Protein AF-A0ABD6CJ53-F1 (afdb_monomer_lite)

Structure (mmCIF, N/CA/C/O backbone):
data_AF-A0ABD6CJ53-F1
#
_entry.id   AF-A0ABD6CJ53-F1
#
loop_
_atom_site.group_PDB
_atom_site.id
_atom_site.type_symbol
_atom_site.label_atom_id
_atom_site.label_alt_id
_atom_site.label_comp_id
_atom_site.label_asym_id
_atom_site.label_entity_id
_atom_site.label_seq_id
_atom_site.pdbx_PDB_ins_code
_atom_site.Cartn_x
_atom_site.Cartn_y
_atom_site.Cartn_z
_atom_site.occupancy
_atom_site.B_iso_or_equiv
_atom_site.auth_seq_id
_atom_site.auth_comp_id
_atom_site.auth_asym_id
_atom_site.auth_atom_id
_atom_site.pdbx_PDB_model_num
ATOM 1 N N . MET A 1 1 ? -41.395 10.848 -5.533 1.00 38.06 1 MET A N 1
ATOM 2 C CA . MET A 1 1 ? -41.349 9.386 -5.346 1.00 38.06 1 MET A CA 1
ATOM 3 C C . MET A 1 1 ? -40.957 8.782 -6.672 1.00 38.06 1 MET A C 1
ATOM 5 O O . MET A 1 1 ? -41.772 8.783 -7.579 1.00 38.06 1 MET A O 1
ATOM 9 N N . ASN A 1 2 ? -39.683 8.438 -6.776 1.00 28.17 2 ASN A N 1
ATOM 10 C CA . ASN A 1 2 ? -39.091 7.388 -7.598 1.00 28.17 2 ASN A CA 1
ATOM 11 C C . ASN A 1 2 ? -37.659 7.357 -7.068 1.00 28.17 2 ASN A C 1
ATOM 13 O O . ASN A 1 2 ? -36.826 8.153 -7.492 1.00 28.17 2 ASN A O 1
ATOM 17 N N . GLY A 1 3 ? -37.474 6.598 -5.984 1.00 30.38 3 GLY A N 1
ATOM 18 C CA . GLY A 1 3 ? -36.143 6.252 -5.512 1.00 30.38 3 GLY A CA 1
ATOM 19 C C . GLY A 1 3 ? -35.502 5.442 -6.623 1.00 30.38 3 GLY A C 1
ATOM 20 O O . GLY A 1 3 ? -36.110 4.494 -7.117 1.00 30.38 3 GLY A O 1
ATOM 21 N N . LEU A 1 4 ? -34.351 5.903 -7.090 1.00 33.62 4 LEU A N 1
ATOM 22 C CA . LEU A 1 4 ? -33.431 5.039 -7.799 1.00 33.62 4 LEU A CA 1
ATOM 23 C C . LEU A 1 4 ? -32.972 4.036 -6.743 1.00 33.62 4 LEU A C 1
ATOM 25 O O . LEU A 1 4 ? -32.194 4.397 -5.864 1.00 33.62 4 LEU A O 1
ATOM 29 N N . ASP A 1 5 ? -33.552 2.838 -6.767 1.00 32.75 5 ASP A N 1
ATOM 30 C CA . ASP A 1 5 ? -32.945 1.675 -6.132 1.00 32.75 5 ASP A CA 1
ATOM 31 C C . ASP A 1 5 ? -31.623 1.468 -6.878 1.00 32.75 5 ASP A C 1
ATOM 33 O O . ASP A 1 5 ? -31.589 0.919 -7.978 1.00 32.75 5 ASP A O 1
ATOM 37 N N . VAL A 1 6 ? -30.552 2.053 -6.343 1.00 35.72 6 VAL A N 1
ATOM 38 C CA . VAL A 1 6 ? -29.192 1.691 -6.723 1.00 35.72 6 VAL A CA 1
ATOM 39 C C . VAL A 1 6 ? -29.031 0.277 -6.185 1.00 35.72 6 VAL A C 1
ATOM 41 O O . VAL A 1 6 ? -28.955 0.087 -4.972 1.00 35.72 6 VAL A O 1
ATOM 44 N N . GLU A 1 7 ? -29.100 -0.722 -7.065 1.00 40.75 7 GLU A N 1
ATOM 45 C CA . GLU A 1 7 ? -28.625 -2.063 -6.738 1.00 40.75 7 GLU A CA 1
ATOM 46 C C . GLU A 1 7 ? -27.151 -1.903 -6.357 1.00 40.75 7 GLU A C 1
ATOM 48 O O . GLU A 1 7 ? -26.308 -1.653 -7.213 1.00 40.75 7 GLU A O 1
ATOM 53 N N . ILE A 1 8 ? -26.861 -1.925 -5.055 1.00 49.34 8 ILE A N 1
ATOM 54 C CA . ILE A 1 8 ? -25.489 -2.009 -4.564 1.00 49.34 8 ILE A CA 1
ATOM 55 C C . ILE A 1 8 ? -25.005 -3.385 -5.017 1.00 49.34 8 ILE A C 1
ATOM 57 O O . ILE A 1 8 ? -25.541 -4.399 -4.562 1.00 49.34 8 ILE A O 1
ATOM 61 N N . GLU A 1 9 ? -24.081 -3.412 -5.977 1.00 59.59 9 GLU A N 1
ATOM 62 C CA . GLU A 1 9 ? -23.469 -4.654 -6.442 1.00 59.59 9 GLU A CA 1
ATOM 63 C C . GLU A 1 9 ? -22.888 -5.405 -5.243 1.00 59.59 9 GLU A C 1
ATOM 65 O O . GLU A 1 9 ? -22.199 -4.831 -4.398 1.00 59.59 9 GLU A O 1
ATOM 70 N N . THR A 1 10 ? -23.220 -6.692 -5.141 1.00 69.00 10 THR A N 1
ATOM 71 C CA . THR A 1 10 ? -22.644 -7.570 -4.125 1.00 69.00 10 THR A CA 1
ATOM 72 C C . THR A 1 10 ? -21.140 -7.673 -4.377 1.00 69.00 10 THR A C 1
ATOM 74 O O . THR A 1 10 ? -20.770 -8.099 -5.471 1.00 69.00 10 THR A O 1
ATOM 77 N N . PRO A 1 11 ? -20.281 -7.315 -3.405 1.00 79.50 11 PRO A N 1
ATOM 78 C CA . PRO A 1 11 ? -18.839 -7.398 -3.593 1.00 79.50 11 PRO A CA 1
ATOM 79 C C . PRO A 1 11 ? -18.400 -8.844 -3.847 1.00 79.50 11 PRO A C 1
ATOM 81 O O . PRO A 1 11 ? -18.914 -9.776 -3.218 1.00 79.50 11 PRO A O 1
ATOM 84 N N . ASP A 1 12 ? -17.435 -9.036 -4.745 1.00 81.06 12 ASP A N 1
ATOM 85 C CA . ASP A 1 12 ? -16.860 -10.353 -5.007 1.00 81.06 12 ASP A CA 1
ATOM 86 C C . ASP A 1 12 ? -16.040 -10.839 -3.809 1.00 81.06 12 ASP A C 1
ATOM 88 O O . ASP A 1 12 ? -15.366 -10.073 -3.123 1.00 81.06 12 ASP A O 1
ATOM 92 N N . LYS A 1 13 ? -16.073 -12.151 -3.551 1.00 85.88 13 LYS A N 1
ATOM 93 C CA . LYS A 1 13 ? -15.302 -12.752 -2.458 1.00 85.88 13 LYS A CA 1
ATOM 94 C C . LYS A 1 13 ? -13.803 -12.734 -2.791 1.00 85.88 13 LYS A C 1
ATOM 96 O O . LYS A 1 13 ? -13.402 -13.443 -3.719 1.00 85.88 13 LYS A O 1
ATOM 101 N N . PRO A 1 14 ? -12.944 -12.074 -1.990 1.00 84.00 14 PRO A N 1
ATOM 102 C CA . PRO A 1 14 ? -11.501 -12.119 -2.220 1.00 84.00 14 PRO A CA 1
ATOM 103 C C . PRO A 1 14 ? -10.929 -13.531 -2.040 1.00 84.00 14 PRO A C 1
ATOM 105 O O . PRO A 1 14 ? -11.329 -14.264 -1.132 1.00 84.00 14 PRO A O 1
ATOM 108 N N . THR A 1 15 ? -9.908 -13.896 -2.818 1.00 81.19 15 THR A N 1
ATOM 109 C CA . THR A 1 15 ? -9.263 -15.227 -2.767 1.00 81.19 15 THR A CA 1
ATOM 110 C C . THR A 1 15 ? -8.770 -15.608 -1.365 1.00 81.19 15 THR A C 1
ATOM 112 O O . THR A 1 15 ? -8.813 -16.771 -0.968 1.00 81.19 15 THR A O 1
ATOM 115 N N . GLN A 1 16 ? -8.330 -14.624 -0.579 1.00 84.94 16 GLN A N 1
ATOM 116 C CA . GLN A 1 16 ? -7.789 -14.818 0.771 1.00 84.94 16 GLN A CA 1
ATOM 117 C C . GLN A 1 16 ? -8.851 -14.716 1.884 1.00 84.94 16 GLN A C 1
ATOM 119 O O . GLN A 1 16 ? -8.513 -14.824 3.067 1.00 84.94 16 GLN A O 1
ATOM 124 N N . ALA A 1 17 ? -10.128 -14.528 1.532 1.00 90.75 17 ALA A N 1
ATOM 125 C CA . ALA A 1 17 ? -11.200 -14.233 2.480 1.00 90.75 17 ALA A CA 1
ATOM 126 C C . ALA A 1 17 ? -11.357 -15.290 3.581 1.00 90.75 17 ALA A C 1
ATOM 128 O O . ALA A 1 17 ? -11.456 -14.927 4.748 1.00 90.75 17 ALA A O 1
ATOM 129 N N . ASP A 1 18 ? -11.282 -16.583 3.246 1.00 93.06 18 ASP A N 1
ATOM 130 C CA . ASP A 1 18 ? -11.433 -17.670 4.229 1.00 93.06 18 ASP A CA 1
ATOM 131 C C . ASP A 1 18 ? -10.350 -17.634 5.322 1.00 93.06 18 ASP A C 1
ATOM 133 O O . ASP A 1 18 ? -10.594 -17.962 6.489 1.00 93.06 18 ASP A O 1
ATOM 137 N N . GLU A 1 19 ? -9.122 -17.251 4.956 1.00 94.56 19 GLU A N 1
ATOM 138 C CA . GLU A 1 19 ? -8.035 -17.106 5.920 1.00 94.56 19 GLU A CA 1
ATOM 139 C C . GLU A 1 19 ? -8.253 -15.870 6.788 1.00 94.56 19 GLU A C 1
ATOM 141 O O . GLU A 1 19 ? -8.146 -15.960 8.011 1.00 94.56 19 GLU A O 1
ATOM 146 N N . ILE A 1 20 ? -8.578 -14.732 6.172 1.00 96.19 20 ILE A N 1
ATOM 147 C CA . ILE A 1 20 ? -8.790 -13.465 6.876 1.00 96.19 20 ILE A CA 1
ATOM 148 C C . ILE A 1 20 ? -9.951 -13.603 7.870 1.00 96.19 20 ILE A C 1
ATOM 150 O O . ILE A 1 20 ? -9.770 -13.287 9.049 1.00 96.19 20 ILE A O 1
ATOM 154 N N . GLU A 1 21 ? -11.086 -14.156 7.436 1.00 95.62 21 GLU A N 1
ATOM 155 C CA . GLU A 1 21 ? -12.273 -14.421 8.255 1.00 95.62 21 GLU A CA 1
ATOM 156 C C . GLU A 1 21 ? -11.912 -15.264 9.478 1.00 95.62 21 GLU A C 1
ATOM 158 O O . GLU A 1 21 ? -12.128 -14.841 10.614 1.00 95.62 21 GLU A O 1
ATOM 163 N N . ARG A 1 22 ? -11.249 -16.413 9.284 1.00 95.50 22 ARG A N 1
ATOM 164 C CA . ARG A 1 22 ? -10.867 -17.300 10.394 1.00 95.50 22 ARG A CA 1
ATOM 165 C C . ARG A 1 22 ? -10.000 -16.592 11.438 1.00 95.50 22 ARG A C 1
ATOM 167 O O . ARG A 1 22 ? -10.102 -16.872 12.637 1.00 95.50 22 ARG A O 1
ATOM 174 N N . GLN A 1 23 ? -9.103 -15.709 11.002 1.00 96.44 23 GLN A N 1
ATOM 175 C CA . GLN A 1 23 ? -8.190 -14.990 11.893 1.00 96.44 23 GLN A CA 1
ATOM 176 C C . GLN A 1 23 ? -8.878 -13.808 12.584 1.00 96.44 23 GLN A C 1
ATOM 178 O O . GLN A 1 23 ? -8.634 -13.579 13.776 1.00 96.44 23 GLN A O 1
ATOM 183 N N . LEU A 1 24 ? -9.765 -13.104 11.877 1.00 94.25 24 LEU A N 1
ATOM 184 C CA . LEU A 1 24 ? -10.621 -12.064 12.437 1.00 94.25 24 LEU A CA 1
ATOM 185 C C . LEU A 1 24 ? -11.612 -12.633 13.442 1.00 94.25 24 LEU A C 1
ATOM 187 O O . LEU A 1 24 ? -11.748 -12.074 14.522 1.00 94.25 24 LEU A O 1
ATOM 191 N N . ASP A 1 25 ? -12.220 -13.783 13.193 1.00 91.88 25 ASP A N 1
ATOM 192 C CA . ASP A 1 25 ? -13.109 -14.409 14.167 1.00 91.88 25 ASP A CA 1
ATOM 193 C C . ASP A 1 25 ? -12.380 -14.810 15.444 1.00 91.88 25 ASP A C 1
ATOM 195 O O . ASP A 1 25 ? -12.875 -14.592 16.555 1.00 91.88 25 ASP A O 1
ATOM 199 N N . ALA A 1 26 ? -11.163 -15.337 15.299 1.00 91.38 26 ALA A N 1
ATOM 200 C CA . ALA A 1 26 ? -10.359 -15.785 16.425 1.00 91.38 26 ALA A CA 1
ATOM 201 C C . ALA A 1 26 ? -9.811 -14.638 17.289 1.00 91.38 26 ALA A C 1
ATOM 203 O O . ALA A 1 26 ? -9.550 -14.848 18.478 1.00 91.38 26 ALA A O 1
ATOM 204 N N . LYS A 1 27 ? -9.544 -13.460 16.709 1.00 94.38 27 LYS A N 1
ATOM 205 C CA . LYS A 1 27 ? -8.856 -12.366 17.418 1.00 94.38 27 LYS A CA 1
ATOM 206 C C . LYS A 1 27 ? -9.546 -11.020 17.400 1.00 94.38 27 LYS A C 1
ATOM 208 O O . LYS A 1 27 ? -9.172 -10.199 18.224 1.00 94.38 27 LYS A O 1
ATOM 213 N N . LYS A 1 28 ? -10.525 -10.816 16.530 1.00 96.38 28 LYS A N 1
ATOM 214 C CA . LYS A 1 28 ? -11.251 -9.565 16.271 1.00 96.38 28 LYS A CA 1
ATOM 215 C C . LYS A 1 28 ? -10.395 -8.431 15.697 1.00 96.38 28 LYS A C 1
ATOM 217 O O . LYS A 1 28 ? -10.902 -7.345 15.433 1.00 96.38 28 LYS A O 1
ATOM 222 N N . GLN A 1 29 ? -9.108 -8.691 15.467 1.00 96.06 29 GLN A N 1
ATOM 223 C CA . GLN A 1 29 ? -8.213 -7.761 14.804 1.00 96.06 29 GLN A CA 1
ATOM 224 C C . GLN A 1 29 ? -7.037 -8.454 14.110 1.00 96.06 29 GLN A C 1
ATOM 226 O O . GLN A 1 29 ? -6.409 -9.375 14.655 1.00 96.06 29 GLN A O 1
ATOM 231 N N . VAL A 1 30 ? -6.709 -7.959 12.923 1.00 97.06 30 VAL A N 1
ATOM 232 C CA . VAL A 1 30 ? -5.609 -8.437 12.080 1.00 97.06 30 VAL A CA 1
ATOM 233 C C . VAL A 1 30 ? -4.796 -7.254 11.555 1.00 97.06 30 VAL A C 1
ATOM 235 O O . VAL A 1 30 ? -5.283 -6.131 11.514 1.00 97.06 30 VAL A O 1
ATOM 238 N N . VAL A 1 31 ? -3.543 -7.500 11.188 1.00 95.88 31 VAL A N 1
ATOM 239 C CA . VAL A 1 31 ? -2.672 -6.565 10.474 1.00 95.88 31 VAL A CA 1
ATOM 240 C C . VAL A 1 31 ? -2.150 -7.270 9.234 1.00 95.88 31 VAL A C 1
ATOM 242 O O . VAL A 1 31 ? -1.485 -8.304 9.347 1.00 95.88 31 VAL A O 1
ATOM 245 N N . PHE A 1 32 ? -2.436 -6.706 8.071 1.00 95.62 32 PHE A N 1
ATOM 246 C CA . PHE A 1 32 ? -1.863 -7.096 6.793 1.00 95.62 32 PHE A CA 1
ATOM 247 C C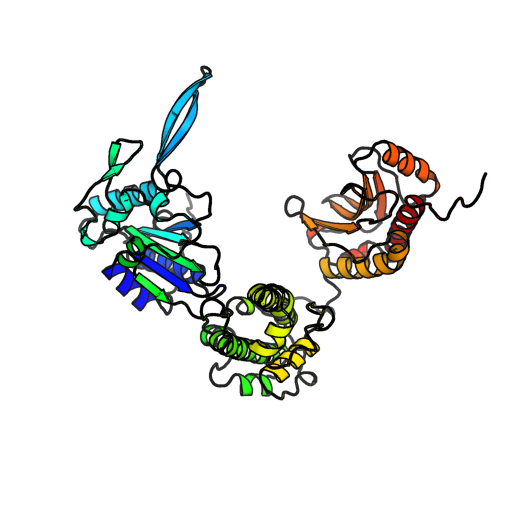 . PHE A 1 32 ? -0.512 -6.413 6.675 1.00 95.62 32 PHE A C 1
ATOM 249 O O . PHE A 1 32 ? -0.431 -5.187 6.706 1.00 95.62 32 PHE A O 1
ATOM 256 N N . TYR A 1 33 ? 0.563 -7.189 6.593 1.00 92.62 33 TYR A N 1
ATOM 257 C CA . TYR A 1 33 ? 1.910 -6.632 6.550 1.00 92.62 33 TYR A CA 1
ATOM 258 C C . TYR A 1 33 ? 2.701 -7.188 5.375 1.00 92.62 33 TYR A C 1
ATOM 260 O O . TYR A 1 33 ? 2.628 -8.376 5.062 1.00 92.62 33 TYR A O 1
ATOM 268 N N . GLY A 1 34 ? 3.496 -6.332 4.752 1.00 91.38 34 GLY A N 1
ATOM 269 C CA . GLY A 1 34 ? 4.320 -6.715 3.618 1.00 91.38 34 GLY A CA 1
ATOM 270 C C . GLY A 1 34 ? 4.947 -5.508 2.935 1.00 91.38 34 GLY A C 1
ATOM 271 O O . GLY A 1 34 ? 4.766 -4.376 3.400 1.00 91.38 34 GLY A O 1
ATOM 272 N N . PRO A 1 35 ? 5.688 -5.744 1.848 1.00 91.94 35 PRO A N 1
ATOM 273 C CA . PRO A 1 35 ? 6.275 -4.675 1.055 1.00 91.94 35 PRO A CA 1
ATOM 274 C C . PRO A 1 35 ? 5.223 -3.729 0.458 1.00 91.94 35 PRO A C 1
ATOM 276 O O . PRO A 1 35 ? 4.035 -4.078 0.427 1.00 91.94 35 PRO A O 1
ATOM 279 N N . PRO A 1 36 ? 5.617 -2.525 0.012 1.00 89.50 36 PRO A N 1
ATOM 280 C CA . PRO A 1 36 ? 4.728 -1.657 -0.753 1.00 89.50 36 PRO A CA 1
ATOM 281 C C . PRO A 1 36 ? 4.272 -2.346 -2.051 1.00 89.50 36 PRO A C 1
ATOM 283 O O . PRO A 1 36 ? 4.936 -3.242 -2.567 1.00 89.50 36 PRO A O 1
ATOM 286 N N . GLY A 1 37 ? 3.096 -1.962 -2.545 1.00 89.94 37 GLY A N 1
ATOM 287 C CA . GLY A 1 37 ? 2.567 -2.464 -3.817 1.00 89.94 37 GLY A CA 1
ATOM 288 C C . GLY A 1 37 ? 2.048 -3.911 -3.825 1.00 89.94 37 GLY A C 1
ATOM 289 O O . GLY A 1 37 ? 1.892 -4.506 -4.885 1.00 89.94 37 GLY A O 1
ATOM 290 N N . THR A 1 38 ? 1.779 -4.518 -2.664 1.00 90.81 38 THR A N 1
ATOM 291 C CA . THR A 1 38 ? 1.221 -5.889 -2.566 1.00 90.81 38 THR A CA 1
ATOM 292 C C . THR A 1 38 ? -0.300 -5.940 -2.370 1.00 90.81 38 THR A C 1
ATOM 294 O O . THR A 1 38 ? -0.832 -6.924 -1.864 1.00 90.81 38 THR A O 1
ATOM 297 N N . GLY A 1 39 ? -1.015 -4.851 -2.677 1.00 89.44 39 GLY A N 1
ATOM 298 C CA . GLY A 1 39 ? -2.485 -4.822 -2.637 1.00 89.44 39 GLY A CA 1
ATOM 299 C C . GLY A 1 39 ? -3.127 -4.854 -1.241 1.00 89.44 39 GLY A C 1
ATOM 300 O O . GLY A 1 39 ? -4.334 -5.028 -1.136 1.00 89.44 39 GLY A O 1
ATOM 301 N N . LYS A 1 40 ? -2.366 -4.664 -0.152 1.00 93.50 40 LYS A N 1
ATOM 302 C CA . LYS A 1 40 ? -2.864 -4.770 1.243 1.00 93.50 40 LYS A CA 1
ATOM 303 C C . LYS A 1 40 ? -4.110 -3.923 1.521 1.00 93.50 40 LYS A C 1
ATOM 305 O O . LYS A 1 40 ? -5.085 -4.439 2.054 1.00 93.50 40 LYS A O 1
ATOM 310 N N . THR A 1 41 ? -4.068 -2.635 1.181 1.00 91.25 41 THR A N 1
ATOM 311 C CA . THR A 1 41 ? -5.167 -1.687 1.435 1.00 91.25 41 THR A CA 1
ATOM 312 C C . THR A 1 41 ? -6.378 -1.991 0.560 1.00 91.25 41 THR A C 1
ATOM 314 O O . THR A 1 41 ? -7.504 -1.961 1.050 1.00 91.25 41 THR A O 1
ATOM 317 N N . TYR A 1 42 ? -6.141 -2.386 -0.693 1.00 90.50 42 TYR A N 1
ATOM 318 C CA . TYR A 1 42 ? -7.183 -2.857 -1.603 1.00 90.50 42 TYR A CA 1
ATOM 319 C C . TYR A 1 42 ? -7.890 -4.099 -1.041 1.00 90.50 42 TYR A C 1
ATOM 321 O O . TYR A 1 42 ? -9.090 -4.066 -0.797 1.00 90.50 42 TYR A O 1
ATOM 329 N N . ILE A 1 43 ? -7.138 -5.152 -0.701 1.00 92.31 43 ILE A N 1
ATOM 330 C CA . ILE A 1 43 ? -7.695 -6.401 -0.161 1.00 92.31 43 ILE A CA 1
ATOM 331 C C . ILE A 1 43 ? -8.379 -6.175 1.194 1.00 92.31 43 ILE A C 1
ATOM 333 O O . ILE A 1 43 ? -9.387 -6.815 1.475 1.00 92.31 43 ILE A O 1
ATOM 337 N N . ALA A 1 44 ? -7.873 -5.270 2.040 1.00 95.62 44 ALA A N 1
ATOM 338 C CA . ALA A 1 44 ? -8.526 -4.910 3.301 1.00 95.62 44 ALA A CA 1
ATOM 339 C C . ALA A 1 44 ? -9.923 -4.326 3.082 1.00 95.62 44 ALA A C 1
ATOM 341 O O . ALA A 1 44 ? -10.846 -4.700 3.806 1.00 95.62 44 ALA A O 1
ATOM 342 N N . LYS A 1 45 ? -10.066 -3.441 2.090 1.00 94.19 45 LYS A N 1
ATOM 343 C CA . LYS A 1 45 ? -11.341 -2.825 1.733 1.00 94.19 45 LYS A CA 1
ATOM 344 C C . LYS A 1 45 ? -12.289 -3.833 1.088 1.00 94.19 45 LYS A C 1
ATOM 346 O O . LYS A 1 45 ? -13.367 -4.047 1.627 1.00 94.19 45 LYS A O 1
ATOM 351 N N . GLU A 1 46 ? -11.842 -4.525 0.041 1.00 93.19 46 GLU A N 1
ATOM 352 C CA . GLU A 1 46 ? -12.628 -5.559 -0.650 1.00 93.19 46 GLU A CA 1
ATOM 353 C C . GLU A 1 46 ? -13.130 -6.631 0.324 1.00 93.19 46 GLU A C 1
ATOM 355 O O . GLU A 1 46 ? -14.304 -6.995 0.328 1.00 93.19 46 GLU A O 1
ATOM 360 N N . PHE A 1 47 ? -12.255 -7.104 1.219 1.00 95.56 47 PHE A N 1
ATOM 361 C CA . PHE A 1 47 ? -12.646 -8.054 2.252 1.00 95.56 47 PHE A CA 1
ATOM 362 C C . PHE A 1 47 ? -13.670 -7.460 3.220 1.00 95.56 47 PHE A C 1
ATOM 364 O O . PHE A 1 47 ? -14.623 -8.151 3.564 1.00 95.56 47 PHE A O 1
ATOM 371 N N . ALA A 1 48 ? -13.473 -6.230 3.702 1.00 95.88 48 ALA A N 1
ATOM 372 C CA . ALA A 1 48 ? -14.389 -5.612 4.658 1.00 95.88 48 ALA A CA 1
ATOM 373 C C . ALA A 1 48 ? -15.783 -5.417 4.051 1.00 95.88 48 ALA A C 1
ATOM 375 O O . ALA A 1 48 ? -16.769 -5.785 4.690 1.00 95.88 48 ALA A O 1
ATOM 376 N N . ASP A 1 49 ? -15.847 -4.911 2.820 1.00 93.69 49 ASP A N 1
ATOM 377 C CA . ASP A 1 49 ? -17.091 -4.669 2.092 1.00 93.69 49 ASP A CA 1
ATOM 378 C C . ASP A 1 49 ? -17.826 -5.995 1.827 1.00 93.69 49 ASP A C 1
ATOM 380 O O . ASP A 1 49 ? -18.992 -6.142 2.207 1.00 93.69 49 ASP A O 1
ATOM 384 N N . TRP A 1 50 ? -17.127 -7.006 1.290 1.00 94.50 50 TRP A N 1
ATOM 385 C CA . TRP A 1 50 ? -17.667 -8.359 1.109 1.00 94.50 50 TRP A CA 1
ATOM 386 C C . TRP A 1 50 ? -18.158 -8.964 2.428 1.00 94.50 50 TRP A C 1
ATOM 388 O O . TRP A 1 50 ? -19.274 -9.474 2.526 1.00 94.50 50 TRP A O 1
ATOM 398 N N . TRP A 1 51 ? -17.338 -8.904 3.474 1.00 94.81 51 TRP A N 1
ATOM 399 C CA . TRP A 1 51 ? -17.621 -9.593 4.724 1.00 94.81 51 TRP A CA 1
ATOM 400 C C . TRP A 1 51 ? -18.778 -8.957 5.493 1.00 94.81 51 TRP A C 1
ATOM 402 O O . TRP A 1 51 ? -19.606 -9.677 6.058 1.00 94.81 51 TRP A O 1
ATOM 412 N N . VAL A 1 52 ? -18.873 -7.624 5.487 1.00 94.50 52 VAL A N 1
ATOM 413 C CA . VAL A 1 52 ? -20.021 -6.904 6.046 1.00 94.50 52 VAL A CA 1
ATOM 414 C C . VAL A 1 52 ? -21.286 -7.222 5.259 1.00 94.50 52 VAL A C 1
ATOM 416 O O . VAL A 1 52 ? -22.317 -7.469 5.887 1.00 94.50 52 VAL A O 1
ATOM 419 N N . HIS A 1 53 ? -21.211 -7.271 3.926 1.00 92.88 53 HIS A N 1
ATOM 420 C CA . HIS A 1 53 ? -22.337 -7.655 3.078 1.00 92.88 53 HIS A CA 1
ATOM 421 C C . HIS A 1 53 ? -22.850 -9.064 3.403 1.00 92.88 53 HIS A C 1
ATOM 423 O O . HIS A 1 53 ? -24.040 -9.243 3.647 1.00 92.88 53 HIS A O 1
ATOM 429 N N . GLU A 1 54 ? -21.961 -10.053 3.500 1.00 92.12 54 GLU A N 1
ATOM 430 C CA . GLU A 1 54 ? -22.337 -11.445 3.787 1.00 92.12 54 GLU A CA 1
ATOM 431 C C . GLU A 1 54 ? -22.901 -11.661 5.202 1.00 92.12 54 GLU A C 1
ATOM 433 O O . GLU A 1 54 ? -23.660 -12.604 5.432 1.00 92.12 54 GLU A O 1
ATOM 438 N N . ASN A 1 55 ? -22.532 -10.810 6.164 1.00 91.88 55 ASN A N 1
ATOM 439 C CA . ASN A 1 55 ? -22.866 -10.991 7.583 1.00 91.88 55 ASN A CA 1
ATOM 440 C C . ASN A 1 55 ? -23.850 -9.943 8.127 1.00 91.88 55 ASN A C 1
ATOM 442 O O . ASN A 1 55 ? -24.096 -9.898 9.335 1.00 91.88 55 ASN A O 1
ATOM 446 N N . THR A 1 56 ? -24.430 -9.110 7.262 1.00 90.56 56 THR A N 1
ATOM 447 C CA . THR A 1 56 ? -25.481 -8.155 7.629 1.00 90.56 56 THR A CA 1
ATOM 448 C C . THR A 1 56 ? -26.809 -8.602 7.037 1.00 90.56 56 THR A C 1
ATOM 450 O O . THR A 1 56 ? -26.925 -8.858 5.843 1.00 90.56 56 THR A O 1
ATOM 453 N N . GLU A 1 57 ? -27.850 -8.692 7.867 1.00 85.62 57 GLU A N 1
ATOM 454 C CA . GLU A 1 57 ? -29.194 -8.955 7.358 1.00 85.62 57 GLU A CA 1
ATOM 455 C C . GLU A 1 57 ? -29.733 -7.723 6.615 1.00 85.62 57 GLU A C 1
ATOM 457 O O . GLU A 1 57 ? -30.001 -6.682 7.217 1.00 85.62 57 GLU A O 1
ATOM 462 N N . GLY A 1 58 ? -29.941 -7.859 5.305 1.00 85.25 58 GLY A N 1
ATOM 463 C CA . GLY A 1 58 ? -30.426 -6.776 4.450 1.00 85.25 58 GLY A CA 1
ATOM 464 C C . GLY A 1 58 ? -29.282 -5.967 3.847 1.00 85.25 58 GLY A C 1
ATOM 465 O O . GLY A 1 58 ? -28.194 -6.484 3.632 1.00 85.25 58 GLY A O 1
ATOM 466 N N . THR A 1 59 ? -29.547 -4.706 3.517 1.00 85.06 59 THR A N 1
ATOM 467 C CA . THR A 1 59 ? -28.543 -3.829 2.906 1.00 85.06 59 THR A CA 1
ATOM 468 C C . THR A 1 59 ? -27.579 -3.316 3.978 1.00 85.06 59 THR A C 1
ATOM 470 O O . THR A 1 59 ? -28.053 -2.713 4.949 1.00 85.06 59 THR A O 1
ATOM 473 N N . PRO A 1 60 ? -26.257 -3.514 3.818 1.00 87.69 60 PRO A N 1
ATOM 474 C CA . PRO A 1 60 ? -25.256 -2.887 4.670 1.00 87.69 60 PRO A CA 1
ATOM 475 C C . PRO A 1 60 ? -25.436 -1.376 4.752 1.00 87.69 60 PRO A C 1
ATOM 477 O O . PRO A 1 60 ? -25.833 -0.726 3.786 1.00 87.69 60 PRO A O 1
ATOM 480 N N . ARG A 1 61 ? -25.129 -0.812 5.914 1.00 87.25 61 ARG A N 1
ATOM 481 C CA . ARG A 1 61 ? -25.052 0.634 6.095 1.00 87.25 61 ARG A CA 1
ATOM 482 C C . ARG A 1 61 ? -23.649 1.121 5.754 1.00 87.25 61 ARG A C 1
ATOM 484 O O . ARG A 1 61 ? -22.669 0.492 6.145 1.00 87.25 61 ARG A O 1
ATOM 491 N N . ASP A 1 62 ? -23.571 2.304 5.153 1.00 82.81 62 ASP A N 1
ATOM 492 C CA . ASP A 1 62 ? -22.307 2.954 4.775 1.00 82.81 62 ASP A CA 1
ATOM 493 C C . ASP A 1 62 ? -21.350 3.177 5.960 1.00 82.81 62 ASP A C 1
ATOM 495 O O . ASP A 1 62 ? -20.147 3.316 5.776 1.00 82.81 62 ASP A O 1
ATOM 499 N N . ASP A 1 63 ? -21.861 3.210 7.193 1.00 88.88 63 ASP A N 1
ATOM 500 C CA . ASP A 1 63 ? -21.066 3.430 8.402 1.00 88.88 63 ASP A CA 1
ATOM 501 C C . ASP A 1 63 ? -20.530 2.146 9.054 1.00 88.88 63 ASP A C 1
ATOM 503 O O . ASP A 1 63 ? -19.839 2.228 10.077 1.00 88.88 63 ASP A O 1
ATOM 507 N N . GLN A 1 64 ? -20.825 0.973 8.478 1.00 94.19 64 GLN A N 1
ATOM 508 C CA . GLN A 1 64 ? -20.308 -0.315 8.948 1.00 94.19 64 GLN A CA 1
ATOM 509 C C . GLN A 1 64 ? -18.853 -0.557 8.563 1.00 94.19 64 GLN A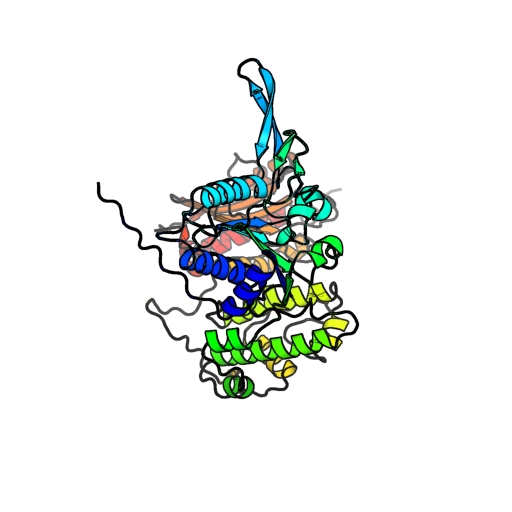 C 1
ATOM 511 O O . GLN A 1 64 ? -18.167 -1.276 9.286 1.00 94.19 64 GLN A O 1
ATOM 516 N N . VAL A 1 65 ? -18.367 0.045 7.478 1.00 95.69 65 VAL A N 1
ATOM 517 C CA . VAL A 1 65 ? -16.954 0.010 7.092 1.00 95.69 65 VAL A CA 1
ATOM 518 C C . VAL A 1 65 ? -16.424 1.434 7.127 1.00 95.69 65 VAL A C 1
ATOM 520 O O . VAL A 1 65 ? -16.876 2.297 6.384 1.00 95.69 65 VAL A O 1
ATOM 523 N N . GLN A 1 66 ? -15.462 1.697 8.006 1.00 95.56 66 GLN A N 1
ATOM 524 C CA . GLN A 1 66 ? -14.770 2.985 8.058 1.00 95.56 66 GLN A CA 1
ATOM 525 C C . GLN A 1 66 ? -13.277 2.771 7.872 1.00 95.56 66 GLN A C 1
ATOM 527 O O . GLN A 1 66 ? -12.733 1.746 8.277 1.00 95.56 66 GLN A O 1
ATOM 532 N N . ALA A 1 67 ? -12.608 3.755 7.283 1.00 95.50 67 ALA A N 1
ATOM 533 C CA . ALA A 1 67 ? -11.170 3.738 7.082 1.00 95.50 67 ALA A CA 1
ATOM 534 C C . ALA A 1 67 ? -10.539 5.009 7.650 1.00 95.50 67 ALA A C 1
ATOM 536 O O . ALA A 1 67 ? -11.096 6.101 7.541 1.00 95.50 67 ALA A O 1
ATOM 537 N N . VAL A 1 68 ? -9.364 4.857 8.249 1.00 95.19 68 VAL A N 1
ATOM 538 C CA . VAL A 1 68 ? -8.506 5.956 8.692 1.00 95.19 68 VAL A CA 1
ATOM 539 C C . VAL A 1 68 ? -7.060 5.617 8.358 1.00 95.19 68 VAL A C 1
ATOM 541 O O . VAL A 1 68 ? -6.679 4.449 8.405 1.00 95.19 68 VAL A O 1
ATOM 544 N N . THR A 1 69 ? -6.246 6.622 8.054 1.00 94.19 69 THR A N 1
ATOM 545 C CA . THR A 1 69 ? -4.810 6.450 7.805 1.00 94.19 69 THR A CA 1
ATOM 546 C C . THR A 1 69 ? -4.025 7.070 8.948 1.00 94.19 69 THR A C 1
ATOM 548 O O . THR A 1 69 ? -4.211 8.244 9.271 1.00 94.19 69 THR A O 1
ATOM 551 N N . PHE A 1 70 ? -3.135 6.301 9.570 1.00 91.00 70 PHE A N 1
ATOM 552 C CA . PHE A 1 70 ? -2.263 6.836 10.609 1.00 91.00 70 PHE A CA 1
ATOM 553 C C . PHE A 1 70 ? -1.103 7.616 9.991 1.00 91.00 70 PHE A C 1
ATOM 555 O O . PHE A 1 70 ? -0.483 7.218 9.008 1.00 91.00 70 PHE A O 1
ATOM 562 N N . HIS A 1 71 ? -0.787 8.745 10.614 1.00 89.25 71 HIS A N 1
ATOM 563 C CA . HIS A 1 71 ? 0.342 9.598 10.269 1.00 89.25 71 HIS A CA 1
ATOM 564 C C . HIS A 1 71 ? 1.055 10.049 11.553 1.00 89.25 71 HIS A C 1
ATOM 566 O O . HIS A 1 71 ? 0.484 9.927 12.638 1.00 89.25 71 HIS A O 1
ATOM 572 N N . PRO A 1 72 ? 2.283 10.599 11.478 1.00 88.00 72 PRO A N 1
ATOM 573 C CA . PRO A 1 72 ? 3.064 10.941 12.672 1.00 88.00 72 PRO A CA 1
ATOM 574 C C . PRO A 1 72 ? 2.367 11.893 13.656 1.00 88.00 72 PRO A C 1
ATOM 576 O O . PRO A 1 72 ? 2.646 11.847 14.851 1.00 88.00 72 PRO A O 1
ATOM 579 N N . SER A 1 73 ? 1.467 12.742 13.154 1.00 89.31 73 SER A N 1
ATOM 580 C CA . SER A 1 73 ? 0.668 13.672 13.967 1.00 89.31 73 SER A CA 1
ATOM 581 C C . SER A 1 73 ? -0.681 13.117 14.441 1.00 89.31 73 SER A C 1
ATOM 583 O O . SER A 1 73 ? -1.374 13.833 15.149 1.00 89.31 73 SER A O 1
ATOM 585 N N . PHE A 1 74 ? -1.070 11.902 14.040 1.00 92.12 74 PHE A N 1
ATOM 586 C CA . PHE A 1 74 ? -2.352 11.304 14.422 1.00 92.12 74 PHE A CA 1
ATOM 587 C C . PHE A 1 74 ? -2.304 10.911 15.900 1.00 92.12 74 PHE A C 1
ATOM 589 O O . PHE A 1 74 ? -1.371 10.215 16.323 1.00 92.12 74 PHE A O 1
ATOM 596 N N . SER A 1 75 ? -3.275 11.364 16.689 1.00 94.56 75 SER A N 1
ATOM 597 C CA . SER A 1 75 ? -3.195 11.296 18.149 1.00 94.56 75 SER A CA 1
ATOM 598 C C . SER A 1 75 ? -4.349 10.525 18.799 1.00 94.56 75 SER A C 1
ATOM 600 O O . SER A 1 75 ? -5.197 9.929 18.135 1.00 94.56 75 SER A O 1
ATOM 602 N N . TYR A 1 76 ? -4.336 10.471 20.135 1.00 95.50 76 TYR A N 1
ATOM 603 C CA . TYR A 1 76 ? -5.430 9.897 20.925 1.00 95.50 76 TYR A CA 1
ATOM 604 C C . TYR A 1 76 ? -6.735 10.662 20.679 1.00 95.50 76 TYR A C 1
ATOM 606 O O . TYR A 1 76 ? -7.797 10.056 20.563 1.00 95.50 76 TYR A O 1
ATOM 614 N N . GLU A 1 77 ? -6.633 11.983 20.554 1.00 95.12 77 GLU A N 1
ATOM 615 C CA . GLU A 1 77 ? -7.747 12.907 20.385 1.00 95.12 77 GLU A CA 1
ATOM 616 C C . GLU A 1 77 ? -8.508 12.670 19.073 1.00 95.12 77 GLU A C 1
ATOM 618 O O . GLU A 1 77 ? -9.736 12.691 19.065 1.00 95.12 77 GLU A O 1
ATOM 623 N N . ASP A 1 78 ? -7.800 12.335 17.990 1.00 94.88 78 ASP A N 1
ATOM 624 C CA . ASP A 1 78 ? -8.414 11.983 16.701 1.00 94.88 78 ASP A CA 1
ATOM 625 C C . ASP A 1 78 ? -9.103 10.604 16.736 1.00 94.88 78 ASP A C 1
ATOM 627 O O . ASP A 1 78 ? -10.039 10.312 15.977 1.00 94.88 78 ASP A O 1
ATOM 631 N N . PHE A 1 79 ? -8.615 9.712 17.603 1.00 96.38 79 PHE A N 1
ATOM 632 C CA . PHE A 1 79 ? -8.983 8.301 17.602 1.00 96.38 79 PHE A CA 1
ATOM 633 C C . PHE A 1 79 ? -10.078 7.952 18.603 1.00 96.38 79 PHE A C 1
ATOM 635 O O . PHE A 1 79 ? -10.973 7.178 18.269 1.00 96.38 79 PHE A O 1
ATOM 642 N N . LEU A 1 80 ? -10.025 8.509 19.811 1.00 96.19 80 LEU A N 1
ATOM 643 C CA . LEU A 1 80 ? -10.928 8.186 20.912 1.00 96.19 80 LEU A CA 1
ATOM 644 C C . LEU A 1 80 ? -11.789 9.369 21.316 1.00 96.19 80 LEU A C 1
ATOM 646 O O . LEU A 1 80 ? -12.997 9.313 21.116 1.00 96.19 80 LEU A O 1
ATOM 650 N N . GLU A 1 81 ? -11.196 10.417 21.870 1.00 95.75 81 GLU A N 1
ATOM 651 C CA . GLU A 1 81 ? -11.910 11.652 22.184 1.00 95.75 81 GLU A CA 1
ATOM 652 C C . GLU A 1 81 ? -10.938 12.813 22.370 1.00 95.75 81 GLU A C 1
ATOM 654 O O . GLU A 1 81 ? -9.874 12.648 22.967 1.00 95.75 81 GLU A O 1
ATOM 659 N N . GLY A 1 82 ? -11.314 13.985 21.870 1.00 93.62 82 GLY A N 1
ATOM 660 C CA . GLY A 1 82 ? -10.534 15.215 21.941 1.00 93.62 82 GLY A CA 1
ATOM 661 C C . GLY A 1 82 ? -11.347 16.371 22.506 1.00 93.62 82 GLY A C 1
ATOM 662 O O . GLY A 1 82 ? -12.571 16.321 22.563 1.00 93.62 82 GLY A O 1
ATOM 663 N N . LEU A 1 83 ? -10.661 17.430 22.934 1.00 89.81 83 LEU A N 1
ATOM 664 C CA . LEU A 1 83 ? -11.308 18.682 23.322 1.00 89.81 83 LEU A CA 1
ATOM 665 C C . LEU A 1 83 ? -11.302 19.648 22.138 1.00 89.81 83 LEU A C 1
ATOM 667 O O . LEU A 1 83 ? -10.227 20.047 21.684 1.00 89.81 83 LEU A O 1
ATOM 671 N N . SER A 1 84 ? -12.481 20.079 21.705 1.00 86.88 84 SER A N 1
ATOM 672 C CA . SER A 1 84 ? -12.645 21.221 20.807 1.00 86.88 84 SER A CA 1
ATOM 673 C C . SER A 1 84 ? -13.059 22.460 21.592 1.00 86.88 84 SER A C 1
ATOM 675 O O . SER A 1 84 ? -13.514 22.380 22.734 1.00 86.88 84 SER A O 1
ATOM 677 N N . ALA A 1 85 ? -12.809 23.628 21.011 1.00 86.38 85 ALA A N 1
ATOM 678 C CA . ALA A 1 85 ? -13.067 24.916 21.625 1.00 86.38 85 ALA A CA 1
ATOM 679 C C . ALA A 1 85 ? -13.812 25.813 20.640 1.00 86.38 85 ALA A C 1
ATOM 681 O O . ALA A 1 85 ? -13.215 26.330 19.694 1.00 86.38 85 ALA A O 1
ATOM 682 N N . ASP A 1 86 ? -15.089 26.056 20.912 1.00 82.19 86 ASP A N 1
ATOM 683 C CA . ASP A 1 86 ? -15.931 26.912 20.091 1.00 82.19 86 ASP A CA 1
ATOM 684 C C . ASP A 1 86 ? -16.147 28.278 20.738 1.00 82.19 86 ASP A C 1
ATOM 686 O O . ASP A 1 86 ? -16.330 28.438 21.951 1.00 82.19 86 ASP A O 1
ATOM 690 N N . ALA A 1 87 ? -16.114 29.312 19.899 1.00 82.06 87 ALA A N 1
ATOM 691 C CA . ALA A 1 87 ? -16.466 30.655 20.319 1.00 82.06 87 ALA A CA 1
ATOM 692 C C . ALA A 1 87 ? -17.991 30.792 20.312 1.00 82.06 87 ALA A C 1
ATOM 694 O O . ALA A 1 87 ? -18.623 30.856 19.259 1.00 82.06 87 ALA A O 1
ATOM 695 N N . THR A 1 88 ? -18.585 30.903 21.497 1.00 80.69 88 THR A N 1
ATOM 696 C CA . THR A 1 88 ? -20.005 31.246 21.633 1.00 80.69 88 THR A CA 1
ATOM 697 C C . THR A 1 88 ? -20.300 32.593 20.960 1.00 80.69 88 THR A C 1
ATOM 699 O O . THR A 1 88 ? -19.429 33.463 20.873 1.00 80.69 88 THR A O 1
ATOM 702 N N . GLU A 1 89 ? -21.560 32.849 20.590 1.00 78.50 89 GLU A N 1
ATOM 703 C CA . GLU A 1 89 ? -22.002 34.149 20.038 1.00 78.50 89 GLU A CA 1
ATOM 704 C C . GLU A 1 89 ? -21.654 35.353 20.944 1.00 78.50 89 GLU A C 1
ATOM 706 O O . GLU A 1 89 ? -21.605 36.500 20.500 1.00 78.50 89 GLU A O 1
ATOM 711 N N . SER A 1 90 ? -21.394 35.094 22.231 1.00 79.81 90 SER A N 1
ATOM 712 C CA . SER A 1 90 ? -20.993 36.083 23.235 1.00 79.81 90 SER A CA 1
ATOM 713 C C . SER A 1 90 ? -19.480 36.352 23.312 1.00 79.81 90 SER A C 1
ATOM 715 O O . SER A 1 90 ? -19.056 37.229 24.067 1.00 79.81 90 SER A O 1
ATOM 717 N N . GLY A 1 91 ? -18.662 35.615 22.552 1.00 80.25 91 GLY A N 1
ATOM 718 C CA . GLY A 1 91 ? -17.198 35.672 22.581 1.00 80.25 91 GLY A CA 1
ATOM 719 C C . GLY A 1 91 ? -16.544 34.883 23.724 1.00 80.25 91 GLY A C 1
ATOM 720 O O . GLY A 1 91 ? -15.334 34.992 23.913 1.00 80.25 91 GLY A O 1
ATOM 721 N N . ALA A 1 92 ? -17.313 34.111 24.502 1.00 82.94 92 ALA A N 1
ATOM 722 C CA . ALA A 1 92 ? -16.768 33.150 25.463 1.00 82.94 92 ALA A CA 1
ATOM 723 C C . ALA A 1 92 ? -16.359 31.851 24.753 1.00 82.94 92 ALA A C 1
ATOM 725 O O . ALA A 1 92 ? -17.031 31.450 23.805 1.00 82.94 92 ALA A O 1
ATOM 726 N N . VAL A 1 93 ? -15.287 31.212 25.228 1.00 84.88 93 VAL A N 1
ATOM 727 C CA . VAL A 1 93 ? -14.818 29.907 24.739 1.00 84.88 93 VAL A CA 1
ATOM 728 C C . VAL A 1 93 ? -15.536 28.805 25.513 1.00 84.88 93 VAL A C 1
ATOM 730 O O . VAL A 1 93 ? -15.438 28.767 26.744 1.00 84.88 93 VAL A O 1
ATOM 733 N N . GLU A 1 94 ? -16.252 27.943 24.802 1.00 88.06 94 GLU A N 1
ATOM 734 C CA . GLU A 1 94 ? -16.866 26.722 25.321 1.00 88.06 94 GLU A CA 1
ATOM 735 C C . GLU A 1 94 ? -16.041 25.526 24.850 1.00 88.06 94 GLU A C 1
ATOM 737 O O . GLU A 1 94 ? -15.600 25.499 23.705 1.00 88.06 94 GLU A O 1
ATOM 742 N N . TYR A 1 95 ? -15.762 24.592 25.760 1.00 87.06 95 TYR A N 1
ATOM 743 C CA . TYR A 1 95 ? -15.025 23.378 25.431 1.00 87.06 95 TYR A CA 1
ATOM 744 C C . TYR A 1 95 ? -16.011 22.227 25.306 1.00 87.06 95 TYR A C 1
ATOM 746 O O . TYR A 1 95 ? -16.752 21.959 26.255 1.00 87.06 95 TYR A O 1
ATOM 754 N N . GLU A 1 96 ? -15.978 21.547 24.170 1.00 89.50 96 GLU A N 1
ATOM 755 C CA . GLU A 1 96 ? -16.775 20.356 23.896 1.00 89.50 96 GLU A CA 1
ATOM 756 C C . GLU A 1 96 ? -15.851 19.151 23.720 1.00 89.50 96 GLU A C 1
ATOM 758 O O . GLU A 1 96 ? -14.669 19.292 23.397 1.00 89.50 96 GLU A O 1
ATOM 763 N N . ILE A 1 97 ? -16.377 17.966 24.020 1.00 93.06 97 ILE A N 1
ATOM 764 C CA . ILE A 1 97 ? -15.661 16.712 23.804 1.00 93.06 97 ILE A CA 1
ATOM 765 C C . ILE A 1 97 ? -16.147 16.151 22.479 1.00 93.06 97 ILE A C 1
ATOM 767 O O . ILE A 1 97 ? -17.333 15.851 22.343 1.00 93.06 97 ILE A O 1
ATOM 771 N N . ASP A 1 98 ? -15.221 15.990 21.546 1.00 94.19 98 ASP A N 1
ATOM 772 C CA . ASP A 1 98 ? -15.476 15.378 20.254 1.00 94.19 98 ASP A CA 1
ATOM 773 C C . ASP A 1 98 ? -15.047 13.919 20.278 1.00 94.19 98 ASP A C 1
ATOM 775 O O . ASP A 1 98 ? -13.906 13.596 20.615 1.00 94.19 98 ASP A O 1
ATOM 779 N N . ASP A 1 99 ? -15.952 13.031 19.881 1.00 96.00 99 ASP A N 1
ATOM 780 C CA . ASP A 1 99 ? -15.657 11.608 19.769 1.00 96.00 99 ASP A CA 1
ATOM 781 C C . ASP A 1 99 ? -14.772 11.347 18.550 1.00 96.00 99 ASP A C 1
ATOM 783 O O . ASP A 1 99 ? -15.113 11.722 17.426 1.00 96.00 99 ASP A O 1
ATOM 787 N N . GLY A 1 100 ? -13.663 10.646 18.757 1.00 96.44 100 GLY A N 1
ATOM 788 C CA . GLY A 1 100 ? -12.752 10.199 17.710 1.00 96.44 100 GLY A CA 1
ATOM 789 C C . GLY A 1 100 ? -13.281 8.996 16.924 1.00 96.44 100 GLY A C 1
ATOM 790 O O . GLY A 1 100 ? -14.314 8.400 17.244 1.00 96.44 100 GLY A O 1
ATOM 791 N N . VAL A 1 101 ? -12.570 8.618 15.858 1.00 96.94 101 VAL A N 1
ATOM 792 C CA . VAL A 1 101 ? -13.066 7.619 14.888 1.00 96.94 101 VAL A CA 1
ATOM 793 C C . VAL A 1 101 ? -13.362 6.245 15.503 1.00 96.94 101 VAL A C 1
ATOM 795 O O . VAL A 1 101 ? -14.397 5.658 15.187 1.00 96.94 101 VAL A O 1
ATOM 798 N N . LEU A 1 102 ? -12.517 5.742 16.414 1.00 97.81 102 LEU A N 1
ATOM 799 C CA . LEU A 1 102 ? -12.740 4.457 17.081 1.00 97.81 102 LEU A CA 1
ATOM 800 C C . LEU A 1 102 ? -13.945 4.518 18.019 1.00 97.81 102 LEU A C 1
ATOM 802 O O . LEU A 1 102 ? -14.718 3.563 18.055 1.00 97.81 102 LEU A O 1
ATOM 806 N N . LYS A 1 103 ? -14.110 5.613 18.771 1.00 97.19 103 LYS A N 1
ATOM 807 C CA . LYS A 1 103 ? -15.240 5.769 19.695 1.00 97.19 103 LYS A CA 1
ATOM 808 C C . LYS A 1 103 ? -16.563 5.790 18.929 1.00 97.19 103 LYS A C 1
ATOM 810 O O . LYS A 1 103 ? -17.415 4.944 19.182 1.00 97.19 103 LYS A O 1
ATOM 815 N N . ARG A 1 104 ? -16.675 6.626 17.889 1.00 96.94 104 ARG A N 1
ATOM 816 C CA . ARG A 1 104 ? -17.891 6.730 17.056 1.00 96.94 104 ARG A CA 1
ATOM 817 C C . ARG A 1 104 ? -18.327 5.393 16.449 1.00 96.94 104 ARG A C 1
ATOM 819 O O . ARG A 1 104 ? -19.503 5.028 16.532 1.00 96.94 104 ARG A O 1
ATOM 826 N N . ILE A 1 105 ? -17.400 4.647 15.834 1.00 97.88 105 ILE A N 1
ATOM 827 C CA . ILE A 1 105 ? -17.741 3.339 15.248 1.00 97.88 105 ILE A CA 1
ATOM 828 C C . ILE A 1 105 ? -18.039 2.295 16.332 1.00 97.88 105 ILE A C 1
ATOM 830 O O . ILE A 1 105 ? -18.942 1.481 16.152 1.00 97.88 105 ILE A O 1
ATOM 834 N N . ALA A 1 106 ? -17.338 2.324 17.470 1.00 97.81 106 ALA A N 1
ATOM 835 C CA . ALA A 1 106 ? -17.598 1.414 18.582 1.00 97.81 106 ALA A CA 1
ATOM 836 C C . ALA A 1 106 ? -18.982 1.641 19.199 1.00 97.81 106 ALA A C 1
ATOM 838 O O . ALA A 1 106 ? -19.683 0.665 19.454 1.00 97.81 106 ALA A O 1
ATOM 839 N N . ASP A 1 107 ? -19.408 2.890 19.379 1.00 96.94 107 ASP A N 1
ATOM 840 C CA . ASP A 1 107 ? -20.730 3.208 19.922 1.00 96.94 107 ASP A CA 1
ATOM 841 C C . ASP A 1 107 ? -21.839 2.769 18.964 1.00 96.94 107 ASP A C 1
ATOM 843 O O . ASP A 1 107 ? -22.782 2.083 19.368 1.00 96.94 107 ASP A O 1
ATOM 847 N N . THR A 1 108 ? -21.662 3.041 17.668 1.00 96.69 108 THR A N 1
ATOM 848 C CA . THR A 1 108 ? -22.588 2.591 16.618 1.00 96.69 108 THR A CA 1
ATOM 849 C C . THR A 1 108 ? -22.683 1.061 16.571 1.00 96.69 108 THR A C 1
ATOM 851 O O . THR A 1 108 ? -23.781 0.495 16.538 1.00 96.69 108 THR A O 1
ATOM 854 N N . ALA A 1 109 ? -21.541 0.371 16.628 1.00 97.19 109 ALA A N 1
ATOM 855 C CA . ALA A 1 109 ? -21.480 -1.085 16.645 1.00 97.19 109 ALA A CA 1
ATOM 856 C C . ALA A 1 109 ? -22.117 -1.673 17.912 1.00 97.19 109 ALA A C 1
ATOM 858 O O . ALA A 1 109 ? -22.835 -2.672 17.830 1.00 97.19 109 ALA A O 1
ATOM 859 N N . ALA A 1 110 ? -21.906 -1.046 19.071 1.00 96.81 110 ALA A N 1
ATOM 860 C CA . ALA A 1 110 ? -22.477 -1.473 20.342 1.00 96.81 110 ALA A CA 1
ATOM 861 C C . ALA A 1 110 ? -24.001 -1.294 20.373 1.00 96.81 110 ALA A C 1
ATOM 863 O O . ALA A 1 110 ? -24.715 -2.162 20.881 1.00 96.81 110 ALA A O 1
ATOM 864 N N . ASP A 1 111 ? -24.518 -0.205 19.804 1.00 95.81 111 ASP A N 1
ATOM 865 C CA . ASP A 1 111 ? -25.954 0.002 19.626 1.00 95.81 111 ASP A CA 1
ATOM 866 C C . ASP A 1 111 ? -26.562 -1.077 18.727 1.00 95.81 111 ASP A C 1
ATOM 868 O O . ASP A 1 111 ? -27.572 -1.686 19.090 1.00 95.81 111 ASP A O 1
ATOM 872 N N . ALA A 1 112 ? -25.931 -1.375 17.589 1.00 95.00 112 ALA A N 1
ATOM 873 C CA . ALA A 1 112 ? -26.379 -2.443 16.700 1.00 95.00 112 ALA A CA 1
ATOM 874 C C . ALA A 1 112 ? -26.347 -3.819 17.389 1.00 95.00 112 ALA A C 1
ATOM 876 O O . ALA A 1 112 ? -27.300 -4.589 17.280 1.00 95.00 112 ALA A O 1
ATOM 877 N N . TYR A 1 113 ? -25.301 -4.099 18.169 1.00 95.31 113 TYR A N 1
ATOM 878 C CA . TYR A 1 113 ? -25.158 -5.345 18.918 1.00 95.31 113 TYR A CA 1
ATOM 879 C C . TYR A 1 113 ? -26.245 -5.520 19.987 1.00 95.31 113 TYR A C 1
ATOM 881 O O . TYR A 1 113 ? -26.833 -6.593 20.104 1.00 95.31 113 TYR A O 1
ATOM 889 N N . ARG A 1 114 ? -26.568 -4.459 20.742 1.00 94.75 114 ARG A N 1
ATOM 890 C CA . ARG A 1 114 ? -27.621 -4.490 21.774 1.00 94.75 114 ARG A CA 1
ATOM 891 C C . ARG A 1 114 ? -29.030 -4.624 21.195 1.00 94.75 114 ARG A C 1
ATOM 893 O O . ARG A 1 114 ? -29.912 -5.139 21.881 1.00 94.75 114 ARG A O 1
ATOM 900 N N . ASN A 1 115 ? -29.239 -4.147 19.969 1.00 94.06 115 ASN A N 1
ATOM 901 C CA . ASN A 1 115 ? -30.524 -4.208 19.274 1.00 94.06 115 ASN A CA 1
ATOM 902 C C . ASN A 1 115 ? -30.722 -5.496 18.458 1.00 94.06 115 ASN A C 1
ATOM 904 O O . ASN A 1 115 ? -31.830 -5.731 17.977 1.00 94.06 115 ASN A O 1
ATOM 908 N N . ALA A 1 116 ? -29.687 -6.322 18.299 1.00 92.81 116 ALA A N 1
ATOM 909 C CA . ALA A 1 116 ? -29.781 -7.593 17.596 1.00 92.81 116 ALA A CA 1
ATOM 910 C C . ALA A 1 116 ? -30.562 -8.641 18.408 1.00 92.81 116 ALA A C 1
ATOM 912 O O . ALA A 1 116 ? -30.459 -8.710 19.634 1.00 92.81 116 ALA A O 1
ATOM 913 N N . ASP A 1 117 ? -31.296 -9.519 17.717 1.00 91.50 117 ASP A N 1
ATOM 914 C CA . ASP A 1 117 ? -32.058 -10.606 18.352 1.00 91.50 117 ASP A CA 1
ATOM 915 C C . ASP A 1 117 ? -31.160 -11.594 19.120 1.00 91.50 117 ASP A C 1
ATOM 917 O O . ASP A 1 117 ? -31.581 -12.222 20.099 1.00 91.50 117 ASP A O 1
ATOM 921 N N . SER A 1 118 ? -29.910 -11.751 18.681 1.00 91.50 118 SER A N 1
ATOM 922 C CA . SER A 1 118 ? -28.890 -12.561 19.339 1.00 91.50 118 SER A CA 1
ATOM 923 C C . SER A 1 118 ? -27.479 -12.035 19.041 1.00 91.50 118 SER A C 1
ATOM 925 O O . SER A 1 118 ? -27.276 -11.399 18.009 1.00 91.50 118 SER A O 1
ATOM 927 N N . PRO A 1 119 ? -26.461 -12.377 19.857 1.00 87.06 119 PRO A N 1
ATOM 928 C CA . PRO A 1 119 ? -25.064 -12.044 19.555 1.00 87.06 119 PRO A CA 1
ATOM 929 C C . PRO A 1 119 ? -24.575 -12.524 18.183 1.00 87.06 119 PRO A C 1
ATOM 931 O O . PRO A 1 119 ? -23.670 -11.928 17.615 1.00 87.06 119 PRO A O 1
ATOM 934 N N . ALA A 1 120 ? -25.153 -13.613 17.664 1.00 87.00 120 ALA A N 1
ATOM 935 C CA . ALA A 1 120 ? -24.783 -14.188 16.373 1.00 87.00 120 ALA A CA 1
ATOM 936 C C . ALA A 1 120 ? -25.439 -13.477 15.178 1.00 87.00 120 ALA A C 1
ATOM 938 O O . ALA A 1 120 ? -24.994 -13.671 14.057 1.00 87.00 120 ALA A O 1
ATOM 939 N N . SER A 1 121 ? -26.490 -12.686 15.413 1.00 90.62 121 SER A N 1
ATOM 940 C CA . SER A 1 121 ? -27.188 -11.901 14.387 1.00 90.62 121 SER A CA 1
ATOM 941 C C . SER A 1 121 ? -26.835 -10.412 14.464 1.00 90.62 121 SER A C 1
ATOM 943 O O . SER A 1 121 ? -27.501 -9.587 13.845 1.00 90.62 121 SER A O 1
ATOM 945 N N . ALA A 1 122 ? -25.845 -10.045 15.283 1.00 93.88 122 ALA A N 1
ATOM 946 C CA . ALA A 1 122 ? -25.367 -8.676 15.360 1.00 93.88 122 ALA A CA 1
ATOM 947 C C . ALA A 1 122 ? -24.517 -8.359 14.122 1.00 93.88 122 ALA A C 1
ATOM 949 O O . ALA A 1 122 ? -23.552 -9.084 13.864 1.00 93.88 122 ALA A O 1
ATOM 950 N N . PRO A 1 123 ? -24.833 -7.285 13.381 1.00 95.44 123 PRO A N 1
ATOM 951 C CA . PRO A 1 123 ? -24.113 -6.965 12.159 1.00 95.44 123 PRO A CA 1
ATOM 952 C C . PRO A 1 123 ? -22.665 -6.564 12.481 1.00 95.44 123 PRO A C 1
ATOM 954 O O . PRO A 1 123 ? -22.431 -5.883 13.493 1.00 95.44 123 PRO A O 1
ATOM 957 N N . PRO A 1 124 ? -21.681 -6.982 11.668 1.00 96.62 124 PRO A N 1
ATOM 958 C CA . PRO A 1 124 ? -20.290 -6.609 11.871 1.00 96.62 124 PRO A CA 1
ATOM 959 C C . PRO A 1 124 ? -20.043 -5.141 11.515 1.00 96.62 124 PRO A C 1
ATOM 961 O O . PRO A 1 124 ? -20.667 -4.578 10.616 1.00 96.62 124 PRO A O 1
ATOM 964 N N . TYR A 1 125 ? -19.084 -4.549 12.216 1.00 97.94 125 TYR A N 1
ATOM 965 C CA . TYR A 1 125 ? -18.506 -3.242 11.928 1.00 97.94 125 TYR A CA 1
ATOM 966 C C . TYR A 1 125 ? -16.998 -3.407 11.778 1.00 97.94 125 TYR A C 1
ATOM 968 O O . TYR A 1 125 ? -16.369 -4.076 12.597 1.00 97.94 125 TYR A O 1
ATOM 976 N N . VAL A 1 126 ? -16.403 -2.800 10.758 1.00 98.38 126 VAL A N 1
ATOM 977 C CA . VAL A 1 126 ? -14.981 -2.910 10.437 1.00 98.38 126 VAL A CA 1
ATOM 978 C C . VAL A 1 126 ? -14.356 -1.520 10.404 1.00 98.38 126 VAL A C 1
ATOM 980 O O . VAL A 1 126 ? -14.808 -0.640 9.679 1.00 98.38 126 VAL A O 1
ATOM 983 N N . LEU A 1 127 ? -13.287 -1.333 11.176 1.00 98.50 127 LEU A N 1
ATOM 984 C CA . LEU A 1 127 ? -12.412 -0.171 11.075 1.00 98.50 127 LEU A CA 1
ATOM 985 C C . LEU A 1 127 ? -11.092 -0.593 10.424 1.00 98.50 127 LEU A C 1
ATOM 987 O O . LEU A 1 127 ? -10.316 -1.364 11.001 1.00 98.50 127 LEU A O 1
ATOM 991 N N . ILE A 1 128 ? -10.841 -0.068 9.231 1.00 98.25 128 ILE A N 1
ATOM 992 C CA . ILE A 1 128 ? -9.577 -0.203 8.516 1.00 98.25 128 ILE A CA 1
ATOM 993 C C . ILE A 1 128 ? -8.633 0.899 9.005 1.00 98.25 128 ILE A C 1
ATOM 995 O O . ILE A 1 128 ? -8.980 2.078 8.997 1.00 98.25 128 ILE A O 1
ATOM 999 N N . ILE A 1 129 ? -7.444 0.507 9.452 1.00 96.62 129 ILE A N 1
ATOM 1000 C CA . ILE A 1 129 ? -6.387 1.408 9.915 1.00 96.62 129 ILE A CA 1
ATOM 1001 C C . ILE A 1 129 ? -5.210 1.265 8.956 1.00 96.62 129 ILE A C 1
ATOM 1003 O O . ILE A 1 129 ? -4.370 0.372 9.101 1.00 96.62 129 ILE A O 1
ATOM 1007 N N . ASP A 1 130 ? -5.181 2.124 7.951 1.00 94.31 130 ASP A N 1
ATOM 1008 C CA . ASP A 1 130 ? -4.118 2.152 6.962 1.00 94.31 130 ASP A CA 1
ATOM 1009 C C . ASP A 1 130 ? -2.843 2.754 7.568 1.00 94.31 130 ASP A C 1
ATOM 1011 O O . ASP A 1 130 ? -2.906 3.639 8.427 1.00 94.31 130 ASP A O 1
ATOM 1015 N N . GLU A 1 131 ? -1.682 2.244 7.157 1.00 90.38 131 GLU A N 1
ATOM 1016 C CA . GLU A 1 131 ? -0.375 2.678 7.667 1.00 90.38 131 GLU A CA 1
ATOM 1017 C C . GLU A 1 131 ? -0.271 2.641 9.202 1.00 90.38 131 GLU A C 1
ATOM 1019 O O . GLU A 1 131 ? 0.276 3.540 9.845 1.00 90.38 131 GLU A O 1
ATOM 1024 N N . ILE A 1 132 ? -0.786 1.572 9.821 1.00 90.75 132 ILE A N 1
ATOM 1025 C CA . ILE A 1 132 ? -0.924 1.454 11.282 1.00 90.75 132 ILE A CA 1
ATOM 1026 C C . ILE A 1 132 ? 0.400 1.677 12.030 1.00 90.75 132 ILE A C 1
ATOM 1028 O O . ILE A 1 132 ? 0.410 2.093 13.182 1.00 90.75 132 ILE A O 1
ATOM 1032 N N . ASN A 1 133 ? 1.550 1.426 11.407 1.00 85.88 133 ASN A N 1
ATOM 1033 C CA . ASN A 1 133 ? 2.847 1.685 12.020 1.00 85.88 133 ASN A CA 1
ATOM 1034 C C . ASN A 1 133 ? 3.231 3.176 12.054 1.00 85.88 133 ASN A C 1
ATOM 1036 O O . ASN A 1 133 ? 3.995 3.545 12.940 1.00 85.88 133 ASN A O 1
ATOM 1040 N N . ARG A 1 134 ? 2.713 4.046 11.174 1.00 86.25 134 ARG A N 1
ATOM 1041 C CA . ARG A 1 134 ? 3.119 5.467 11.061 1.00 86.25 134 ARG A CA 1
ATOM 1042 C C . ARG A 1 134 ? 2.733 6.347 12.256 1.00 86.25 134 ARG A C 1
ATOM 1044 O O . ARG A 1 134 ? 3.234 7.465 12.365 1.00 86.25 134 ARG A O 1
ATOM 1051 N N . GLY A 1 135 ? 1.886 5.850 13.156 1.00 82.81 135 GLY A N 1
ATOM 1052 C CA . GLY A 1 135 ? 1.501 6.519 14.400 1.00 82.81 135 GLY A CA 1
ATOM 1053 C C . GLY A 1 135 ? 2.113 5.879 15.651 1.00 82.81 135 GLY A C 1
ATOM 1054 O O . GLY A 1 135 ? 2.486 4.703 15.669 1.00 82.81 135 GLY A O 1
ATOM 1055 N N . ASN A 1 136 ? 2.167 6.627 16.760 1.00 87.00 136 ASN A N 1
ATOM 1056 C CA . ASN A 1 136 ? 2.522 6.047 18.057 1.00 87.00 136 ASN A CA 1
ATOM 1057 C C . ASN A 1 136 ? 1.338 5.260 18.624 1.00 87.00 136 ASN A C 1
ATOM 1059 O O . ASN A 1 136 ? 0.539 5.768 19.407 1.00 87.00 136 ASN A O 1
ATOM 1063 N N . LEU A 1 137 ? 1.246 3.992 18.241 1.00 87.94 137 LEU A N 1
ATOM 1064 C CA . LEU A 1 137 ? 0.108 3.142 18.568 1.00 87.94 137 LEU A CA 1
ATOM 1065 C C . LEU A 1 137 ? -0.214 3.054 20.065 1.00 87.94 137 LEU A C 1
ATOM 1067 O O . LEU A 1 137 ? -1.382 3.040 20.441 1.00 87.94 137 LEU A O 1
ATOM 1071 N N . SER A 1 138 ? 0.797 3.005 20.935 1.00 87.12 138 SER A N 1
ATOM 1072 C CA . SER A 1 138 ? 0.567 2.934 22.383 1.00 87.12 138 SER A CA 1
ATOM 1073 C C . SER A 1 138 ? -0.029 4.232 22.941 1.00 87.12 138 SER A C 1
ATOM 1075 O O . SER A 1 138 ? -0.757 4.175 23.927 1.00 87.12 138 SER A O 1
ATOM 1077 N N . GLN A 1 139 ? 0.256 5.380 22.318 1.00 90.25 139 GLN A N 1
ATOM 1078 C CA . GLN A 1 139 ? -0.374 6.659 22.660 1.00 90.25 139 GLN A CA 1
ATOM 1079 C C . GLN A 1 139 ? -1.774 6.768 22.053 1.00 90.25 139 GLN A C 1
ATOM 1081 O O . GLN A 1 139 ? -2.710 7.068 22.782 1.00 90.25 139 GLN A O 1
ATOM 1086 N N . ILE A 1 140 ? -1.926 6.442 20.766 1.00 93.88 140 ILE A N 1
ATOM 1087 C CA . ILE A 1 140 ? -3.199 6.536 20.036 1.00 93.88 140 ILE A CA 1
ATOM 1088 C C . ILE A 1 140 ? -4.284 5.663 20.683 1.00 93.88 140 ILE A C 1
ATOM 1090 O O . ILE A 1 140 ? -5.391 6.126 20.929 1.00 93.88 140 ILE A O 1
ATOM 1094 N N . PHE A 1 141 ? -3.974 4.403 21.015 1.00 92.88 141 PHE A N 1
ATOM 1095 C CA . PHE A 1 141 ? -4.949 3.510 21.655 1.00 92.88 141 PHE A CA 1
ATOM 1096 C C . PHE A 1 141 ? -5.177 3.814 23.145 1.00 92.88 141 PHE A C 1
ATOM 1098 O O . PHE A 1 141 ? -6.161 3.325 23.707 1.00 92.88 141 PHE A O 1
ATOM 1105 N N . GLY A 1 142 ? -4.274 4.549 23.802 1.00 92.62 142 GLY A N 1
ATOM 1106 C CA . GLY A 1 142 ? -4.370 4.900 25.221 1.00 92.62 142 GLY A CA 1
ATOM 1107 C C . GLY A 1 142 ? -4.775 3.724 26.121 1.00 92.62 142 GLY A C 1
ATOM 1108 O O . GLY A 1 142 ? -4.218 2.621 26.064 1.00 92.62 142 GLY A O 1
ATOM 1109 N N . GLU A 1 143 ? -5.789 3.942 26.951 1.00 91.81 143 GLU A N 1
ATOM 1110 C CA . GLU A 1 143 ? -6.374 2.947 27.853 1.00 91.81 143 GLU A CA 1
ATOM 1111 C C . GLU A 1 143 ? -7.127 1.808 27.136 1.00 91.81 143 GLU A C 1
ATOM 1113 O O . GLU A 1 143 ? -7.200 0.679 27.648 1.00 91.81 143 GLU A O 1
ATOM 1118 N N . THR A 1 144 ? -7.619 2.045 25.915 1.00 93.06 144 THR A N 1
ATOM 1119 C CA . THR A 1 144 ? -8.402 1.058 25.147 1.00 93.06 144 THR A CA 1
ATOM 1120 C C . THR A 1 144 ? -7.555 -0.062 24.559 1.00 93.06 144 THR A C 1
ATOM 1122 O O . THR A 1 144 ? -8.082 -1.113 24.191 1.00 93.06 144 THR A O 1
ATOM 1125 N N . ILE A 1 145 ? -6.224 0.069 24.585 1.00 91.25 145 ILE A N 1
ATOM 1126 C CA . ILE A 1 145 ? -5.300 -0.988 24.157 1.00 91.25 145 ILE A CA 1
ATOM 1127 C C . ILE A 1 145 ? -5.583 -2.327 24.857 1.00 91.25 145 ILE A C 1
ATOM 1129 O O . ILE A 1 145 ? -5.335 -3.403 24.311 1.00 91.25 145 ILE A O 1
ATOM 1133 N N . THR A 1 146 ? -6.095 -2.294 26.090 1.00 89.94 146 THR A N 1
ATOM 1134 C CA . THR A 1 146 ? -6.452 -3.503 26.840 1.00 89.94 146 THR A CA 1
ATOM 1135 C C . THR A 1 146 ? -7.754 -4.146 26.366 1.00 89.94 146 THR A C 1
ATOM 1137 O O . THR A 1 146 ? -7.857 -5.369 26.449 1.00 89.94 146 THR A O 1
ATOM 1140 N N . LEU A 1 147 ? -8.686 -3.356 25.825 1.00 93.56 147 LEU A N 1
ATOM 1141 C CA . LEU A 1 147 ? -10.001 -3.777 25.330 1.00 93.56 147 LEU A CA 1
ATOM 1142 C C . LEU A 1 147 ? -9.930 -4.516 23.992 1.00 93.56 147 LEU A C 1
ATOM 1144 O O . LEU A 1 147 ? -10.861 -5.228 23.635 1.00 93.56 147 LEU A O 1
ATOM 1148 N N . LEU A 1 148 ? -8.815 -4.387 23.267 1.00 93.06 148 LEU A N 1
ATOM 1149 C CA . LEU A 1 148 ? -8.589 -5.115 22.018 1.00 93.06 148 LEU A CA 1
ATOM 1150 C C . LEU A 1 148 ? -8.635 -6.637 22.212 1.00 93.06 148 LEU A C 1
ATOM 1152 O O . LEU A 1 148 ? -9.005 -7.368 21.299 1.00 93.06 148 LEU A O 1
ATOM 1156 N N . GLU A 1 149 ? -8.254 -7.153 23.384 1.00 92.25 149 GLU A N 1
ATOM 1157 C CA . GLU A 1 149 ? -8.315 -8.595 23.641 1.00 92.25 149 GLU A CA 1
ATOM 1158 C C . GLU A 1 149 ? -9.770 -9.092 23.552 1.00 92.25 149 GLU A C 1
ATOM 1160 O O . GLU A 1 149 ? -10.658 -8.576 24.225 1.00 92.25 149 GLU A O 1
ATOM 1165 N N . SER A 1 150 ? -10.021 -10.098 22.708 1.00 90.00 150 SER A N 1
ATOM 1166 C CA . SER A 1 150 ? -11.375 -10.551 22.361 1.00 90.00 150 SER A CA 1
ATOM 1167 C C . SER A 1 150 ? -12.213 -10.996 23.565 1.00 90.00 150 SER A C 1
ATOM 1169 O O . SER A 1 150 ? -13.429 -10.873 23.539 1.00 90.00 150 SER A O 1
ATOM 1171 N N . ASP A 1 151 ? -11.578 -11.504 24.623 1.00 89.94 151 ASP A N 1
ATOM 1172 C CA . ASP A 1 151 ? -12.215 -11.913 25.879 1.00 89.94 151 ASP A CA 1
ATOM 1173 C C . ASP A 1 151 ? -12.564 -10.739 26.813 1.00 89.94 151 ASP A C 1
ATOM 1175 O O . ASP A 1 151 ? -13.333 -10.923 27.759 1.00 89.94 151 ASP A O 1
ATOM 1179 N N . LYS A 1 152 ? -12.024 -9.542 26.550 1.00 91.25 152 LYS A N 1
ATOM 1180 C CA . LYS A 1 152 ? -12.249 -8.312 27.331 1.00 91.25 152 LYS A CA 1
ATOM 1181 C C . LYS A 1 152 ? -13.301 -7.380 26.739 1.00 91.25 152 LYS A C 1
ATOM 1183 O O . LYS A 1 152 ? -13.755 -6.472 27.431 1.00 91.25 152 LYS A O 1
ATOM 1188 N N . ARG A 1 153 ? -13.690 -7.606 25.487 1.00 92.12 153 ARG A N 1
ATOM 1189 C CA . ARG A 1 153 ? -14.773 -6.880 24.815 1.00 92.12 153 ARG A CA 1
ATOM 1190 C C . ARG A 1 153 ? -16.087 -7.111 25.564 1.00 92.12 153 ARG A C 1
ATOM 1192 O O . ARG A 1 153 ? -16.389 -8.250 25.916 1.00 92.12 153 ARG A O 1
ATOM 1199 N N . GLU A 1 154 ? -16.798 -6.030 25.884 1.00 87.88 154 GLU A N 1
ATOM 1200 C CA . GLU A 1 154 ? -17.960 -5.932 26.798 1.00 87.88 154 GLU A CA 1
ATOM 1201 C C . GLU A 1 154 ? -17.755 -6.368 28.259 1.00 87.88 154 GLU A C 1
ATOM 1203 O O . GLU A 1 154 ? -18.405 -5.838 29.159 1.00 87.88 154 GLU A O 1
ATOM 1208 N N . SER A 1 155 ? -16.875 -7.333 28.531 1.00 88.62 155 SER A N 1
ATOM 1209 C CA . SER A 1 155 ? -16.653 -7.873 29.877 1.00 88.62 155 SER A CA 1
ATOM 1210 C C . SER A 1 155 ? -15.778 -6.969 30.752 1.00 88.62 155 SER A C 1
ATOM 1212 O O . SER A 1 155 ? -15.806 -7.077 31.982 1.00 88.62 155 SER A O 1
ATOM 1214 N N . PHE A 1 156 ? -15.006 -6.077 30.127 1.00 92.31 156 PHE A N 1
ATOM 1215 C CA . PHE A 1 156 ? -14.154 -5.094 30.777 1.00 92.31 156 PHE A CA 1
ATOM 1216 C C . PHE A 1 156 ? -14.466 -3.697 30.237 1.00 92.31 156 PHE A C 1
ATOM 1218 O O . PHE A 1 156 ? -14.664 -3.513 29.035 1.00 92.31 156 PHE A O 1
ATOM 1225 N N . THR A 1 157 ? -14.488 -2.709 31.126 1.00 94.25 157 THR A N 1
ATOM 1226 C CA . THR A 1 157 ? -14.649 -1.298 30.769 1.00 94.25 157 THR A CA 1
ATOM 1227 C C . THR A 1 157 ? -13.456 -0.493 31.268 1.00 94.25 157 THR A C 1
ATOM 1229 O O . THR A 1 157 ? -12.800 -0.860 32.247 1.00 94.25 157 THR A O 1
ATOM 1232 N N . THR A 1 158 ? -13.174 0.611 30.589 1.00 94.50 158 THR A N 1
ATOM 1233 C CA . THR A 1 158 ? -12.221 1.637 31.024 1.00 94.50 158 THR A CA 1
ATOM 1234 C C . THR A 1 158 ? -12.938 2.973 31.177 1.00 94.50 158 THR A C 1
ATOM 1236 O O . THR A 1 158 ? -14.037 3.134 30.657 1.00 94.50 158 THR A O 1
ATOM 1239 N N . GLN A 1 159 ? -12.338 3.914 31.902 1.00 95.25 159 GLN A N 1
ATOM 1240 C CA . GLN A 1 159 ? -12.782 5.309 31.897 1.00 95.25 159 GLN A CA 1
ATOM 1241 C C . GLN A 1 159 ? -11.957 6.078 30.872 1.00 95.25 159 GLN A C 1
ATOM 1243 O O . GLN A 1 159 ? -10.729 5.948 30.891 1.00 95.25 159 GLN A O 1
ATOM 1248 N N . LEU A 1 160 ? -12.629 6.807 29.982 1.00 95.12 160 LEU A N 1
ATOM 1249 C CA . LEU A 1 160 ? -11.973 7.667 29.000 1.00 95.12 160 LEU A CA 1
ATOM 1250 C C . LEU A 1 160 ? -11.444 8.947 29.655 1.00 95.12 160 LEU A C 1
ATOM 1252 O O . LEU A 1 160 ? -11.970 9.403 30.673 1.00 95.12 160 LEU A O 1
ATOM 1256 N N . ALA A 1 161 ? -10.359 9.490 29.106 1.00 89.94 161 ALA A N 1
ATOM 1257 C CA . ALA A 1 161 ? -9.544 10.496 29.782 1.00 89.94 161 ALA A CA 1
ATOM 1258 C C . ALA A 1 161 ? -10.177 11.897 29.859 1.00 89.94 161 ALA A C 1
ATOM 1260 O O . ALA A 1 161 ? -9.849 12.650 30.780 1.00 89.94 161 ALA A O 1
ATOM 1261 N N . HIS A 1 162 ? -11.038 12.267 28.908 1.00 91.12 162 HIS A N 1
ATOM 1262 C CA . HIS A 1 162 ? -11.633 13.602 28.823 1.00 91.12 162 HIS A CA 1
ATOM 1263 C C . HIS A 1 162 ? -13.088 13.620 29.296 1.00 91.12 162 HIS A C 1
ATOM 1265 O O . HIS A 1 162 ? -13.487 14.559 29.985 1.00 91.12 162 HIS A O 1
ATOM 1271 N N . SER A 1 163 ? -13.867 12.587 28.971 1.00 92.50 163 SER A N 1
ATOM 1272 C CA . SER A 1 163 ? -15.294 12.496 29.304 1.00 92.50 163 SER A CA 1
ATOM 1273 C C . SER A 1 163 ? -15.593 11.824 30.645 1.00 92.50 163 SER A C 1
ATOM 1275 O O . SER A 1 163 ? -16.722 11.926 31.129 1.00 92.50 163 SER A O 1
ATOM 1277 N N . ASP A 1 164 ? -14.618 11.122 31.239 1.00 91.62 164 ASP A N 1
ATOM 1278 C CA . ASP A 1 164 ? -14.811 10.185 32.360 1.00 91.62 164 ASP A CA 1
ATOM 1279 C C . ASP A 1 164 ? -15.861 9.082 32.059 1.00 91.62 164 ASP A C 1
ATOM 1281 O O . ASP A 1 164 ? -16.348 8.388 32.964 1.00 91.62 164 ASP A O 1
ATOM 1285 N N . GLU A 1 165 ? -16.225 8.894 30.785 1.00 94.12 165 GLU A N 1
ATOM 1286 C CA . GLU A 1 165 ? -17.227 7.926 30.354 1.00 94.12 165 GLU A CA 1
ATOM 1287 C C . GLU A 1 165 ? -16.700 6.489 30.465 1.00 94.12 165 GLU A C 1
ATOM 1289 O O . GLU A 1 165 ? -15.532 6.196 30.202 1.00 94.12 165 GLU A O 1
ATOM 1294 N N . SER A 1 166 ? -17.579 5.560 30.856 1.00 94.88 166 SER A N 1
ATOM 1295 C CA . SER A 1 166 ? -17.257 4.133 30.873 1.00 94.88 166 SER A CA 1
ATOM 1296 C C . SER A 1 166 ? -17.359 3.545 29.467 1.00 94.88 166 SER A C 1
ATOM 1298 O O . SER A 1 166 ? -18.461 3.294 28.990 1.00 94.88 166 SER A O 1
ATOM 1300 N N . PHE A 1 167 ? -16.221 3.202 28.872 1.00 96.44 167 PHE A N 1
ATOM 1301 C CA . PHE A 1 167 ? -16.117 2.704 27.503 1.00 96.44 167 PHE A CA 1
ATOM 1302 C C . PHE A 1 167 ? -15.673 1.233 27.429 1.00 96.44 167 PHE A C 1
ATOM 1304 O O . PHE A 1 167 ? -14.873 0.758 28.244 1.00 96.44 167 PHE A O 1
ATOM 1311 N N . SER A 1 168 ? -16.180 0.499 26.434 1.00 96.25 168 SER A N 1
ATOM 1312 C CA . SER A 1 168 ? -15.740 -0.854 26.066 1.00 96.25 168 SER A CA 1
ATOM 1313 C C . SER A 1 168 ? -15.845 -1.042 24.554 1.00 96.25 168 SER A C 1
ATOM 1315 O O . SER A 1 168 ? -16.700 -0.437 23.918 1.00 96.25 168 SER A O 1
ATOM 1317 N N . LEU A 1 169 ? -15.020 -1.920 23.981 1.00 97.25 169 LEU A N 1
ATOM 1318 C CA . LEU A 1 169 ? -15.161 -2.300 22.575 1.00 97.25 169 LEU A CA 1
ATOM 1319 C C . LEU A 1 169 ? -16.221 -3.401 22.438 1.00 97.25 169 LEU A C 1
ATOM 1321 O O . LEU A 1 169 ? -16.145 -4.391 23.178 1.00 97.25 169 LEU A O 1
ATOM 1325 N N . PRO A 1 170 ? -17.169 -3.285 21.492 1.00 96.88 170 PRO A N 1
ATOM 1326 C CA . PRO A 1 170 ? -18.187 -4.305 21.309 1.00 96.88 170 PRO A CA 1
ATOM 1327 C C . PRO A 1 170 ? -17.640 -5.531 20.544 1.00 96.88 170 PRO A C 1
ATOM 1329 O O . PRO A 1 170 ? -16.595 -5.456 19.876 1.00 96.88 170 PRO A O 1
ATOM 1332 N N . PRO A 1 171 ? -18.305 -6.699 20.634 1.00 95.69 171 PRO A N 1
ATOM 1333 C CA . PRO A 1 171 ? -17.789 -7.954 20.085 1.00 95.69 171 PRO A CA 1
ATOM 1334 C C . PRO A 1 171 ? -17.932 -8.057 18.561 1.00 95.69 171 PRO A C 1
ATOM 1336 O O . PRO A 1 171 ? -17.218 -8.847 17.943 1.00 95.69 171 PRO A O 1
ATOM 1339 N N . ASN A 1 172 ? -18.834 -7.264 17.974 1.00 96.69 172 ASN A N 1
ATOM 1340 C CA . ASN A 1 172 ? -19.085 -7.147 16.536 1.00 96.69 172 ASN A CA 1
ATOM 1341 C C . ASN A 1 172 ? -18.251 -6.051 15.848 1.00 96.69 172 ASN A C 1
ATOM 1343 O O . ASN A 1 172 ? -18.427 -5.842 14.654 1.00 96.69 172 ASN A O 1
ATOM 1347 N N . LEU A 1 173 ? -17.355 -5.361 16.562 1.00 97.88 173 LEU A N 1
ATOM 1348 C CA . LEU A 1 173 ? -16.372 -4.466 15.945 1.00 97.88 173 LEU A CA 1
ATOM 1349 C C . LEU A 1 173 ? -15.114 -5.251 15.558 1.00 97.88 173 LEU A C 1
ATOM 1351 O O . LEU A 1 173 ? -14.619 -6.071 16.328 1.00 97.88 173 LEU A O 1
ATOM 1355 N N . TYR A 1 174 ? -14.526 -4.960 14.412 1.00 98.06 174 TYR A N 1
ATOM 1356 C CA . TYR A 1 174 ? -13.335 -5.628 13.908 1.00 98.06 174 TYR A CA 1
ATOM 1357 C C . TYR A 1 174 ? -12.338 -4.601 13.400 1.00 98.06 174 TYR A C 1
ATOM 1359 O O . TYR A 1 174 ? -12.730 -3.589 12.829 1.00 98.06 174 TYR A O 1
ATOM 1367 N N . LEU A 1 175 ? -11.048 -4.843 13.630 1.00 98.25 175 LEU A N 1
ATOM 1368 C CA . LEU A 1 175 ? -9.992 -3.936 13.176 1.00 98.25 175 LEU A CA 1
ATOM 1369 C C . LEU A 1 175 ? -9.105 -4.627 12.139 1.00 98.25 175 LEU A C 1
ATOM 1371 O O . LEU A 1 175 ? -8.583 -5.715 12.400 1.00 98.25 175 LEU A O 1
ATOM 1375 N N . ILE A 1 176 ? -8.884 -3.978 11.001 1.00 98.25 176 ILE A N 1
ATOM 1376 C CA . ILE A 1 176 ? -7.945 -4.437 9.973 1.00 98.25 176 ILE A CA 1
ATOM 1377 C C . ILE A 1 176 ? -6.883 -3.357 9.807 1.00 98.25 176 ILE A C 1
ATOM 1379 O O . ILE A 1 176 ? -7.163 -2.279 9.305 1.00 98.25 176 ILE A O 1
ATOM 1383 N N . GLY A 1 177 ? -5.663 -3.622 10.263 1.00 96.25 177 GLY A N 1
ATOM 1384 C CA . GLY A 1 177 ? -4.529 -2.737 10.015 1.00 96.25 177 GLY A CA 1
ATOM 1385 C C . GLY A 1 177 ? -3.819 -3.091 8.712 1.00 96.25 177 GLY A C 1
ATOM 1386 O O . GLY A 1 177 ? -3.711 -4.273 8.390 1.00 96.25 177 GLY A O 1
ATOM 1387 N N . THR A 1 178 ? -3.248 -2.116 8.016 1.00 94.56 178 THR A N 1
ATOM 1388 C CA . THR A 1 178 ? -2.250 -2.359 6.960 1.00 94.56 178 THR A CA 1
ATOM 1389 C C . THR A 1 178 ? -0.895 -1.815 7.408 1.00 94.56 178 THR A C 1
ATOM 1391 O O . THR A 1 178 ? -0.814 -0.864 8.186 1.00 94.56 178 THR A O 1
ATOM 1394 N N . MET A 1 179 ? 0.189 -2.456 6.978 1.00 90.94 179 MET A N 1
ATOM 1395 C CA . MET A 1 179 ? 1.541 -2.105 7.399 1.00 90.94 179 MET A CA 1
ATOM 1396 C C . MET A 1 179 ? 2.544 -2.303 6.275 1.00 90.94 179 MET A C 1
ATOM 1398 O O . MET A 1 179 ? 2.784 -3.437 5.843 1.00 90.94 179 MET A O 1
ATOM 1402 N N . ASN A 1 180 ? 3.197 -1.219 5.874 1.00 87.88 180 ASN A N 1
ATOM 1403 C CA . ASN A 1 180 ? 4.356 -1.283 5.000 1.00 87.88 180 ASN A CA 1
ATOM 1404 C C . ASN A 1 180 ? 5.608 -1.648 5.806 1.00 87.88 180 ASN A C 1
ATOM 1406 O O . ASN A 1 180 ? 5.942 -1.017 6.809 1.00 87.88 180 ASN A O 1
ATOM 1410 N N . THR A 1 181 ? 6.297 -2.714 5.390 1.00 84.31 181 THR A N 1
ATOM 1411 C CA . THR A 1 181 ? 7.497 -3.213 6.087 1.00 84.31 181 THR A CA 1
ATOM 1412 C C . THR A 1 181 ? 8.815 -2.629 5.587 1.00 84.31 181 THR A C 1
ATOM 1414 O O . THR A 1 181 ? 9.844 -2.881 6.213 1.00 84.31 181 THR A O 1
ATOM 1417 N N . ALA A 1 182 ? 8.801 -1.896 4.471 1.00 77.12 182 ALA A N 1
ATOM 1418 C CA . ALA A 1 182 ? 9.988 -1.240 3.921 1.00 77.12 182 ALA A CA 1
ATOM 1419 C C . ALA A 1 182 ? 10.425 -0.029 4.766 1.00 77.12 182 ALA A C 1
ATOM 1421 O O . ALA A 1 182 ? 11.619 0.259 4.857 1.00 77.12 182 ALA A O 1
ATOM 1422 N N . ASP A 1 183 ? 9.473 0.626 5.439 1.00 70.19 183 ASP A N 1
ATOM 1423 C CA . ASP A 1 183 ? 9.690 1.857 6.198 1.00 70.19 183 ASP A CA 1
ATOM 1424 C C . ASP A 1 183 ? 10.548 1.615 7.454 1.00 70.19 183 ASP A C 1
ATOM 1426 O O . ASP A 1 183 ? 10.065 1.277 8.539 1.00 70.19 183 ASP A O 1
ATOM 1430 N N . ARG A 1 184 ? 11.864 1.822 7.318 1.00 57.53 184 ARG A N 1
ATOM 1431 C CA . ARG A 1 184 ? 12.850 1.694 8.411 1.00 57.53 184 ARG A CA 1
ATOM 1432 C C . ARG A 1 184 ? 12.740 2.796 9.470 1.00 57.53 184 ARG A C 1
ATOM 1434 O O . ARG A 1 184 ? 13.290 2.643 10.560 1.00 57.53 184 ARG A O 1
ATOM 1441 N N . SER A 1 185 ? 12.076 3.908 9.148 1.00 51.28 185 SER A N 1
ATOM 1442 C CA . SER A 1 185 ? 11.926 5.099 10.000 1.00 51.28 185 SER A CA 1
ATOM 1443 C C . SER A 1 185 ? 10.856 4.947 11.085 1.00 51.28 185 SER A C 1
ATOM 1445 O O . SER A 1 185 ? 10.723 5.812 11.952 1.00 51.28 185 SER A O 1
ATOM 1447 N N . ILE A 1 186 ? 10.113 3.842 11.070 1.00 55.00 186 ILE A N 1
ATOM 1448 C CA . ILE A 1 186 ? 8.923 3.662 11.883 1.00 55.00 186 ILE A CA 1
ATOM 1449 C C . ILE A 1 186 ? 9.188 2.668 13.019 1.00 55.00 186 ILE A C 1
ATOM 1451 O O . ILE A 1 186 ? 9.826 1.629 12.840 1.00 55.00 186 ILE A O 1
ATOM 1455 N N . ALA A 1 187 ? 8.708 2.995 14.223 1.00 49.19 187 ALA A N 1
ATOM 1456 C CA . ALA A 1 187 ? 8.862 2.149 15.399 1.00 49.19 187 ALA A CA 1
ATOM 1457 C C . ALA A 1 187 ? 8.343 0.725 15.129 1.00 49.19 187 ALA A C 1
ATOM 1459 O O . ALA A 1 187 ? 7.223 0.531 14.657 1.00 49.19 187 ALA A O 1
ATOM 1460 N N . LEU A 1 188 ? 9.149 -0.285 15.481 1.00 59.84 188 LEU A N 1
ATOM 1461 C CA . LEU A 1 188 ? 8.690 -1.671 15.578 1.00 59.84 188 LEU A CA 1
ATOM 1462 C C . LEU A 1 188 ? 7.382 -1.695 16.375 1.00 59.84 188 LEU A C 1
ATOM 1464 O O . LEU A 1 188 ? 7.342 -1.146 17.478 1.00 59.84 188 LEU A O 1
ATOM 1468 N N . VAL A 1 189 ? 6.342 -2.351 15.846 1.00 66.62 189 VAL A N 1
ATOM 1469 C CA . VAL A 1 189 ? 5.080 -2.530 16.579 1.00 66.62 189 VAL A CA 1
ATOM 1470 C C . VA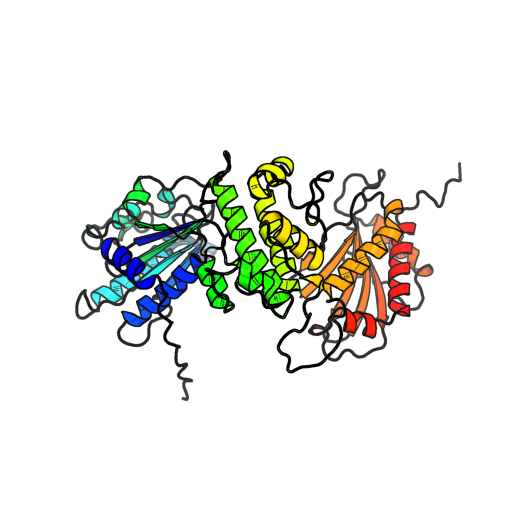L A 1 189 ? 5.390 -3.033 17.979 1.00 66.62 189 VAL A C 1
ATOM 1472 O O . VAL A 1 189 ? 6.025 -4.083 18.133 1.00 66.62 189 VAL A O 1
ATOM 1475 N N . ASP A 1 190 ? 4.938 -2.284 18.987 1.00 71.06 190 ASP A N 1
ATOM 1476 C CA . ASP A 1 190 ? 5.143 -2.620 20.392 1.00 71.06 190 ASP A CA 1
ATOM 1477 C C . ASP A 1 190 ? 4.754 -4.092 20.628 1.00 71.06 190 ASP A C 1
ATOM 1479 O O . ASP A 1 190 ? 3.722 -4.577 20.147 1.00 71.06 190 ASP A O 1
ATOM 1483 N N . ALA A 1 191 ? 5.570 -4.823 21.390 1.00 71.62 191 ALA A N 1
ATOM 1484 C CA . ALA A 1 191 ? 5.298 -6.203 21.783 1.00 71.62 191 ALA A CA 1
ATOM 1485 C C . ALA A 1 191 ? 3.890 -6.364 22.388 1.00 71.62 191 ALA A C 1
ATOM 1487 O O . ALA A 1 191 ? 3.247 -7.408 22.231 1.00 71.62 191 ALA A O 1
ATOM 1488 N N . ALA A 1 192 ? 3.389 -5.314 23.044 1.00 70.25 192 ALA A N 1
ATOM 1489 C CA . ALA A 1 192 ? 2.048 -5.261 23.594 1.00 70.25 192 ALA A CA 1
ATOM 1490 C C . ALA A 1 192 ? 0.961 -5.352 22.502 1.00 70.25 192 ALA A C 1
ATOM 1492 O O . ALA A 1 192 ? -0.024 -6.077 22.673 1.00 70.25 192 ALA A O 1
ATOM 1493 N N . LEU A 1 193 ? 1.127 -4.655 21.378 1.00 77.19 193 LEU A N 1
ATOM 1494 C CA . LEU A 1 193 ? 0.195 -4.681 20.245 1.00 77.19 193 LEU A CA 1
ATOM 1495 C C . LEU A 1 193 ? 0.378 -5.937 19.407 1.00 77.19 193 LEU A C 1
ATOM 1497 O O . LEU A 1 193 ? -0.605 -6.571 19.027 1.00 77.19 193 LEU A O 1
ATOM 1501 N N . ARG A 1 194 ? 1.623 -6.393 19.241 1.00 82.94 194 ARG A N 1
ATOM 1502 C CA . ARG A 1 194 ? 1.918 -7.641 18.533 1.00 82.94 194 ARG A CA 1
ATOM 1503 C C . ARG A 1 194 ? 1.184 -8.854 19.119 1.00 82.94 194 ARG A C 1
ATOM 1505 O O . ARG A 1 194 ? 0.837 -9.781 18.397 1.00 82.94 194 ARG A O 1
ATOM 1512 N N . ARG A 1 195 ? 0.924 -8.857 20.433 1.00 84.56 195 ARG A N 1
ATOM 1513 C CA . ARG A 1 195 ? 0.145 -9.901 21.129 1.00 84.56 195 ARG A CA 1
ATOM 1514 C C . ARG A 1 195 ? -1.366 -9.829 20.860 1.00 84.56 195 ARG A C 1
ATOM 1516 O O . ARG A 1 195 ? -2.064 -10.835 21.029 1.00 84.56 195 ARG A O 1
ATOM 1523 N N . ARG A 1 196 ? -1.874 -8.647 20.512 1.00 90.62 196 ARG A N 1
ATOM 1524 C CA . ARG A 1 196 ? -3.306 -8.355 20.370 1.00 90.62 196 ARG A CA 1
ATOM 1525 C C . ARG A 1 196 ? -3.776 -8.551 18.937 1.00 90.62 196 ARG A C 1
ATOM 1527 O O . ARG A 1 196 ? -4.852 -9.104 18.761 1.00 90.62 196 ARG A O 1
ATOM 1534 N N . PHE A 1 197 ? -2.953 -8.225 17.950 1.00 92.88 197 PHE A N 1
ATOM 1535 C CA . PHE A 1 197 ? -3.255 -8.452 16.537 1.00 92.88 197 PHE A CA 1
ATOM 1536 C C . PHE A 1 197 ? -2.748 -9.816 16.042 1.00 92.88 197 PHE A C 1
ATOM 1538 O O . PHE A 1 197 ? -1.746 -10.343 16.536 1.00 92.88 197 PHE A O 1
ATOM 1545 N N . ARG A 1 198 ? -3.424 -10.403 15.045 1.00 94.44 198 ARG A N 1
ATOM 1546 C CA . ARG A 1 198 ? -2.786 -11.392 14.154 1.00 94.44 198 ARG A CA 1
ATOM 1547 C C . ARG A 1 198 ? -2.096 -10.665 13.017 1.00 94.44 198 ARG A C 1
ATOM 1549 O O . ARG A 1 198 ? -2.633 -9.700 12.509 1.00 94.44 198 ARG A O 1
ATOM 1556 N N . PHE A 1 199 ? -0.929 -11.147 12.622 1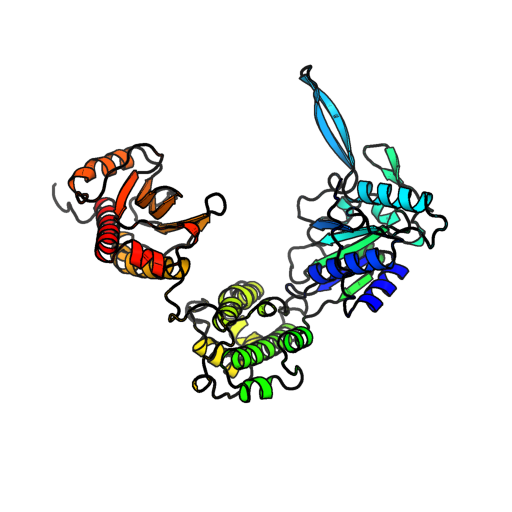.00 93.25 199 PHE A N 1
ATOM 1557 C CA . PHE A 1 199 ? -0.160 -10.570 11.527 1.00 93.25 199 PHE A CA 1
ATOM 1558 C C . PHE A 1 199 ? -0.244 -11.529 10.352 1.00 93.25 199 PHE A C 1
ATOM 1560 O O . PHE A 1 199 ? 0.224 -12.664 10.471 1.00 93.25 199 PHE A O 1
ATOM 1567 N N . LEU A 1 200 ? -0.865 -11.084 9.265 1.00 94.19 200 LEU A N 1
ATOM 1568 C CA . LEU A 1 200 ? -1.023 -11.849 8.036 1.00 94.19 200 LEU A CA 1
ATOM 1569 C C . LEU A 1 200 ? -0.039 -11.301 6.995 1.00 94.19 200 LEU A C 1
ATOM 1571 O O . LEU A 1 200 ? -0.051 -10.093 6.749 1.00 94.19 200 LEU A O 1
ATOM 1575 N N . PRO A 1 201 ? 0.863 -12.139 6.457 1.00 92.81 201 PRO A N 1
ATOM 1576 C CA . PRO A 1 201 ? 1.828 -11.701 5.462 1.00 92.81 201 PRO A CA 1
ATOM 1577 C C . PRO A 1 201 ? 1.154 -11.507 4.101 1.00 92.81 201 PRO A C 1
ATOM 1579 O O . PRO A 1 201 ? 0.412 -12.377 3.659 1.00 92.81 201 PRO A O 1
ATOM 1582 N N . PHE A 1 202 ? 1.485 -10.405 3.435 1.00 93.25 202 PHE A N 1
ATOM 1583 C CA . PHE A 1 202 ? 1.110 -10.090 2.055 1.00 93.25 202 PHE A CA 1
ATOM 1584 C C . PHE A 1 202 ? 2.393 -9.895 1.234 1.00 93.25 202 PHE A C 1
ATOM 1586 O O . PHE A 1 202 ? 2.837 -8.752 1.059 1.00 93.25 202 PHE A O 1
ATOM 1593 N N . PRO A 1 203 ? 3.067 -10.996 0.841 1.00 92.25 203 PRO A N 1
ATOM 1594 C CA . PRO A 1 203 ? 4.234 -10.932 -0.034 1.00 92.25 203 PRO A CA 1
ATOM 1595 C C . PRO A 1 203 ? 3.826 -10.506 -1.455 1.00 92.25 203 PRO A C 1
ATOM 1597 O O . PRO A 1 203 ? 2.637 -10.523 -1.777 1.00 92.25 203 PRO A O 1
ATOM 1600 N N . PRO A 1 204 ? 4.786 -10.128 -2.313 1.00 93.75 204 PRO A N 1
ATOM 1601 C CA . PRO A 1 204 ? 4.522 -10.016 -3.738 1.00 93.75 204 PRO A CA 1
ATOM 1602 C C . PRO A 1 204 ? 4.040 -11.357 -4.289 1.00 93.75 204 PRO A C 1
ATOM 1604 O O . PRO A 1 204 ? 4.626 -12.397 -3.992 1.00 93.75 204 PRO A O 1
ATOM 1607 N N . ASP A 1 205 ? 2.968 -11.302 -5.066 1.00 92.69 205 ASP A N 1
ATOM 1608 C CA . ASP A 1 205 ? 2.358 -12.423 -5.760 1.00 92.69 205 ASP A CA 1
ATOM 1609 C C . ASP A 1 205 ? 2.290 -12.074 -7.253 1.00 92.69 205 ASP A C 1
ATOM 1611 O O . ASP A 1 205 ? 1.429 -11.308 -7.687 1.00 92.69 205 ASP A O 1
ATOM 1615 N N . THR A 1 206 ? 3.288 -12.525 -8.013 1.00 93.56 206 THR A N 1
ATOM 1616 C CA . THR A 1 206 ? 3.364 -12.309 -9.465 1.00 93.56 206 THR A CA 1
ATOM 1617 C C . THR A 1 206 ? 2.405 -13.213 -10.230 1.00 93.56 206 THR A C 1
ATOM 1619 O O . THR A 1 206 ? 2.032 -12.859 -11.346 1.00 93.56 206 THR A O 1
ATOM 1622 N N . ASP A 1 207 ? 1.925 -14.300 -9.618 1.00 93.00 207 ASP A N 1
ATOM 1623 C CA . ASP A 1 207 ? 0.956 -15.209 -10.233 1.00 93.00 207 ASP A CA 1
ATOM 1624 C C . ASP A 1 207 ? -0.381 -14.497 -10.453 1.00 93.00 207 ASP A C 1
ATOM 1626 O O . ASP A 1 207 ? -0.939 -14.547 -11.543 1.00 93.00 207 ASP A O 1
ATOM 1630 N N . VAL A 1 208 ? -0.852 -13.738 -9.455 1.00 89.44 208 VAL A N 1
ATOM 1631 C CA . VAL A 1 208 ? -2.080 -12.928 -9.571 1.00 89.44 208 VAL A CA 1
ATOM 1632 C C . VAL A 1 208 ? -1.973 -11.883 -10.687 1.00 89.44 208 VAL A C 1
ATOM 1634 O O . VAL A 1 208 ? -2.963 -11.578 -11.351 1.00 89.44 208 VAL A O 1
ATOM 1637 N N . LEU A 1 209 ? -0.777 -11.330 -10.900 1.00 90.38 209 LEU A N 1
ATOM 1638 C CA . LEU A 1 209 ? -0.512 -10.377 -11.976 1.00 90.38 209 LEU A CA 1
ATOM 1639 C C . LEU A 1 209 ? -0.500 -11.061 -13.350 1.00 90.38 209 LEU A C 1
ATOM 1641 O O . LEU A 1 209 ? -1.091 -10.534 -14.288 1.00 90.38 209 LEU A O 1
ATOM 1645 N N . ALA A 1 210 ? 0.137 -12.228 -13.466 1.00 91.62 210 ALA A N 1
ATOM 1646 C CA . ALA A 1 210 ? 0.134 -13.021 -14.692 1.00 91.62 210 ALA A CA 1
ATOM 1647 C C . ALA A 1 210 ? -1.293 -13.454 -15.069 1.00 91.62 210 ALA A C 1
ATOM 1649 O O . ALA A 1 210 ? -1.730 -13.202 -16.190 1.00 91.62 210 ALA A O 1
ATOM 1650 N N . ASP A 1 211 ? -2.050 -13.989 -14.105 1.00 89.06 211 ASP A N 1
ATOM 1651 C CA . ASP A 1 211 ? -3.445 -14.402 -14.282 1.00 89.06 211 ASP A CA 1
ATOM 1652 C C . ASP A 1 211 ? -4.338 -13.233 -14.735 1.00 89.06 211 ASP A C 1
ATOM 1654 O O . ASP A 1 211 ? -5.200 -13.414 -15.598 1.00 89.06 211 ASP A O 1
ATOM 1658 N N . HIS A 1 212 ? -4.136 -12.029 -14.179 1.00 88.56 212 HIS A N 1
ATOM 1659 C CA . HIS A 1 212 ? -4.895 -10.829 -14.552 1.00 88.56 212 HIS A CA 1
ATOM 1660 C C . HIS A 1 212 ? -4.742 -10.480 -16.038 1.00 88.56 212 HIS A C 1
ATOM 1662 O O . HIS A 1 212 ? -5.724 -10.129 -16.691 1.00 88.56 212 HIS A O 1
ATOM 1668 N N . HIS A 1 213 ? -3.530 -10.638 -16.572 1.00 88.94 213 HIS A N 1
ATOM 1669 C CA . HIS A 1 213 ? -3.196 -10.369 -17.972 1.00 88.94 213 HIS A CA 1
ATOM 1670 C C . HIS A 1 213 ? -3.322 -11.598 -18.883 1.00 88.94 213 HIS A C 1
ATOM 1672 O O . HIS A 1 213 ? -3.001 -11.527 -20.064 1.00 88.94 213 HIS A O 1
ATOM 1678 N N . GLY A 1 214 ? -3.815 -12.727 -18.362 1.00 91.25 214 GLY A N 1
ATOM 1679 C CA . GLY A 1 214 ? -4.043 -13.947 -19.139 1.00 91.25 214 GLY A CA 1
ATOM 1680 C C . GLY A 1 214 ? -2.783 -14.749 -19.488 1.00 91.25 214 GLY A C 1
ATOM 1681 O O . GLY A 1 214 ? -2.845 -15.567 -20.403 1.00 91.25 214 GLY A O 1
ATOM 1682 N N . LEU A 1 215 ? -1.676 -14.541 -18.769 1.00 92.12 215 LEU A N 1
ATOM 1683 C CA . LEU A 1 215 ? -0.401 -15.248 -18.942 1.00 92.12 215 LEU A CA 1
ATOM 1684 C C . LEU A 1 215 ? -0.310 -16.471 -18.010 1.00 92.12 215 LEU A C 1
ATOM 1686 O O . LEU A 1 215 ? -0.813 -16.422 -16.889 1.00 92.12 215 LEU A O 1
ATOM 1690 N N . ASP A 1 216 ? 0.375 -17.549 -18.415 1.00 92.38 216 ASP A N 1
ATOM 1691 C CA . ASP A 1 216 ? 0.686 -18.673 -17.516 1.00 92.38 216 ASP A CA 1
ATOM 1692 C C . ASP A 1 216 ? 1.866 -18.318 -16.582 1.00 92.38 216 ASP A C 1
ATOM 1694 O O . ASP A 1 216 ? 3.018 -18.241 -17.036 1.00 92.38 216 ASP A O 1
ATOM 1698 N N . PRO A 1 217 ? 1.642 -18.173 -15.259 1.00 90.31 217 PRO A N 1
ATOM 1699 C CA . PRO A 1 217 ? 2.709 -17.825 -14.319 1.00 90.31 217 PRO A CA 1
ATOM 1700 C C . PRO A 1 217 ? 3.834 -18.865 -14.261 1.00 90.31 217 PRO A C 1
ATOM 1702 O O . PRO A 1 217 ? 4.980 -18.548 -13.948 1.00 90.31 217 PRO A O 1
ATOM 1705 N N . THR A 1 218 ? 3.552 -20.125 -14.604 1.00 91.44 218 THR A N 1
ATOM 1706 C CA . THR A 1 218 ? 4.555 -21.198 -14.588 1.00 91.44 218 THR A CA 1
ATOM 1707 C C . THR A 1 218 ? 5.417 -21.245 -15.848 1.00 91.44 218 THR A C 1
ATOM 1709 O O . THR A 1 218 ? 6.425 -21.961 -15.871 1.00 91.44 218 THR A O 1
ATOM 1712 N N . ALA A 1 219 ? 5.048 -20.476 -16.875 1.00 92.81 219 ALA A N 1
ATOM 1713 C CA . ALA A 1 219 ? 5.674 -20.480 -18.188 1.00 92.81 219 ALA A CA 1
ATOM 1714 C C . ALA A 1 219 ? 6.033 -19.071 -18.695 1.00 92.81 219 ALA A C 1
ATOM 1716 O O . ALA A 1 219 ? 6.260 -18.912 -19.889 1.00 92.81 219 ALA A O 1
ATOM 1717 N N . LEU A 1 220 ? 6.189 -18.069 -17.815 1.00 92.69 220 LEU A N 1
ATOM 1718 C CA . LEU A 1 220 ? 6.576 -16.692 -18.187 1.00 92.69 220 LEU A CA 1
ATOM 1719 C C . LEU A 1 220 ? 7.745 -16.593 -19.197 1.00 92.69 220 LEU A C 1
ATOM 1721 O O . LEU A 1 220 ? 7.669 -15.770 -20.108 1.00 92.69 220 LEU A O 1
ATOM 1725 N N . PRO A 1 221 ? 8.823 -17.408 -19.110 1.00 93.19 221 PRO A N 1
ATOM 1726 C CA . PRO A 1 221 ? 9.869 -17.414 -20.135 1.00 93.19 221 PRO A CA 1
ATOM 1727 C C . PRO A 1 221 ? 9.391 -17.830 -21.530 1.00 93.19 221 PRO A C 1
ATOM 1729 O O . PRO A 1 221 ? 9.953 -17.377 -22.526 1.00 93.19 221 PRO A O 1
ATOM 1732 N N . ASP A 1 222 ? 8.433 -18.748 -21.606 1.00 93.06 222 ASP A N 1
ATOM 1733 C CA . ASP A 1 222 ? 7.859 -19.225 -22.860 1.00 93.06 222 ASP A CA 1
ATOM 1734 C C . ASP A 1 222 ? 6.823 -18.217 -23.372 1.00 93.06 222 ASP A C 1
ATOM 1736 O O . ASP A 1 222 ? 6.924 -17.829 -24.531 1.00 93.06 222 ASP A O 1
ATOM 1740 N N . GLU A 1 223 ? 5.966 -17.667 -22.501 1.00 93.12 223 GLU A N 1
ATOM 1741 C CA . GLU A 1 223 ? 5.053 -16.550 -22.819 1.00 93.12 223 GLU A CA 1
ATOM 1742 C C . GLU A 1 223 ? 5.816 -15.368 -23.439 1.00 93.12 223 GLU A C 1
ATOM 1744 O O . GLU A 1 223 ? 5.493 -14.886 -24.523 1.00 93.12 223 GLU A O 1
ATOM 1749 N N . ALA A 1 224 ? 6.931 -14.962 -22.820 1.00 92.62 224 ALA A N 1
ATOM 1750 C CA . ALA A 1 224 ? 7.774 -13.885 -23.330 1.00 92.62 224 ALA A CA 1
ATOM 1751 C C . ALA A 1 224 ? 8.350 -14.174 -24.726 1.00 92.62 224 ALA A C 1
ATOM 1753 O O . ALA A 1 224 ? 8.523 -13.250 -25.522 1.00 92.62 224 ALA A O 1
ATOM 1754 N N . ARG A 1 225 ? 8.678 -15.432 -25.043 1.00 91.25 225 ARG A N 1
ATOM 1755 C CA . ARG A 1 225 ? 9.237 -15.816 -26.349 1.00 91.25 225 ARG A CA 1
ATOM 1756 C C . ARG A 1 225 ? 8.156 -15.963 -27.403 1.00 91.25 225 ARG A C 1
ATOM 1758 O O . ARG A 1 225 ? 8.340 -15.469 -28.509 1.00 91.25 225 ARG A O 1
ATOM 1765 N N . GLU A 1 226 ? 7.055 -16.611 -27.057 1.00 91.25 226 GLU A N 1
ATOM 1766 C CA . GLU A 1 226 ? 5.998 -17.012 -27.981 1.00 91.25 226 GLU A CA 1
ATOM 1767 C C . GLU A 1 226 ? 4.960 -15.911 -28.237 1.00 91.25 226 GLU A C 1
ATOM 1769 O O . GLU A 1 226 ? 4.263 -16.006 -29.242 1.00 91.25 226 GLU A O 1
ATOM 1774 N N . ALA A 1 227 ? 4.907 -14.860 -27.406 1.00 90.38 227 ALA A N 1
ATOM 1775 C CA . ALA A 1 227 ? 4.019 -13.710 -27.597 1.00 90.38 227 ALA A CA 1
ATOM 1776 C C . ALA A 1 227 ? 4.117 -13.107 -29.010 1.00 90.38 227 ALA A C 1
ATOM 1778 O O . ALA A 1 227 ? 5.223 -12.848 -29.504 1.00 90.38 227 ALA A O 1
ATOM 1779 N N . ASP A 1 228 ? 2.958 -12.844 -29.618 1.00 85.31 228 ASP A N 1
ATOM 1780 C CA . ASP A 1 228 ? 2.821 -12.317 -30.983 1.00 85.31 228 ASP A CA 1
ATOM 1781 C C . ASP A 1 228 ? 3.081 -10.794 -31.059 1.00 85.31 228 ASP A C 1
ATOM 1783 O O . ASP A 1 228 ? 3.503 -10.262 -32.101 1.00 85.31 228 ASP A O 1
ATOM 1787 N N . ASP A 1 229 ? 2.855 -10.080 -29.953 1.00 91.31 229 ASP A N 1
ATOM 1788 C CA . ASP A 1 229 ? 3.047 -8.637 -29.837 1.00 91.31 229 ASP A CA 1
ATOM 1789 C C . ASP A 1 229 ? 4.074 -8.242 -28.762 1.00 91.31 229 ASP A C 1
ATOM 1791 O O . ASP A 1 229 ? 4.532 -9.035 -27.929 1.00 91.31 229 ASP A O 1
ATOM 1795 N N . ARG A 1 230 ? 4.504 -6.981 -28.842 1.00 92.19 230 ARG A N 1
ATOM 1796 C CA . ARG A 1 230 ? 5.488 -6.401 -27.927 1.00 92.19 230 ARG A CA 1
ATOM 1797 C C . ARG A 1 230 ? 4.962 -6.216 -26.510 1.00 92.19 230 ARG A C 1
ATOM 1799 O O . ARG A 1 230 ? 5.758 -6.333 -25.585 1.00 92.19 230 ARG A O 1
ATOM 1806 N N . PHE A 1 231 ? 3.678 -5.925 -26.324 1.00 94.94 231 PHE A N 1
ATOM 1807 C CA . PHE A 1 231 ? 3.111 -5.699 -24.998 1.00 94.94 231 PHE A CA 1
ATOM 1808 C C . PHE A 1 231 ? 3.171 -6.976 -24.161 1.00 94.94 231 PHE A C 1
ATOM 1810 O O . PHE A 1 231 ? 3.811 -6.971 -23.111 1.00 94.94 231 PHE A O 1
ATOM 1817 N N . GLU A 1 232 ? 2.610 -8.081 -24.657 1.00 94.44 232 GLU A N 1
ATOM 1818 C CA . GLU A 1 232 ? 2.621 -9.373 -23.957 1.00 94.44 232 GLU A CA 1
ATOM 1819 C C . GLU A 1 232 ? 4.057 -9.842 -23.686 1.00 94.44 232 GLU A C 1
ATOM 1821 O O . GLU A 1 232 ? 4.403 -10.252 -22.575 1.00 94.44 232 GLU A O 1
ATOM 1826 N N . SER A 1 233 ? 4.935 -9.696 -24.685 1.00 95.94 233 SER A N 1
ATOM 1827 C CA . SER A 1 233 ? 6.347 -10.055 -24.561 1.00 95.94 233 SER A CA 1
ATOM 1828 C C . SER A 1 233 ? 7.067 -9.240 -23.482 1.00 95.94 233 SER A C 1
ATOM 1830 O O . SER A 1 233 ? 7.806 -9.810 -22.676 1.00 95.94 233 SER A O 1
ATOM 1832 N N . LEU A 1 234 ? 6.875 -7.917 -23.462 1.00 97.25 234 LEU A N 1
ATOM 1833 C CA . LEU A 1 234 ? 7.520 -7.019 -22.505 1.00 97.25 234 LEU A CA 1
ATOM 1834 C C . LEU A 1 234 ? 6.947 -7.187 -21.098 1.00 97.25 234 LEU A C 1
ATOM 1836 O O . LEU A 1 234 ? 7.693 -7.119 -20.119 1.00 97.25 234 LEU A O 1
ATOM 1840 N N . LEU A 1 235 ? 5.643 -7.437 -20.991 1.00 97.44 235 LEU A N 1
ATOM 1841 C CA . LEU A 1 235 ? 4.965 -7.694 -19.730 1.00 97.44 235 LEU A CA 1
ATOM 1842 C C . LEU A 1 235 ? 5.469 -8.992 -19.099 1.00 97.44 235 LEU A C 1
ATOM 1844 O O . LEU A 1 235 ? 5.902 -8.975 -17.949 1.00 97.44 235 LEU A O 1
ATOM 1848 N N . ALA A 1 236 ? 5.515 -10.093 -19.854 1.00 97.19 236 ALA A N 1
ATOM 1849 C CA . ALA A 1 236 ? 6.038 -11.367 -19.365 1.00 97.19 236 ALA A CA 1
ATOM 1850 C C . ALA A 1 236 ? 7.511 -11.252 -18.919 1.00 97.19 236 ALA A C 1
ATOM 1852 O O . ALA A 1 236 ? 7.876 -11.737 -17.842 1.00 97.19 236 ALA A O 1
ATOM 1853 N N . LEU A 1 237 ? 8.347 -10.536 -19.688 1.00 97.62 237 LEU A N 1
ATOM 1854 C CA . LEU A 1 237 ? 9.723 -10.201 -19.288 1.00 97.62 237 LEU A CA 1
ATOM 1855 C C . LEU A 1 237 ? 9.764 -9.377 -17.993 1.00 97.62 237 LEU A C 1
ATOM 1857 O O . LEU A 1 237 ? 10.594 -9.639 -17.124 1.00 97.62 237 LEU A O 1
ATOM 1861 N N . SER A 1 238 ? 8.868 -8.401 -17.850 1.00 98.00 238 SER A N 1
ATOM 1862 C CA . SER A 1 238 ? 8.788 -7.523 -16.679 1.00 98.00 238 SER A CA 1
ATOM 1863 C C . SER A 1 238 ? 8.394 -8.282 -15.418 1.00 98.00 238 SER A C 1
ATOM 1865 O O . SER A 1 238 ? 9.041 -8.123 -14.384 1.00 98.00 238 SER A O 1
ATOM 1867 N N . ILE A 1 239 ? 7.380 -9.147 -15.503 1.00 97.38 239 ILE A N 1
ATOM 1868 C CA . ILE A 1 239 ? 6.943 -9.993 -14.387 1.00 97.38 239 ILE A CA 1
ATOM 1869 C C . ILE A 1 239 ? 8.103 -10.889 -13.945 1.00 97.38 239 ILE A C 1
ATOM 1871 O O . ILE A 1 239 ? 8.464 -10.904 -12.766 1.00 97.38 239 ILE A O 1
ATOM 1875 N N . ARG A 1 240 ? 8.767 -11.558 -14.898 1.00 97.12 240 ARG A N 1
ATOM 1876 C CA . ARG A 1 240 ? 9.923 -12.412 -14.604 1.00 97.12 240 ARG A CA 1
ATOM 1877 C C . ARG A 1 240 ? 11.095 -11.630 -14.003 1.00 97.12 240 ARG A C 1
ATOM 1879 O O . ARG A 1 240 ? 11.784 -12.132 -13.117 1.00 97.12 240 ARG A O 1
ATOM 1886 N N . ALA A 1 241 ? 11.335 -10.407 -14.463 1.00 97.44 241 ALA A N 1
ATOM 1887 C CA . ALA A 1 241 ? 12.366 -9.540 -13.907 1.00 97.44 241 ALA A CA 1
ATOM 1888 C C . ALA A 1 241 ? 12.052 -9.112 -12.467 1.00 97.44 241 ALA A C 1
ATOM 1890 O O . ALA A 1 241 ? 12.957 -9.121 -11.635 1.00 97.44 241 ALA A O 1
ATOM 1891 N N . ILE A 1 242 ? 10.792 -8.799 -12.142 1.00 97.31 242 ILE A N 1
ATOM 1892 C CA . ILE A 1 242 ? 10.369 -8.505 -10.763 1.00 97.31 242 ILE A CA 1
ATOM 1893 C C . ILE A 1 242 ? 10.636 -9.704 -9.849 1.00 97.31 242 ILE A C 1
ATOM 1895 O O . ILE A 1 242 ? 11.154 -9.513 -8.750 1.00 97.31 242 ILE A O 1
ATOM 1899 N N . GLU A 1 243 ? 10.347 -10.933 -10.288 1.00 95.81 243 GLU A N 1
ATOM 1900 C CA . GLU A 1 243 ? 10.679 -12.148 -9.527 1.00 95.81 243 GLU A CA 1
ATOM 1901 C C . GLU A 1 243 ? 12.183 -12.259 -9.268 1.00 95.81 243 GLU A C 1
ATOM 1903 O O . GLU A 1 243 ? 12.601 -12.411 -8.121 1.00 95.81 243 GLU A O 1
ATOM 1908 N N . THR A 1 244 ? 13.000 -12.105 -10.314 1.00 96.88 244 THR A N 1
ATOM 1909 C CA . THR A 1 244 ? 14.464 -12.150 -10.205 1.00 96.88 244 THR A CA 1
ATOM 1910 C C . THR A 1 244 ? 14.997 -11.076 -9.254 1.00 96.88 244 THR A C 1
ATOM 1912 O O . THR A 1 244 ? 15.825 -11.364 -8.389 1.00 96.88 244 THR A O 1
ATOM 1915 N N . ILE A 1 245 ? 14.506 -9.836 -9.353 1.00 97.06 245 ILE A N 1
ATOM 1916 C CA . ILE A 1 245 ? 14.911 -8.753 -8.447 1.00 97.06 245 ILE A CA 1
ATOM 1917 C C . ILE A 1 245 ? 14.458 -9.055 -7.017 1.00 97.06 245 ILE A C 1
ATOM 1919 O O . ILE A 1 245 ? 15.207 -8.812 -6.074 1.00 97.06 245 ILE A O 1
ATOM 1923 N N . ASN A 1 246 ? 13.264 -9.614 -6.830 1.00 96.12 246 ASN A N 1
ATOM 1924 C CA . ASN A 1 246 ? 12.752 -9.988 -5.516 1.00 96.12 246 ASN A CA 1
ATOM 1925 C C . ASN A 1 246 ? 13.568 -11.094 -4.851 1.00 96.12 246 ASN A C 1
ATOM 1927 O O . ASN A 1 246 ? 13.812 -11.003 -3.644 1.00 96.12 246 ASN A O 1
ATOM 1931 N N . ASP A 1 247 ? 14.021 -12.087 -5.613 1.00 94.75 247 ASP A N 1
ATOM 1932 C CA . ASP A 1 247 ? 14.959 -13.105 -5.139 1.00 94.75 247 ASP A CA 1
ATOM 1933 C C . ASP A 1 247 ? 16.282 -12.443 -4.720 1.00 94.75 247 ASP A C 1
ATOM 1935 O O . ASP A 1 247 ? 16.730 -12.593 -3.576 1.00 94.75 247 ASP A O 1
ATOM 1939 N N . ASN A 1 248 ? 16.830 -11.580 -5.578 1.00 95.06 248 ASN A N 1
ATOM 1940 C CA . ASN A 1 248 ? 18.056 -10.826 -5.312 1.00 95.06 248 ASN A CA 1
ATOM 1941 C C . ASN A 1 248 ? 17.955 -9.932 -4.059 1.00 95.06 248 ASN A C 1
ATOM 1943 O O . ASN A 1 248 ? 18.890 -9.864 -3.258 1.00 95.06 248 ASN A O 1
ATOM 1947 N N . ILE A 1 249 ? 16.807 -9.288 -3.825 1.00 93.94 249 ILE A N 1
ATOM 1948 C CA . ILE A 1 249 ? 16.529 -8.494 -2.616 1.00 93.94 249 ILE A CA 1
ATOM 1949 C C . ILE A 1 249 ? 16.580 -9.366 -1.360 1.00 93.94 249 ILE A C 1
ATOM 1951 O O . ILE A 1 249 ? 17.070 -8.918 -0.320 1.00 93.94 249 ILE A O 1
ATOM 1955 N N . THR A 1 250 ? 16.073 -10.600 -1.424 1.00 91.56 250 THR A N 1
ATOM 1956 C CA . THR A 1 250 ? 16.086 -11.505 -0.266 1.00 91.56 250 THR A CA 1
ATOM 1957 C C . THR A 1 250 ? 17.471 -12.055 0.060 1.00 91.56 250 THR A C 1
ATOM 1959 O O . THR A 1 250 ? 17.749 -12.304 1.237 1.00 91.56 250 THR A O 1
ATOM 1962 N N . ASP A 1 251 ? 18.340 -12.176 -0.943 1.00 90.25 251 ASP A N 1
ATOM 1963 C CA . ASP A 1 251 ? 19.723 -12.636 -0.791 1.00 90.25 251 ASP A CA 1
ATOM 1964 C C . ASP A 1 251 ? 20.714 -11.500 -0.474 1.00 90.25 251 ASP A C 1
ATOM 1966 O O . ASP A 1 251 ? 21.822 -11.742 0.025 1.00 90.25 251 ASP A O 1
ATOM 1970 N N . ALA A 1 252 ? 20.331 -10.244 -0.721 1.00 89.50 252 ALA A N 1
ATOM 1971 C CA . ALA A 1 252 ? 21.174 -9.084 -0.474 1.00 89.50 252 ALA A CA 1
ATOM 1972 C C . ALA A 1 252 ? 21.437 -8.851 1.035 1.00 89.50 252 ALA A C 1
ATOM 1974 O O . ALA A 1 252 ? 20.520 -8.876 1.855 1.00 89.50 252 ALA A O 1
ATOM 1975 N N . PRO A 1 253 ? 22.685 -8.534 1.437 1.00 79.31 253 PRO A N 1
ATOM 1976 C CA . PRO A 1 253 ? 23.085 -8.494 2.850 1.00 79.31 253 PRO A CA 1
ATOM 1977 C C . PRO A 1 253 ? 22.463 -7.346 3.657 1.00 79.31 253 PRO A C 1
ATOM 1979 O O . PRO A 1 253 ? 22.299 -7.466 4.870 1.00 79.31 253 PRO A O 1
ATOM 1982 N N . ASP A 1 254 ? 22.149 -6.233 2.991 1.00 84.06 254 ASP A N 1
ATOM 1983 C CA . ASP A 1 254 ? 21.661 -5.001 3.619 1.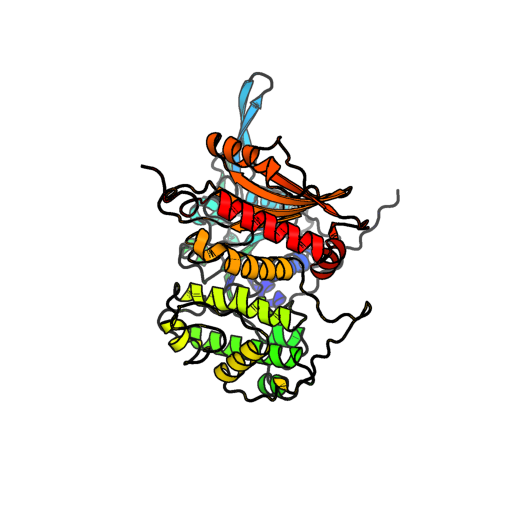00 84.06 254 ASP A CA 1
ATOM 1984 C C . ASP A 1 254 ? 20.175 -4.744 3.342 1.00 84.06 254 ASP A C 1
ATOM 1986 O O . ASP A 1 254 ? 19.658 -3.695 3.737 1.00 84.06 254 ASP A O 1
ATOM 1990 N N . LEU A 1 255 ? 19.489 -5.674 2.674 1.00 87.31 255 LEU A N 1
ATOM 1991 C CA . LEU A 1 255 ? 18.060 -5.607 2.388 1.00 87.31 255 LEU A CA 1
ATOM 1992 C C . LEU A 1 255 ? 17.308 -6.706 3.145 1.00 87.31 255 LEU A C 1
ATOM 1994 O O . LEU A 1 255 ? 17.883 -7.547 3.835 1.00 87.31 255 LEU A O 1
ATOM 1998 N N . SER A 1 256 ? 15.985 -6.650 3.090 1.00 85.19 256 SER A N 1
ATOM 1999 C CA . SER A 1 256 ? 15.119 -7.646 3.703 1.00 85.19 256 SER A CA 1
ATOM 2000 C C . SER A 1 256 ? 13.917 -7.913 2.816 1.00 85.19 256 SER A C 1
ATOM 2002 O O . SER A 1 256 ? 13.538 -7.070 2.008 1.00 85.19 256 SER A O 1
ATOM 2004 N N . LYS A 1 257 ? 13.227 -9.030 3.068 1.00 85.44 257 LYS A N 1
ATOM 2005 C CA . LYS A 1 257 ? 11.946 -9.359 2.424 1.00 85.44 257 LYS A CA 1
ATOM 2006 C C . LYS A 1 257 ? 10.900 -8.239 2.463 1.00 85.44 257 LYS A C 1
ATOM 2008 O O . LYS A 1 257 ? 9.958 -8.266 1.693 1.00 85.44 257 LYS A O 1
ATOM 2013 N N . GLY A 1 258 ? 11.019 -7.283 3.389 1.00 86.50 258 GLY A N 1
ATOM 2014 C CA . GLY A 1 258 ? 10.101 -6.150 3.474 1.00 86.50 258 GLY A CA 1
ATOM 2015 C C . GLY A 1 258 ? 10.295 -5.100 2.381 1.00 86.50 258 GLY A C 1
ATOM 2016 O O . GLY A 1 258 ? 9.454 -4.217 2.278 1.00 86.50 258 GLY A O 1
ATOM 2017 N N . GLN A 1 259 ? 11.378 -5.205 1.609 1.00 91.81 259 GLN A N 1
ATOM 2018 C CA . GLN A 1 259 ? 11.762 -4.321 0.509 1.00 91.81 259 GLN A CA 1
ATOM 2019 C C . GLN A 1 259 ? 11.593 -5.015 -0.846 1.00 91.81 259 GLN A C 1
ATOM 2021 O O . GLN A 1 259 ? 12.162 -4.561 -1.816 1.00 91.81 259 GLN A O 1
ATOM 2026 N N . GLN A 1 260 ? 10.889 -6.146 -0.926 1.00 94.50 260 GLN A N 1
ATOM 2027 C CA . GLN A 1 260 ? 10.559 -6.728 -2.228 1.00 94.50 260 GLN A CA 1
ATOM 2028 C C . GLN A 1 260 ? 9.588 -5.803 -2.987 1.00 94.50 260 GLN A C 1
ATOM 2030 O O . GLN A 1 260 ? 8.794 -5.090 -2.382 1.00 94.50 260 GLN A O 1
ATOM 2035 N N . ILE A 1 261 ? 9.638 -5.821 -4.308 1.00 95.19 261 ILE A N 1
ATOM 2036 C CA . ILE A 1 261 ? 8.777 -5.050 -5.199 1.00 95.19 261 ILE A CA 1
ATOM 2037 C C . ILE A 1 261 ? 7.430 -5.767 -5.304 1.00 95.19 261 ILE A C 1
ATOM 2039 O O . ILE A 1 261 ? 7.370 -6.953 -5.638 1.00 95.19 261 ILE A O 1
ATOM 2043 N N . GLY A 1 262 ? 6.351 -5.058 -4.978 1.00 94.00 262 GLY A N 1
ATOM 2044 C CA . GLY A 1 262 ? 4.987 -5.555 -5.130 1.00 94.00 262 GLY A CA 1
ATOM 2045 C C . GLY A 1 262 ? 4.520 -5.603 -6.589 1.00 94.00 262 GLY A C 1
ATOM 2046 O O . GLY A 1 262 ? 5.087 -4.960 -7.461 1.00 94.00 262 GLY A O 1
ATOM 2047 N N . HIS A 1 263 ? 3.460 -6.361 -6.857 1.00 92.31 263 HIS A N 1
ATOM 2048 C CA . HIS A 1 263 ? 2.917 -6.573 -8.205 1.00 92.31 263 HIS A CA 1
ATOM 2049 C C . HIS A 1 263 ? 1.990 -5.447 -8.691 1.00 92.31 263 HIS A C 1
ATOM 2051 O O . HIS A 1 263 ? 1.649 -5.410 -9.869 1.00 92.31 263 HIS A O 1
ATOM 2057 N N . SER A 1 264 ? 1.575 -4.516 -7.822 1.00 91.50 264 SER A N 1
ATOM 2058 C CA . SER A 1 264 ? 0.597 -3.483 -8.191 1.00 91.50 264 SER A CA 1
ATOM 2059 C C . SER A 1 264 ? 1.083 -2.524 -9.278 1.00 91.50 264 SER A C 1
ATOM 2061 O O . SER A 1 264 ? 0.251 -1.976 -9.991 1.00 91.50 264 SER A O 1
ATOM 2063 N N . TYR A 1 265 ? 2.401 -2.322 -9.407 1.00 92.62 265 TYR A N 1
ATOM 2064 C CA . TYR A 1 265 ? 2.991 -1.399 -10.387 1.00 92.62 265 TYR A CA 1
ATOM 2065 C C . TYR A 1 265 ? 2.656 -1.769 -11.837 1.00 92.62 265 TYR A C 1
ATOM 2067 O O . TYR A 1 265 ? 2.536 -0.891 -12.677 1.00 92.62 265 TYR A O 1
ATOM 2075 N N . LEU A 1 266 ? 2.468 -3.061 -12.122 1.00 94.19 266 LEU A N 1
ATOM 2076 C CA . LEU A 1 266 ? 2.132 -3.562 -13.458 1.00 94.19 266 LEU A CA 1
ATOM 2077 C C . LEU A 1 266 ? 0.679 -4.046 -13.560 1.00 94.19 266 LEU A C 1
ATOM 2079 O O . LEU A 1 266 ? 0.284 -4.613 -14.572 1.00 94.19 266 LEU A O 1
ATOM 2083 N N . PHE A 1 267 ? -0.132 -3.870 -12.515 1.00 88.31 267 PHE A N 1
ATOM 2084 C CA . PHE A 1 267 ? -1.473 -4.455 -12.489 1.00 88.31 267 PHE A CA 1
ATOM 2085 C C . PHE A 1 267 ? -2.420 -3.773 -13.484 1.00 88.31 267 PHE A C 1
ATOM 2087 O O . PHE A 1 267 ? -3.155 -4.459 -14.174 1.00 88.31 267 PHE A O 1
ATOM 2094 N N . GLY A 1 268 ? -2.368 -2.441 -13.597 1.00 86.44 268 GLY A N 1
ATOM 2095 C CA . GLY A 1 268 ? -3.247 -1.655 -14.475 1.00 86.44 268 GLY A CA 1
ATOM 2096 C C . GLY A 1 268 ? -2.613 -1.184 -15.786 1.00 86.44 268 GLY A C 1
ATOM 2097 O O . GLY A 1 268 ? -3.109 -0.226 -16.370 1.00 86.44 268 GLY A O 1
ATOM 2098 N N . VAL A 1 269 ? -1.488 -1.769 -16.214 1.00 88.44 269 VAL A N 1
ATOM 2099 C CA . VAL A 1 269 ? -0.831 -1.369 -17.470 1.00 88.44 269 VAL A CA 1
ATOM 2100 C C . VAL A 1 269 ? -1.515 -2.046 -18.655 1.00 88.44 269 VAL A C 1
ATOM 2102 O O . VAL A 1 269 ? -1.689 -3.258 -18.658 1.00 88.44 269 VAL A O 1
ATOM 2105 N N . GLU A 1 270 ? -1.885 -1.267 -19.667 1.00 88.06 270 GLU A N 1
ATOM 2106 C CA . GLU A 1 270 ? -2.589 -1.762 -20.865 1.00 88.06 270 GLU A CA 1
ATOM 2107 C C . GLU A 1 270 ? -1.797 -1.508 -22.159 1.00 88.06 270 GLU A C 1
ATOM 2109 O O . GLU A 1 270 ? -2.213 -1.900 -23.248 1.00 88.06 270 GLU A O 1
ATOM 2114 N N . THR A 1 271 ? -0.654 -0.822 -22.059 1.00 90.81 271 THR A N 1
ATOM 2115 C CA . THR A 1 271 ? 0.172 -0.421 -23.202 1.00 90.81 271 THR A CA 1
ATOM 2116 C C . THR A 1 271 ? 1.653 -0.660 -22.931 1.00 90.81 271 THR A C 1
ATOM 2118 O O . THR A 1 271 ? 2.092 -0.756 -21.783 1.00 90.81 271 THR A O 1
ATOM 2121 N N . VAL A 1 272 ? 2.442 -0.745 -24.009 1.00 91.50 272 VAL A N 1
ATOM 2122 C CA . VAL A 1 272 ? 3.909 -0.846 -23.934 1.00 91.50 272 VAL A CA 1
ATOM 2123 C C . VAL A 1 272 ? 4.491 0.346 -23.175 1.00 91.50 272 VAL A C 1
ATOM 2125 O O . VAL A 1 272 ? 5.313 0.151 -22.283 1.00 91.50 272 VAL A O 1
ATOM 2128 N N . ASP A 1 273 ? 4.021 1.558 -23.475 1.00 88.44 273 ASP A N 1
ATOM 2129 C CA . ASP A 1 273 ? 4.464 2.773 -22.787 1.00 88.44 273 ASP A CA 1
ATOM 2130 C C . ASP A 1 273 ? 4.084 2.746 -21.304 1.00 88.44 273 ASP A C 1
ATOM 2132 O O . ASP A 1 273 ? 4.906 3.089 -20.466 1.00 88.44 273 ASP A O 1
ATOM 2136 N N . GLY A 1 274 ? 2.912 2.206 -20.950 1.00 92.81 274 GLY A N 1
ATOM 2137 C CA . GLY A 1 274 ? 2.529 2.000 -19.552 1.00 92.81 274 GLY A CA 1
ATOM 2138 C C . GLY A 1 274 ? 3.491 1.078 -18.793 1.00 92.81 274 GLY A C 1
ATOM 2139 O O . GLY A 1 274 ? 3.791 1.325 -17.627 1.00 92.81 274 GLY A O 1
ATOM 2140 N N . ILE A 1 275 ? 4.035 0.045 -19.449 1.00 96.06 275 ILE A N 1
ATOM 2141 C CA . ILE A 1 275 ? 5.083 -0.804 -18.860 1.00 96.06 275 ILE A CA 1
ATOM 2142 C C . ILE A 1 275 ? 6.396 -0.022 -18.722 1.00 96.06 275 ILE A C 1
ATOM 2144 O O . ILE A 1 275 ? 7.057 -0.109 -17.685 1.00 96.06 275 ILE A O 1
ATOM 2148 N N . VAL A 1 276 ? 6.786 0.737 -19.750 1.00 94.19 276 VAL A N 1
ATOM 2149 C CA . VAL A 1 276 ? 8.001 1.568 -19.722 1.00 94.19 276 VAL A CA 1
ATOM 2150 C C . VAL A 1 276 ? 7.934 2.594 -18.594 1.00 94.19 276 VAL A C 1
ATOM 2152 O O . VAL A 1 276 ? 8.893 2.708 -17.829 1.00 94.19 276 VAL A O 1
ATOM 2155 N N . ASP A 1 277 ? 6.802 3.273 -18.444 1.00 93.31 277 ASP A N 1
ATOM 2156 C CA . ASP A 1 277 ? 6.561 4.276 -17.413 1.00 93.31 277 ASP A CA 1
ATOM 2157 C C . ASP A 1 277 ? 6.588 3.661 -16.016 1.00 93.31 277 ASP A C 1
ATOM 2159 O O . ASP A 1 277 ? 7.299 4.168 -15.147 1.00 93.31 277 ASP A O 1
ATOM 2163 N N . ALA A 1 278 ? 5.925 2.516 -15.815 1.00 95.00 278 ALA A N 1
ATOM 2164 C CA . ALA A 1 278 ? 5.979 1.794 -14.546 1.00 95.00 278 ALA A CA 1
ATOM 2165 C C . ALA A 1 278 ? 7.426 1.440 -14.157 1.00 95.00 278 ALA A C 1
ATOM 2167 O O . ALA A 1 278 ? 7.830 1.584 -13.001 1.00 95.00 278 ALA A O 1
ATOM 2168 N N . TRP A 1 279 ? 8.261 1.023 -15.114 1.00 97.62 279 TRP A N 1
ATOM 2169 C CA . TRP A 1 279 ? 9.676 0.774 -14.836 1.00 97.62 279 TRP A CA 1
ATOM 2170 C C . TRP A 1 279 ? 10.464 2.051 -14.559 1.00 97.62 279 TRP A C 1
ATOM 2172 O O . TRP A 1 279 ? 11.243 2.098 -13.604 1.00 97.62 279 TRP A O 1
ATOM 2182 N N . ARG A 1 280 ? 10.292 3.077 -15.391 1.00 95.62 280 ARG A N 1
ATOM 2183 C CA . ARG A 1 280 ? 11.097 4.299 -15.362 1.00 95.62 280 ARG A CA 1
ATOM 2184 C C . ARG A 1 280 ? 10.777 5.191 -14.168 1.00 95.62 280 ARG A C 1
ATOM 2186 O O . ARG A 1 280 ? 11.704 5.758 -13.592 1.00 95.62 280 ARG A O 1
ATOM 2193 N N . PHE A 1 281 ? 9.502 5.324 -13.819 1.00 92.38 281 PHE A N 1
ATOM 2194 C CA . PHE A 1 281 ? 9.022 6.307 -12.850 1.00 92.38 281 PHE A CA 1
ATOM 2195 C C . PHE A 1 281 ? 8.617 5.701 -11.505 1.00 92.38 281 PHE A C 1
ATOM 2197 O O . PHE A 1 281 ? 8.664 6.417 -10.50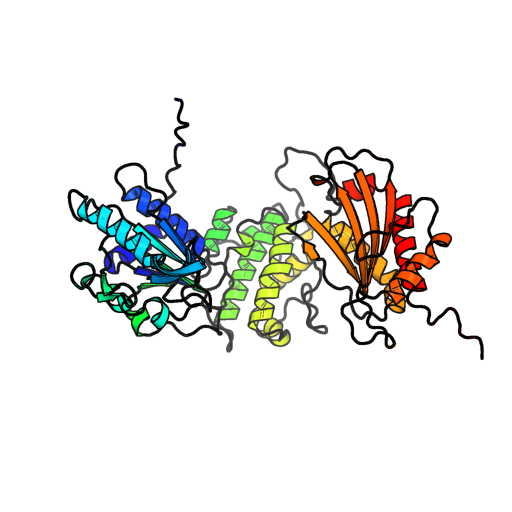8 1.00 92.38 281 PHE A O 1
ATOM 2204 N N . ASP A 1 282 ? 8.328 4.396 -11.442 1.00 93.12 282 ASP A N 1
ATOM 2205 C CA . ASP A 1 282 ? 7.955 3.742 -10.182 1.00 93.12 282 ASP A CA 1
ATOM 2206 C C . ASP A 1 282 ? 8.994 2.716 -9.706 1.00 93.12 282 ASP A C 1
ATOM 2208 O O . ASP A 1 282 ? 9.541 2.838 -8.607 1.00 93.12 282 ASP A O 1
ATOM 2212 N N . ILE A 1 283 ? 9.305 1.701 -10.520 1.00 96.31 283 ILE A N 1
ATOM 2213 C CA . ILE A 1 283 ? 10.110 0.548 -10.082 1.00 96.31 283 ILE A CA 1
ATOM 2214 C C . ILE A 1 283 ? 11.591 0.916 -9.911 1.00 96.31 283 ILE A C 1
ATOM 2216 O O . ILE A 1 283 ? 12.178 0.618 -8.868 1.00 96.31 283 ILE A O 1
ATOM 2220 N N . LEU A 1 284 ? 12.225 1.547 -10.906 1.00 96.19 284 LEU A N 1
ATOM 2221 C CA . LEU A 1 284 ? 13.643 1.916 -10.811 1.00 96.19 284 LEU A CA 1
ATOM 2222 C C . LEU A 1 284 ? 13.905 2.968 -9.715 1.00 96.19 284 LEU A C 1
ATOM 2224 O O . LEU A 1 284 ? 14.842 2.753 -8.941 1.00 96.19 284 LEU A O 1
ATOM 2228 N N . PRO A 1 285 ? 13.090 4.033 -9.557 1.00 93.88 285 PRO A N 1
ATOM 2229 C CA . PRO A 1 285 ? 13.248 4.972 -8.444 1.00 93.88 285 PRO A CA 1
ATOM 2230 C C . PRO A 1 285 ? 13.063 4.321 -7.064 1.00 93.88 285 PRO A C 1
ATOM 2232 O O . PRO A 1 285 ? 13.819 4.610 -6.136 1.00 93.88 285 PRO A O 1
ATOM 2235 N N . LEU A 1 286 ? 12.128 3.372 -6.921 1.00 93.25 286 LEU A N 1
ATOM 2236 C CA . LEU A 1 286 ? 11.975 2.596 -5.682 1.00 93.25 286 LEU A CA 1
ATOM 2237 C C . LEU A 1 286 ? 13.250 1.800 -5.348 1.00 93.25 286 LEU A C 1
ATOM 2239 O O . LEU A 1 286 ? 13.698 1.761 -4.199 1.00 93.25 286 LEU A O 1
ATOM 2243 N N . ILE A 1 287 ? 13.853 1.166 -6.356 1.00 93.19 287 ILE A N 1
ATOM 2244 C CA . ILE A 1 287 ? 15.112 0.425 -6.205 1.00 93.19 287 ILE A CA 1
ATOM 2245 C C . ILE A 1 287 ? 16.267 1.366 -5.828 1.00 93.19 287 ILE A C 1
ATOM 2247 O O . ILE A 1 287 ? 17.105 1.008 -4.991 1.00 93.19 287 ILE A O 1
ATOM 2251 N N . GLU A 1 288 ? 16.308 2.565 -6.411 1.00 91.94 288 GLU A N 1
ATOM 2252 C CA . GLU A 1 288 ? 17.273 3.611 -6.065 1.00 91.94 288 GLU A CA 1
ATOM 2253 C C . GLU A 1 288 ? 17.184 3.993 -4.579 1.00 91.94 288 GLU A C 1
ATOM 2255 O O . GLU A 1 288 ? 18.208 4.056 -3.883 1.00 91.94 288 GLU A O 1
ATOM 2260 N N . GLU A 1 289 ? 15.964 4.151 -4.059 1.00 88.94 289 GLU A N 1
ATOM 2261 C CA . GLU A 1 289 ? 15.715 4.471 -2.653 1.00 88.94 289 GLU A CA 1
ATOM 2262 C C . GLU A 1 289 ? 16.237 3.375 -1.708 1.00 88.94 289 GLU A C 1
ATOM 2264 O O . GLU A 1 289 ? 16.849 3.677 -0.678 1.00 88.94 289 GLU A O 1
ATOM 2269 N N . TYR A 1 290 ? 16.085 2.093 -2.061 1.00 87.56 290 TYR A N 1
ATOM 2270 C CA . TYR A 1 290 ? 16.525 0.974 -1.211 1.00 87.56 290 TYR A CA 1
ATOM 2271 C C . TYR A 1 290 ? 18.015 0.997 -0.877 1.00 87.56 290 TYR A C 1
ATOM 2273 O O . TYR A 1 290 ? 18.417 0.533 0.199 1.00 87.56 290 TYR A O 1
ATOM 2281 N N . TYR A 1 291 ? 18.825 1.548 -1.777 1.00 84.31 291 TYR A N 1
ATOM 2282 C CA . TYR A 1 291 ? 20.258 1.727 -1.584 1.00 84.31 291 TYR A CA 1
ATOM 2283 C C . TYR A 1 291 ? 20.671 3.183 -1.353 1.00 84.31 291 TYR A C 1
ATOM 2285 O O . TYR A 1 291 ? 21.872 3.453 -1.297 1.00 84.31 291 TYR A O 1
ATOM 2293 N N . PHE A 1 292 ? 19.718 4.098 -1.142 1.00 83.38 292 PHE A N 1
ATOM 2294 C CA . PHE A 1 292 ? 19.957 5.531 -0.943 1.00 83.38 292 PHE A CA 1
ATOM 2295 C C . PHE A 1 292 ? 20.881 6.117 -2.024 1.00 83.38 292 PHE A C 1
ATOM 2297 O O . PHE A 1 292 ? 21.881 6.762 -1.701 1.00 83.38 292 PHE A O 1
ATOM 2304 N N . GLY A 1 293 ? 20.601 5.796 -3.292 1.00 79.19 293 GLY A N 1
ATOM 2305 C CA . GLY A 1 293 ? 21.392 6.251 -4.438 1.00 79.19 293 GLY A CA 1
ATOM 2306 C C . GLY A 1 293 ? 22.749 5.556 -4.611 1.00 79.19 293 GLY A C 1
ATOM 2307 O O . GLY A 1 293 ? 23.574 6.013 -5.387 1.00 79.19 293 GLY A O 1
ATOM 2308 N N . GLN A 1 294 ? 23.043 4.451 -3.910 1.00 86.50 294 GLN A N 1
ATOM 2309 C CA . GLN A 1 294 ? 24.292 3.701 -4.130 1.00 86.50 294 GLN A CA 1
ATOM 2310 C C . GLN A 1 294 ? 24.176 2.770 -5.349 1.00 86.50 294 GLN A C 1
ATOM 2312 O O . GLN A 1 294 ? 24.028 1.551 -5.202 1.00 86.50 294 GLN A O 1
ATOM 2317 N N . PHE A 1 295 ? 24.284 3.335 -6.553 1.00 91.44 295 PHE A N 1
ATOM 2318 C CA . PHE A 1 295 ? 24.113 2.638 -7.836 1.00 91.44 295 PHE A CA 1
ATOM 2319 C C . PHE A 1 295 ? 25.042 1.430 -8.026 1.00 91.44 295 PHE A C 1
ATOM 2321 O O . PHE A 1 295 ? 24.611 0.387 -8.519 1.00 91.44 295 PHE A O 1
ATOM 2328 N N . ASP A 1 296 ? 26.278 1.493 -7.525 1.00 89.50 296 ASP A N 1
ATOM 2329 C CA . ASP A 1 296 ? 27.209 0.353 -7.499 1.00 89.50 296 ASP A CA 1
ATOM 2330 C C . ASP A 1 296 ? 26.638 -0.895 -6.803 1.00 89.50 296 ASP A C 1
ATOM 2332 O O . ASP A 1 296 ? 26.995 -2.035 -7.123 1.00 89.50 296 ASP A O 1
ATOM 2336 N N . ARG A 1 297 ? 25.799 -0.694 -5.780 1.00 91.38 297 ARG A N 1
ATOM 2337 C CA . ARG A 1 297 ? 25.160 -1.788 -5.043 1.00 91.38 297 ARG A CA 1
ATOM 2338 C C . ARG A 1 297 ? 23.959 -2.326 -5.795 1.00 91.38 297 ARG A C 1
ATOM 2340 O O . ARG A 1 297 ? 23.823 -3.542 -5.845 1.00 91.38 297 ARG A O 1
ATOM 2347 N N . ILE A 1 298 ? 23.159 -1.451 -6.402 1.00 93.94 298 ILE A N 1
ATOM 2348 C CA . ILE A 1 298 ? 22.042 -1.839 -7.274 1.00 93.94 298 ILE A CA 1
ATOM 2349 C C . ILE A 1 298 ? 22.570 -2.738 -8.391 1.00 93.94 298 ILE A C 1
ATOM 2351 O O . ILE A 1 298 ? 22.152 -3.891 -8.502 1.00 93.94 298 ILE A O 1
ATOM 2355 N N . ARG A 1 299 ? 23.588 -2.264 -9.121 1.00 94.69 299 ARG A N 1
ATOM 2356 C CA . ARG A 1 299 ? 24.213 -3.011 -10.214 1.00 94.69 299 ARG A CA 1
ATOM 2357 C C . ARG A 1 299 ? 24.684 -4.393 -9.773 1.00 94.69 299 ARG A C 1
ATOM 2359 O O . ARG A 1 299 ? 24.426 -5.377 -10.449 1.00 94.69 299 ARG A O 1
ATOM 2366 N N . ARG A 1 300 ? 25.389 -4.478 -8.641 1.00 92.56 300 ARG A N 1
ATOM 2367 C CA . ARG A 1 300 ? 26.018 -5.727 -8.183 1.00 92.56 300 ARG A CA 1
ATOM 2368 C C . ARG A 1 300 ? 25.048 -6.704 -7.528 1.00 92.56 300 ARG A C 1
ATOM 2370 O O . ARG A 1 300 ? 25.246 -7.904 -7.646 1.00 92.56 300 ARG A O 1
ATOM 2377 N N . HIS A 1 301 ? 24.102 -6.204 -6.740 1.00 92.81 301 HIS A N 1
ATOM 2378 C CA . HIS A 1 301 ? 23.277 -7.044 -5.875 1.00 92.81 301 HIS A CA 1
ATOM 2379 C C . HIS A 1 301 ? 21.895 -7.306 -6.442 1.00 92.81 301 HIS A C 1
ATOM 2381 O O . HIS A 1 301 ? 21.353 -8.358 -6.142 1.00 92.81 301 HIS A O 1
ATOM 2387 N N . LEU A 1 302 ? 21.332 -6.376 -7.216 1.00 94.19 302 LEU A N 1
ATOM 2388 C CA . LEU A 1 302 ? 19.972 -6.500 -7.735 1.00 94.19 302 LEU A CA 1
ATOM 2389 C C . LEU A 1 302 ? 19.940 -6.814 -9.221 1.00 94.19 302 LEU A C 1
ATOM 2391 O O . LEU A 1 302 ? 19.064 -7.564 -9.639 1.00 94.19 302 LEU A O 1
ATOM 2395 N N . PHE A 1 303 ? 20.874 -6.260 -9.999 1.00 96.00 303 PHE A N 1
ATOM 2396 C CA . PHE A 1 303 ? 20.889 -6.430 -11.457 1.00 96.00 303 PHE A CA 1
ATOM 2397 C C . PHE A 1 303 ? 21.952 -7.414 -11.965 1.00 96.00 303 PHE A C 1
ATOM 2399 O O . PHE A 1 303 ? 22.051 -7.624 -13.165 1.00 96.00 303 PHE A O 1
ATOM 2406 N N . ASP A 1 304 ? 22.771 -7.992 -11.080 1.00 91.38 304 ASP A N 1
ATOM 2407 C CA . ASP A 1 304 ? 23.890 -8.894 -11.418 1.00 91.38 304 ASP A CA 1
ATOM 2408 C C . ASP A 1 304 ? 24.796 -8.394 -12.569 1.00 91.38 304 ASP A C 1
ATOM 2410 O O . ASP A 1 304 ? 25.285 -9.138 -13.414 1.00 91.38 304 ASP A O 1
ATOM 2414 N N . GLY A 1 305 ? 25.037 -7.082 -12.608 1.00 90.75 305 GLY A N 1
ATOM 2415 C CA . GLY A 1 305 ? 25.852 -6.423 -13.628 1.00 90.75 305 GLY A CA 1
ATOM 2416 C C . GLY A 1 305 ? 25.072 -5.810 -14.792 1.00 90.75 305 GLY A C 1
ATOM 2417 O O . GLY A 1 305 ? 25.639 -4.913 -15.428 1.00 90.75 305 GLY A O 1
ATOM 2418 N N . ALA A 1 306 ? 23.818 -6.226 -15.003 1.00 93.62 306 ALA A N 1
ATOM 2419 C CA . ALA A 1 306 ? 22.922 -5.735 -16.048 1.00 93.62 306 ALA A CA 1
ATOM 2420 C C . ALA A 1 306 ? 22.483 -4.281 -15.822 1.00 93.62 306 ALA A C 1
ATOM 2422 O O . ALA A 1 306 ? 22.707 -3.698 -14.757 1.00 93.62 306 ALA A O 1
ATOM 2423 N N . GLY A 1 307 ? 21.808 -3.711 -16.824 1.00 92.75 307 GLY A N 1
ATOM 2424 C CA . GLY A 1 307 ? 21.117 -2.419 -16.713 1.00 92.75 307 GLY A CA 1
ATOM 2425 C C . GLY A 1 307 ? 21.845 -1.229 -17.329 1.00 92.75 307 GLY A C 1
ATOM 2426 O O . GLY A 1 307 ? 21.404 -0.098 -17.150 1.00 92.75 307 GLY A O 1
ATOM 2427 N N . ASP A 1 308 ? 22.897 -1.464 -18.120 1.00 93.88 308 ASP A N 1
ATOM 2428 C CA . ASP A 1 308 ? 23.582 -0.411 -18.892 1.00 93.88 308 ASP A CA 1
ATOM 2429 C C . ASP A 1 308 ? 22.614 0.371 -19.813 1.00 93.88 308 ASP A C 1
ATOM 2431 O O . ASP A 1 308 ? 22.834 1.555 -20.083 1.00 93.88 308 ASP A O 1
ATOM 2435 N N . ALA A 1 309 ? 21.529 -0.274 -20.268 1.00 91.94 309 ALA A N 1
ATOM 2436 C CA . ALA A 1 309 ? 20.502 0.314 -21.131 1.00 91.94 309 ALA A CA 1
ATOM 2437 C C . ALA A 1 309 ? 19.525 1.257 -20.402 1.00 91.94 309 ALA A C 1
ATOM 2439 O O . ALA A 1 309 ? 18.983 2.167 -21.027 1.00 91.94 309 ALA A O 1
ATOM 2440 N N . VAL A 1 310 ? 19.317 1.068 -19.096 1.00 94.69 310 VAL A N 1
ATOM 2441 C CA . VAL A 1 310 ? 18.310 1.802 -18.302 1.00 94.69 310 VAL A CA 1
ATOM 2442 C C . VAL A 1 310 ? 18.929 2.696 -17.229 1.00 94.69 310 VAL A C 1
ATOM 2444 O O . VAL A 1 310 ? 18.278 3.613 -16.738 1.00 94.69 310 VAL A O 1
ATOM 2447 N N . VAL A 1 311 ? 20.205 2.492 -16.896 1.00 91.75 311 VAL A N 1
ATOM 2448 C CA . VAL A 1 311 ? 20.948 3.285 -15.915 1.00 91.75 311 VAL A CA 1
ATOM 2449 C C . VAL A 1 311 ? 22.278 3.748 -16.502 1.00 91.75 311 VAL A C 1
ATOM 2451 O O . VAL A 1 311 ? 22.992 3.017 -17.193 1.00 91.75 311 VAL A O 1
ATOM 2454 N N . ASN A 1 312 ? 22.622 5.002 -16.230 1.00 90.75 312 ASN A N 1
ATOM 2455 C CA . ASN A 1 312 ? 23.956 5.529 -16.430 1.00 90.75 312 ASN A CA 1
ATOM 2456 C C . ASN A 1 312 ? 24.735 5.390 -15.119 1.00 90.75 312 ASN A C 1
ATOM 2458 O O . ASN A 1 312 ? 24.551 6.173 -14.192 1.00 90.75 312 ASN A O 1
ATOM 2462 N N . TRP A 1 313 ? 25.577 4.359 -15.042 1.00 90.94 313 TRP A N 1
ATOM 2463 C CA . TRP A 1 313 ? 26.344 4.044 -13.835 1.00 90.94 313 TRP A CA 1
ATOM 2464 C C . TRP A 1 313 ? 27.426 5.072 -13.510 1.00 90.94 313 TRP A C 1
ATOM 2466 O O . TRP A 1 313 ? 27.769 5.212 -12.342 1.00 90.94 313 TRP A O 1
ATOM 2476 N N . ASP A 1 314 ? 27.962 5.761 -14.522 1.00 86.44 314 ASP A N 1
ATOM 2477 C CA . ASP A 1 314 ? 29.001 6.778 -14.326 1.00 86.44 314 ASP A CA 1
ATOM 2478 C C . ASP A 1 314 ? 28.401 8.067 -13.746 1.00 86.44 314 ASP A C 1
ATOM 2480 O O . ASP A 1 314 ? 28.999 8.682 -12.865 1.00 86.44 314 ASP A O 1
ATOM 2484 N N . ASP A 1 315 ? 27.203 8.437 -14.212 1.00 86.62 315 ASP A N 1
ATOM 2485 C CA . ASP A 1 315 ? 26.481 9.633 -13.758 1.00 86.62 315 ASP A CA 1
ATOM 2486 C C . ASP A 1 315 ? 25.516 9.361 -12.592 1.00 86.62 315 ASP A C 1
ATOM 2488 O O . ASP A 1 315 ? 24.854 10.288 -12.132 1.00 86.62 315 ASP A O 1
ATOM 2492 N N . GLU A 1 316 ? 25.421 8.109 -12.126 1.00 86.25 316 GLU A N 1
ATOM 2493 C CA . GLU A 1 316 ? 24.525 7.675 -11.043 1.00 86.25 316 GLU A CA 1
ATOM 2494 C C . GLU A 1 316 ? 23.070 8.131 -11.263 1.00 86.25 316 GLU A C 1
ATOM 2496 O O . GLU A 1 316 ? 22.443 8.738 -10.397 1.00 86.25 316 GLU A O 1
ATOM 2501 N N . ARG A 1 317 ? 22.538 7.886 -12.470 1.00 88.12 317 ARG A N 1
ATOM 2502 C CA . ARG A 1 317 ? 21.191 8.326 -12.871 1.00 88.12 317 ARG A CA 1
ATOM 2503 C C . ARG A 1 317 ? 20.459 7.288 -13.709 1.00 88.12 317 ARG A C 1
ATOM 2505 O O . ARG A 1 317 ? 21.049 6.638 -14.574 1.00 88.12 317 ARG A O 1
ATOM 2512 N N . ILE A 1 318 ? 19.147 7.192 -13.510 1.00 88.88 318 ILE A N 1
ATOM 2513 C CA . ILE A 1 318 ? 18.245 6.461 -14.408 1.00 88.88 318 ILE A CA 1
ATOM 2514 C C . ILE A 1 318 ? 18.221 7.187 -15.764 1.00 88.88 318 ILE A C 1
ATOM 2516 O O . ILE A 1 318 ? 18.124 8.413 -15.828 1.00 88.88 318 ILE A O 1
ATOM 2520 N N . ARG A 1 319 ? 18.365 6.440 -16.862 1.00 86.88 319 ARG A N 1
ATOM 2521 C CA . ARG A 1 319 ? 18.332 6.987 -18.225 1.00 86.88 319 ARG A CA 1
ATOM 2522 C C . ARG A 1 319 ? 16.897 7.304 -18.633 1.00 86.88 319 ARG A C 1
ATOM 2524 O O . ARG A 1 319 ? 15.947 6.706 -18.137 1.00 86.88 319 ARG A O 1
ATOM 2531 N N . GLN A 1 320 ? 16.747 8.170 -19.628 1.00 81.88 320 GLN A N 1
ATOM 2532 C CA . GLN A 1 320 ? 15.553 8.104 -20.461 1.00 81.88 320 GLN A CA 1
ATOM 2533 C C . GLN A 1 320 ? 15.676 6.880 -21.374 1.00 81.88 320 GLN A C 1
ATOM 2535 O O . GLN A 1 320 ? 16.710 6.698 -22.022 1.00 81.88 320 GLN A O 1
ATOM 2540 N N . PHE A 1 321 ? 14.658 6.027 -21.402 1.00 86.81 321 PHE A N 1
ATOM 2541 C CA . PHE A 1 321 ? 14.650 4.822 -22.224 1.00 86.81 321 PHE A CA 1
ATOM 2542 C C . PHE A 1 321 ? 13.238 4.523 -22.727 1.00 86.81 321 PHE A C 1
ATOM 2544 O O . PHE A 1 321 ? 12.259 4.870 -22.072 1.00 86.81 321 PHE A O 1
ATOM 2551 N N . GLY A 1 322 ? 13.162 3.890 -23.898 1.00 87.12 322 GLY A N 1
ATOM 2552 C CA . GLY A 1 322 ? 11.930 3.338 -24.456 1.00 87.12 322 GLY A CA 1
ATOM 2553 C C . GLY A 1 322 ? 11.869 1.818 -24.312 1.00 87.12 322 GLY A C 1
ATOM 2554 O O . GLY A 1 322 ? 12.737 1.189 -23.695 1.00 87.12 322 GLY A O 1
ATOM 2555 N N . ASP A 1 323 ? 10.873 1.225 -24.954 1.00 93.81 323 ASP A N 1
ATOM 2556 C CA . ASP A 1 323 ? 10.545 -0.199 -24.886 1.00 93.81 323 ASP A CA 1
ATOM 2557 C C . ASP A 1 323 ? 11.710 -1.128 -25.265 1.00 93.81 323 ASP A C 1
ATOM 2559 O O . ASP A 1 323 ? 11.995 -2.079 -24.546 1.00 93.81 323 ASP A O 1
ATOM 2563 N N . ALA A 1 324 ? 12.449 -0.836 -26.339 1.00 92.81 324 ALA A N 1
ATOM 2564 C CA . ALA A 1 324 ? 13.564 -1.674 -26.790 1.00 92.81 324 ALA A CA 1
ATOM 2565 C C . ALA A 1 324 ? 14.728 -1.716 -25.781 1.00 92.81 324 ALA A C 1
ATOM 2567 O O . ALA A 1 324 ? 15.329 -2.766 -25.547 1.00 92.81 324 ALA A O 1
ATOM 2568 N N . ALA A 1 325 ? 15.037 -0.577 -25.157 1.00 94.31 325 ALA A N 1
ATOM 2569 C CA . ALA A 1 325 ? 16.078 -0.488 -24.135 1.00 94.31 325 ALA A CA 1
ATOM 2570 C C . ALA A 1 325 ? 15.646 -1.188 -22.839 1.00 94.31 325 ALA A C 1
ATOM 2572 O O . ALA A 1 325 ? 16.452 -1.901 -22.236 1.00 94.31 325 ALA A O 1
ATOM 2573 N N . LEU A 1 326 ? 14.370 -1.052 -22.461 1.00 97.69 326 LEU A N 1
ATOM 2574 C CA . LEU A 1 326 ? 13.792 -1.807 -21.356 1.00 97.69 326 LEU A CA 1
ATOM 2575 C C . LEU A 1 326 ? 13.839 -3.314 -21.640 1.00 97.69 326 LEU A C 1
ATOM 2577 O O . LEU A 1 326 ? 14.399 -4.057 -20.843 1.00 97.69 326 LEU A O 1
ATOM 2581 N N . ALA A 1 327 ? 13.355 -3.770 -22.797 1.00 97.25 327 ALA A N 1
ATOM 2582 C CA . ALA A 1 327 ? 13.392 -5.176 -23.193 1.00 97.25 327 ALA A CA 1
ATOM 2583 C C . ALA A 1 327 ? 14.816 -5.745 -23.142 1.00 97.25 327 ALA A C 1
ATOM 2585 O O . ALA A 1 327 ? 15.024 -6.827 -22.596 1.00 97.25 327 ALA A O 1
ATOM 2586 N N . SER A 1 328 ? 15.810 -5.002 -23.648 1.00 96.75 328 SER A N 1
ATOM 2587 C CA . SER A 1 328 ? 17.223 -5.393 -23.580 1.00 96.75 328 SER A CA 1
ATOM 2588 C C . SER A 1 328 ? 17.704 -5.578 -22.143 1.00 96.75 328 SER A C 1
ATOM 2590 O O . SER A 1 328 ? 18.391 -6.557 -21.858 1.00 96.75 328 SER A O 1
ATOM 2592 N N . PHE A 1 329 ? 17.350 -4.661 -21.241 1.00 97.81 329 PHE A N 1
ATOM 2593 C CA . PHE A 1 329 ? 17.674 -4.782 -19.823 1.00 97.81 329 PHE A CA 1
ATOM 2594 C C . PHE A 1 329 ? 16.993 -5.998 -19.183 1.00 97.81 329 PHE A C 1
ATOM 2596 O O . PHE A 1 329 ? 17.657 -6.777 -18.503 1.00 97.81 329 PHE A O 1
ATOM 2603 N N . LEU A 1 330 ? 15.693 -6.191 -19.414 1.00 97.88 330 LEU A N 1
ATOM 2604 C CA . LEU A 1 330 ? 14.936 -7.290 -18.810 1.00 97.88 330 LEU A CA 1
ATOM 2605 C C . LEU A 1 330 ? 15.419 -8.655 -19.315 1.00 97.88 330 LEU A C 1
ATOM 2607 O O . LEU A 1 330 ? 15.558 -9.583 -18.523 1.00 97.88 330 LEU A O 1
ATOM 2611 N N . MET A 1 331 ? 15.726 -8.778 -20.608 1.00 96.38 331 MET A N 1
ATOM 2612 C CA . MET A 1 331 ? 16.327 -9.979 -21.198 1.00 96.38 331 MET A CA 1
ATOM 2613 C C . MET A 1 331 ? 17.691 -10.302 -20.580 1.00 96.38 331 MET A C 1
ATOM 2615 O O . MET A 1 331 ? 17.935 -11.447 -20.200 1.00 96.38 331 MET A O 1
ATOM 2619 N N . GLU A 1 332 ? 18.558 -9.295 -20.425 1.00 96.62 332 GLU A N 1
ATOM 2620 C CA . GLU A 1 332 ? 19.862 -9.450 -19.771 1.00 96.62 332 GLU A CA 1
ATOM 2621 C C . GLU A 1 332 ? 19.700 -9.911 -18.316 1.00 96.62 332 GLU A C 1
ATOM 2623 O O . GLU A 1 332 ? 20.304 -10.900 -17.908 1.00 96.62 332 GLU A O 1
ATOM 2628 N N . LEU A 1 333 ? 18.829 -9.239 -17.560 1.00 96.50 333 LEU A N 1
ATOM 2629 C CA . LEU A 1 333 ? 18.572 -9.512 -16.147 1.00 96.50 333 LEU A CA 1
ATOM 2630 C C . LEU A 1 333 ? 17.966 -10.900 -15.898 1.00 96.50 333 LEU A C 1
ATOM 2632 O O . LEU A 1 333 ? 18.225 -11.520 -14.869 1.00 96.50 333 LEU A O 1
ATOM 2636 N N . THR A 1 334 ? 17.125 -11.378 -16.813 1.00 94.94 334 THR A N 1
ATOM 2637 C CA . THR A 1 334 ? 16.414 -12.660 -16.675 1.00 94.94 334 THR A CA 1
ATOM 2638 C C . THR A 1 334 ? 17.124 -13.827 -17.361 1.00 94.94 334 THR A C 1
ATOM 2640 O O . THR A 1 334 ? 16.640 -14.957 -17.276 1.00 94.94 334 THR A O 1
ATOM 2643 N N . GLU A 1 335 ? 18.260 -13.575 -18.023 1.00 93.88 335 GLU A N 1
ATOM 2644 C CA . GLU A 1 335 ? 18.963 -14.527 -18.895 1.00 93.88 335 GLU A CA 1
ATOM 2645 C C . GLU A 1 335 ? 18.053 -15.122 -19.995 1.00 93.88 335 GLU A C 1
ATOM 2647 O O . GLU A 1 335 ? 18.174 -16.293 -20.379 1.00 93.88 335 GLU A O 1
ATOM 2652 N N . LEU A 1 336 ? 17.115 -14.321 -20.509 1.00 91.50 336 LEU A N 1
ATOM 2653 C CA . LEU A 1 336 ? 16.176 -14.714 -21.558 1.00 91.50 336 LEU A CA 1
ATOM 2654 C C . LEU A 1 336 ? 16.569 -14.100 -22.901 1.00 91.50 336 LEU A C 1
ATOM 2656 O O . LEU A 1 336 ? 16.879 -12.921 -22.995 1.00 91.50 336 LEU A O 1
ATOM 2660 N N . ASP A 1 337 ? 16.510 -14.911 -23.955 1.00 87.50 337 ASP A N 1
ATOM 2661 C CA . ASP A 1 337 ? 16.671 -14.467 -25.340 1.00 87.50 337 ASP A CA 1
ATOM 2662 C C . ASP A 1 337 ? 15.298 -14.497 -26.021 1.00 87.50 337 ASP A C 1
ATOM 2664 O O . ASP A 1 337 ? 14.634 -15.544 -26.029 1.00 87.50 337 ASP A O 1
ATOM 2668 N N . THR A 1 338 ? 14.869 -13.345 -26.536 1.00 83.19 338 THR A N 1
ATOM 2669 C CA . THR A 1 338 ? 13.607 -13.158 -27.263 1.00 83.19 338 THR A CA 1
ATOM 2670 C C . THR A 1 338 ? 13.871 -12.343 -28.527 1.00 83.19 338 THR A C 1
ATOM 2672 O O . THR A 1 338 ? 14.773 -11.508 -28.574 1.00 83.19 338 THR A O 1
ATOM 2675 N N . ASP A 1 339 ? 13.065 -12.538 -29.564 1.00 85.44 339 ASP A N 1
ATOM 2676 C CA . ASP A 1 339 ? 13.116 -11.757 -30.799 1.00 85.44 339 ASP A CA 1
ATOM 2677 C C . ASP A 1 339 ? 12.257 -10.483 -30.711 1.00 85.44 339 ASP A C 1
ATOM 2679 O O . ASP A 1 339 ? 11.585 -10.114 -31.674 1.00 85.44 339 ASP A O 1
ATOM 2683 N N . TYR A 1 340 ? 12.301 -9.802 -29.558 1.00 88.62 340 TYR A N 1
ATOM 2684 C CA . TYR A 1 340 ? 11.430 -8.679 -29.188 1.00 88.62 340 TYR A CA 1
ATOM 2685 C C . TYR A 1 340 ? 11.265 -7.619 -30.289 1.00 88.62 340 TYR A C 1
ATOM 2687 O O . TYR A 1 340 ? 10.147 -7.252 -30.645 1.00 88.62 340 TYR A O 1
ATOM 2695 N N . GLU A 1 341 ? 12.366 -7.153 -30.893 1.00 84.56 341 GLU A N 1
ATOM 2696 C CA . GLU A 1 341 ? 12.305 -6.117 -31.937 1.00 84.56 341 GLU A CA 1
ATOM 2697 C C . GLU A 1 341 ? 11.529 -6.558 -33.189 1.00 84.56 341 GLU A C 1
ATOM 2699 O O . GLU A 1 341 ? 11.015 -5.711 -33.925 1.00 84.56 341 GLU A O 1
ATOM 2704 N N . SER A 1 342 ? 11.445 -7.870 -33.424 1.00 78.25 342 SER A N 1
ATOM 2705 C CA . SER A 1 342 ? 10.775 -8.496 -34.563 1.00 78.25 342 SER A CA 1
ATOM 2706 C C . SER A 1 342 ? 9.257 -8.634 -34.368 1.00 78.25 342 SER A C 1
ATOM 2708 O O . SER A 1 342 ? 8.531 -8.802 -35.352 1.00 78.25 342 SER A O 1
ATOM 2710 N N . LYS A 1 343 ? 8.776 -8.499 -33.124 1.00 84.00 343 LYS A N 1
ATOM 2711 C CA . LYS A 1 343 ? 7.366 -8.646 -32.747 1.00 84.00 343 LYS A CA 1
ATOM 2712 C C . LYS A 1 343 ? 6.508 -7.476 -33.207 1.00 84.00 343 LYS A C 1
ATOM 2714 O O . LYS A 1 343 ? 6.989 -6.349 -33.376 1.00 84.00 343 LYS A O 1
ATOM 2719 N N . SER A 1 344 ? 5.224 -7.765 -33.414 1.00 76.31 344 SER A N 1
ATOM 2720 C CA . SER A 1 344 ? 4.259 -6.764 -33.852 1.00 76.31 344 SER A CA 1
ATOM 2721 C C . SER A 1 344 ? 4.047 -5.697 -32.774 1.00 76.31 344 SER A C 1
ATOM 2723 O O . SER A 1 344 ? 4.129 -5.964 -31.577 1.00 76.31 344 SER A O 1
ATOM 2725 N N . VAL A 1 345 ? 3.795 -4.465 -33.211 1.00 67.50 345 VAL A N 1
ATOM 2726 C CA . VAL A 1 345 ? 3.407 -3.352 -32.326 1.00 67.50 345 VAL A CA 1
ATOM 2727 C C . VAL A 1 345 ? 1.876 -3.322 -32.167 1.00 67.50 345 VAL A C 1
ATOM 2729 O O . VAL A 1 345 ? 1.340 -2.379 -31.601 1.00 67.50 345 VAL A O 1
ATOM 2732 N N . ASP A 1 346 ? 1.157 -4.316 -32.712 1.00 51.56 346 ASP A N 1
ATOM 2733 C CA . ASP A 1 346 ? -0.299 -4.269 -32.849 1.00 51.56 346 ASP A CA 1
ATOM 2734 C C . ASP A 1 346 ? -0.981 -4.266 -31.476 1.00 51.56 346 ASP A C 1
ATOM 2736 O O . ASP A 1 346 ? -1.098 -5.282 -30.798 1.00 51.56 346 ASP A O 1
ATOM 2740 N N . SER A 1 347 ? -1.478 -3.086 -31.113 1.00 41.81 347 SER A N 1
ATOM 2741 C CA . SER A 1 347 ? -2.454 -2.869 -30.062 1.00 41.81 347 SER A CA 1
ATOM 2742 C C . SER A 1 347 ? -3.805 -3.448 -30.492 1.00 41.81 347 SER A C 1
ATOM 2744 O O . SER A 1 347 ? -4.419 -3.023 -31.474 1.00 41.81 347 SER A O 1
ATOM 2746 N N . VAL A 1 348 ? -4.320 -4.420 -29.749 1.00 38.78 348 VAL A N 1
ATOM 2747 C CA . VAL A 1 348 ? -5.744 -4.780 -29.804 1.00 38.78 348 VAL A CA 1
ATOM 2748 C C . VAL A 1 348 ? -6.385 -4.105 -28.585 1.00 38.78 348 VAL A C 1
ATOM 2750 O O . VAL A 1 348 ? -5.972 -4.380 -27.472 1.00 38.78 348 VAL A O 1
ATOM 2753 N N . ALA A 1 349 ? -7.359 -3.193 -28.668 1.00 31.11 349 ALA A N 1
ATOM 2754 C CA . ALA A 1 349 ? -8.277 -2.832 -29.742 1.00 31.11 349 ALA A CA 1
ATOM 2755 C C . ALA A 1 349 ? -8.705 -1.353 -29.646 1.00 31.11 349 ALA A C 1
ATOM 2757 O O . ALA A 1 349 ? -9.029 -0.865 -28.567 1.00 31.11 349 ALA A O 1
ATOM 2758 N N . SER A 1 350 ? -8.866 -0.670 -30.782 1.00 31.78 350 SER A N 1
ATOM 2759 C CA . SER A 1 350 ? -9.734 0.516 -30.840 1.00 31.78 350 SER A CA 1
ATOM 2760 C C . SER A 1 350 ? -11.221 0.105 -30.853 1.00 31.78 350 SER A C 1
ATOM 2762 O O . SER A 1 350 ? -11.580 -0.964 -31.358 1.00 31.78 350 SER A O 1
ATOM 2764 N N . PRO A 1 351 ? -12.130 1.018 -30.474 1.00 30.89 351 PRO A N 1
ATOM 2765 C CA . PRO A 1 351 ? -12.844 1.681 -31.560 1.00 30.89 351 PRO A CA 1
ATOM 2766 C C . PRO A 1 351 ? -12.801 3.201 -31.395 1.00 30.89 351 PRO A C 1
ATOM 2768 O O . PRO A 1 351 ? -13.585 3.777 -30.648 1.00 30.89 351 PRO A O 1
ATOM 2771 N N . GLY A 1 352 ? -11.917 3.855 -32.145 1.00 28.69 352 GLY A N 1
ATOM 2772 C CA . GLY A 1 352 ? -11.800 5.307 -32.136 1.00 28.69 352 GLY A CA 1
ATOM 2773 C C . GLY A 1 352 ? -10.458 5.795 -32.657 1.00 28.69 352 GLY A C 1
ATOM 2774 O O . GLY A 1 352 ? -9.580 6.080 -31.869 1.00 28.69 352 GLY A O 1
ATOM 2775 N N . ASP A 1 353 ? -10.376 5.886 -33.981 1.00 28.97 353 ASP A N 1
ATOM 2776 C CA . ASP A 1 353 ? -9.441 6.674 -34.794 1.00 28.97 353 ASP A CA 1
ATOM 2777 C C . ASP A 1 353 ? -7.922 6.425 -34.739 1.00 28.97 353 ASP A C 1
ATOM 2779 O O . ASP A 1 353 ? -7.260 6.376 -33.712 1.00 28.97 353 ASP A O 1
ATOM 2783 N N . SER A 1 354 ? -7.373 6.302 -35.945 1.00 33.16 354 SER A N 1
ATOM 2784 C CA . SER A 1 354 ? -5.970 6.065 -36.250 1.00 33.16 354 SER A CA 1
ATOM 2785 C C . SER A 1 354 ? -5.225 7.383 -36.449 1.00 33.16 354 SER A C 1
ATOM 2787 O O . SER A 1 354 ? -5.429 8.048 -37.470 1.00 33.16 354 SER A O 1
ATOM 2789 N N . ARG A 1 355 ? -4.286 7.692 -35.559 1.00 27.17 355 ARG A N 1
ATOM 2790 C CA . ARG A 1 355 ? -3.100 8.507 -35.847 1.00 27.17 355 ARG A CA 1
ATOM 2791 C C . ARG A 1 355 ? -1.918 7.866 -35.124 1.00 27.17 355 ARG A C 1
ATOM 2793 O O . ARG A 1 355 ? -2.100 7.261 -34.073 1.00 27.17 355 ARG A O 1
ATOM 2800 N N . SER A 1 356 ? -0.729 7.919 -35.725 1.00 32.91 356 SER A N 1
ATOM 2801 C CA . SER A 1 356 ? 0.528 7.666 -35.005 1.00 32.91 356 SER A CA 1
ATOM 2802 C C . SER A 1 356 ? 0.505 8.449 -33.684 1.00 32.91 356 SER A C 1
ATOM 2804 O O . SER A 1 356 ? -0.066 9.538 -33.713 1.00 32.91 356 SER A O 1
ATOM 2806 N N . PRO A 1 357 ? 1.068 7.964 -32.559 1.00 35.78 357 PRO A N 1
ATOM 2807 C CA . PRO A 1 357 ? 1.023 8.731 -31.322 1.00 35.78 357 PRO A CA 1
ATOM 2808 C C . PRO A 1 357 ? 1.887 9.976 -31.512 1.00 35.78 357 PRO A C 1
ATOM 2810 O O . PRO A 1 357 ? 3.116 9.929 -31.510 1.00 35.78 357 PRO A O 1
ATOM 2813 N N . SER A 1 358 ? 1.213 11.076 -31.809 1.00 35.25 358 SER A N 1
ATOM 2814 C CA . SER A 1 358 ? 1.761 12.412 -31.721 1.00 35.25 358 SER A CA 1
ATOM 2815 C C . SER A 1 358 ? 1.931 12.731 -30.231 1.00 35.25 358 SER A C 1
ATOM 2817 O O . SER A 1 358 ? 1.148 12.229 -29.419 1.00 35.25 358 SER A O 1
ATOM 2819 N N . PRO A 1 359 ? 2.975 13.486 -29.848 1.00 38.78 359 PRO A N 1
ATOM 2820 C CA . PRO A 1 359 ? 3.349 13.634 -28.450 1.00 38.78 359 PRO A CA 1
ATOM 2821 C C . PRO A 1 359 ? 2.180 14.157 -27.617 1.00 38.78 359 PRO A C 1
ATOM 2823 O O . PRO A 1 359 ? 1.482 15.095 -28.018 1.00 38.78 359 PRO A O 1
ATOM 2826 N N . THR A 1 360 ? 1.966 13.557 -26.447 1.00 54.56 360 THR A N 1
ATOM 2827 C CA . THR A 1 360 ? 0.975 14.061 -25.490 1.00 54.56 360 THR A CA 1
ATOM 2828 C C . THR A 1 360 ? 1.373 15.464 -25.013 1.00 54.56 360 THR A C 1
ATOM 2830 O O . THR A 1 360 ? 2.517 15.890 -25.154 1.00 54.56 360 THR A O 1
ATOM 2833 N N . TYR A 1 361 ? 0.440 16.237 -24.453 1.00 56.03 361 TYR A N 1
ATOM 2834 C CA . TYR A 1 361 ? 0.724 17.620 -24.040 1.00 56.03 361 TYR A CA 1
ATOM 2835 C C . TYR A 1 361 ? 1.925 17.747 -23.068 1.00 56.03 361 TYR A C 1
ATOM 2837 O O . TYR A 1 361 ? 2.755 18.640 -23.264 1.00 56.03 361 TYR A O 1
ATOM 2845 N N . PRO A 1 362 ? 2.108 16.845 -22.078 1.00 55.91 362 PRO A N 1
ATOM 2846 C CA . PRO A 1 362 ? 3.321 16.813 -21.258 1.00 55.91 362 PRO A CA 1
ATOM 2847 C C . PRO A 1 362 ? 4.599 16.466 -22.038 1.00 55.91 362 PRO A C 1
ATOM 2849 O O . PRO A 1 362 ? 5.642 17.061 -21.779 1.00 55.91 362 PRO A O 1
ATOM 2852 N N . GLU A 1 363 ? 4.535 15.548 -23.006 1.00 59.59 363 GLU A N 1
ATOM 2853 C CA . GLU A 1 363 ? 5.678 15.199 -23.865 1.00 59.59 363 GLU A CA 1
ATOM 2854 C C . GLU A 1 363 ? 6.073 16.356 -24.788 1.00 59.59 363 GLU A C 1
ATOM 2856 O O . GLU A 1 363 ? 7.259 16.641 -24.940 1.00 59.59 363 GLU A O 1
ATOM 2861 N N . PHE A 1 364 ? 5.094 17.072 -25.351 1.00 64.75 364 PHE A N 1
ATOM 2862 C CA . PHE A 1 364 ? 5.319 18.275 -26.153 1.00 64.75 364 PHE A CA 1
ATOM 2863 C C . PHE A 1 364 ? 6.022 19.371 -25.338 1.00 64.75 364 PHE A C 1
ATOM 2865 O O . PHE A 1 364 ? 7.006 19.954 -25.795 1.00 64.75 364 PHE A O 1
ATOM 2872 N N . LEU A 1 365 ? 5.566 19.624 -24.104 1.00 64.06 365 LEU A N 1
ATOM 2873 C CA . LEU A 1 365 ? 6.225 20.576 -23.202 1.00 64.06 365 LEU A CA 1
ATOM 2874 C C . LEU A 1 365 ? 7.630 20.111 -22.786 1.00 64.06 365 LEU A C 1
ATOM 2876 O O . LEU A 1 365 ? 8.520 20.946 -22.620 1.00 64.06 365 LEU A O 1
ATOM 2880 N N . GLY A 1 366 ? 7.840 18.799 -22.650 1.00 62.06 366 GLY A N 1
ATOM 2881 C CA . GLY A 1 366 ? 9.152 18.203 -22.406 1.00 62.06 366 GLY A CA 1
ATOM 2882 C C . GLY A 1 366 ? 10.128 18.430 -23.563 1.00 62.06 366 GLY A C 1
ATOM 2883 O O . GLY A 1 366 ? 11.235 18.912 -23.337 1.00 62.06 366 GLY A O 1
ATOM 2884 N N . ALA A 1 367 ? 9.701 18.168 -24.800 1.00 66.44 367 ALA A N 1
ATOM 2885 C CA . ALA A 1 367 ? 10.507 18.412 -25.998 1.00 66.44 367 ALA A CA 1
ATOM 2886 C C . ALA A 1 367 ? 10.840 19.906 -26.173 1.00 66.44 367 ALA A C 1
ATOM 2888 O O . ALA A 1 367 ? 11.986 20.268 -26.435 1.00 66.44 367 ALA A O 1
ATOM 2889 N N . LEU A 1 368 ? 9.865 20.790 -25.937 1.00 66.69 368 LEU A N 1
ATOM 2890 C CA . LEU A 1 368 ? 10.075 22.240 -25.954 1.00 66.69 368 LEU A CA 1
ATOM 2891 C C . LEU A 1 368 ? 11.106 22.697 -24.912 1.00 66.69 368 LEU A C 1
ATOM 2893 O O . LEU A 1 368 ? 11.879 23.618 -25.169 1.00 66.69 368 LEU A O 1
ATOM 2897 N N . ASN A 1 369 ? 11.120 22.078 -23.731 1.00 62.97 369 ASN A N 1
ATOM 2898 C CA . ASN A 1 369 ? 12.095 22.398 -22.694 1.00 62.97 369 ASN A CA 1
ATOM 2899 C C . ASN A 1 369 ? 13.527 22.075 -23.132 1.00 62.97 369 ASN A C 1
ATOM 2901 O O . ASN A 1 369 ? 14.425 22.883 -22.911 1.00 62.97 369 ASN A O 1
ATOM 2905 N N . GLU A 1 370 ? 13.737 20.920 -23.768 1.00 64.88 370 GLU A N 1
ATOM 2906 C CA . GLU A 1 370 ? 15.050 20.542 -24.300 1.00 64.88 370 GLU A CA 1
ATOM 2907 C C . GLU A 1 370 ? 15.519 21.541 -25.366 1.00 64.88 370 GLU A C 1
ATOM 2909 O O . GLU A 1 370 ? 16.640 22.043 -25.276 1.00 64.88 370 GLU A O 1
ATOM 2914 N N . GLU A 1 371 ? 14.642 21.922 -26.300 1.00 70.94 371 GLU A N 1
ATOM 2915 C CA . GLU A 1 371 ? 14.962 22.931 -27.318 1.00 70.94 371 GLU A CA 1
ATOM 2916 C C . GLU A 1 371 ? 15.283 24.309 -26.721 1.00 70.94 371 GLU A C 1
ATOM 2918 O O . GLU A 1 371 ? 16.260 24.948 -27.110 1.00 70.94 371 GLU A O 1
ATOM 2923 N N . LEU A 1 372 ? 14.471 24.791 -25.774 1.00 67.12 372 LEU A N 1
ATOM 2924 C CA . LEU A 1 372 ? 14.704 26.080 -25.117 1.00 67.12 372 LEU A CA 1
ATOM 2925 C C . LEU A 1 372 ? 16.006 26.067 -24.315 1.00 67.12 372 LEU A C 1
ATOM 2927 O O . LEU A 1 372 ? 16.760 27.036 -24.358 1.00 67.12 372 LEU A O 1
ATOM 2931 N N . TYR A 1 373 ? 16.290 24.979 -23.599 1.00 64.88 373 TYR A N 1
ATOM 2932 C CA . TYR A 1 373 ? 17.524 24.837 -22.835 1.00 64.88 373 TYR A CA 1
ATOM 2933 C C . TYR A 1 373 ? 18.763 24.853 -23.737 1.00 64.88 373 TYR A C 1
ATOM 2935 O O . TYR A 1 373 ? 19.734 25.528 -23.398 1.00 64.88 373 TYR A O 1
ATOM 2943 N N . GLU A 1 374 ? 18.735 24.184 -24.895 1.00 68.94 374 GLU A N 1
ATOM 2944 C CA . GLU A 1 374 ? 19.833 24.268 -25.870 1.00 68.94 374 GLU A CA 1
ATOM 2945 C C . GLU A 1 374 ? 20.092 25.711 -26.337 1.00 68.94 374 GLU A C 1
ATOM 2947 O O . GLU A 1 374 ? 21.243 26.086 -26.567 1.00 68.94 374 GLU A O 1
ATOM 2952 N N . GLU A 1 375 ? 19.047 26.537 -26.443 1.00 69.94 375 GLU A N 1
ATOM 2953 C CA . GLU A 1 375 ? 19.159 27.925 -26.901 1.00 69.94 375 GLU A CA 1
ATOM 2954 C C . GLU A 1 375 ? 19.602 28.907 -25.798 1.00 69.94 375 GLU A C 1
ATOM 2956 O O . GLU A 1 375 ? 20.347 29.842 -26.092 1.00 69.94 375 GLU A O 1
ATOM 2961 N N . VAL A 1 376 ? 19.193 28.716 -24.533 1.00 65.50 376 VAL A N 1
ATOM 2962 C CA . VAL A 1 376 ? 19.471 29.673 -23.433 1.00 65.50 376 VAL A CA 1
ATOM 2963 C C . VAL A 1 376 ? 20.383 29.153 -22.315 1.00 65.50 376 VAL A C 1
ATOM 2965 O O . VAL A 1 376 ? 20.704 29.904 -21.390 1.00 65.50 376 VAL A O 1
ATOM 2968 N N . GLY A 1 377 ? 20.818 27.893 -22.374 1.00 63.03 377 GLY A N 1
ATOM 2969 C CA . GLY A 1 377 ? 21.577 27.227 -21.308 1.00 63.03 377 GLY A CA 1
ATOM 2970 C C . GLY A 1 377 ? 22.886 27.934 -20.948 1.00 63.03 377 GLY A C 1
ATOM 2971 O O . GLY A 1 377 ? 23.152 28.175 -19.766 1.00 63.03 377 GLY A O 1
ATOM 2972 N N . ASP A 1 378 ? 23.650 28.361 -21.959 1.00 63.50 378 ASP A N 1
ATOM 2973 C CA . ASP A 1 378 ? 24.898 29.118 -21.777 1.00 63.50 378 ASP A CA 1
ATOM 2974 C C . ASP A 1 378 ? 24.646 30.500 -21.143 1.00 63.50 378 ASP A C 1
ATOM 2976 O O . ASP A 1 378 ? 25.405 30.942 -20.279 1.00 63.50 378 ASP A O 1
ATOM 2980 N N . THR A 1 379 ? 23.556 31.169 -21.530 1.00 61.75 379 THR A N 1
ATOM 2981 C CA . THR A 1 379 ? 23.159 32.496 -21.022 1.00 61.75 379 THR A CA 1
ATOM 2982 C C . THR A 1 379 ? 22.725 32.439 -19.555 1.00 61.75 379 THR A C 1
ATOM 2984 O O . THR A 1 379 ? 22.979 33.367 -18.786 1.00 61.75 379 THR A O 1
ATOM 2987 N N . LEU A 1 380 ? 22.087 31.342 -19.139 1.00 58.91 380 LEU A N 1
ATOM 2988 C CA . LEU A 1 380 ? 21.578 31.161 -17.777 1.00 58.91 380 LEU A CA 1
ATOM 2989 C C . LEU A 1 380 ? 22.603 30.559 -16.802 1.00 58.91 380 LEU A C 1
ATOM 2991 O O . LEU A 1 380 ? 22.336 30.556 -15.594 1.00 58.91 380 LEU A O 1
ATOM 2995 N N . ASN A 1 381 ? 23.747 30.078 -17.309 1.00 57.56 381 ASN A N 1
ATOM 2996 C CA . ASN A 1 381 ? 24.742 29.292 -16.570 1.00 57.56 381 ASN A CA 1
ATOM 2997 C C . ASN A 1 381 ? 24.076 28.150 -15.775 1.00 57.56 381 ASN A C 1
ATOM 2999 O O . ASN A 1 381 ? 24.309 27.997 -14.575 1.00 57.56 381 ASN A O 1
ATOM 3003 N N . ALA A 1 382 ? 23.166 27.420 -16.425 1.00 55.31 382 ALA A N 1
ATOM 3004 C CA . ALA A 1 382 ? 22.318 26.413 -15.792 1.00 55.31 382 ALA A CA 1
ATOM 3005 C C . ALA A 1 382 ? 22.853 24.993 -16.047 1.00 55.31 382 ALA A C 1
ATOM 3007 O O . ALA A 1 382 ? 22.991 24.584 -17.196 1.00 55.31 382 ALA A O 1
ATOM 3008 N N . ASP A 1 383 ? 23.102 24.220 -14.984 1.00 47.97 383 ASP A N 1
ATOM 3009 C CA . ASP A 1 383 ? 23.669 22.860 -15.067 1.00 47.97 383 ASP A CA 1
ATOM 3010 C C . ASP A 1 383 ? 22.635 21.771 -15.444 1.00 47.97 383 ASP A C 1
ATOM 3012 O O . ASP A 1 383 ? 23.010 20.649 -15.790 1.00 47.97 383 ASP A O 1
ATOM 3016 N N . SER A 1 384 ? 21.333 22.080 -15.373 1.00 48.75 384 SER A N 1
ATOM 3017 C CA . SER A 1 384 ? 20.236 21.205 -15.813 1.00 48.75 384 SER A CA 1
ATOM 3018 C C . SER A 1 384 ? 18.910 21.968 -15.965 1.00 48.75 384 SER A C 1
ATOM 3020 O O . SER A 1 384 ? 18.684 22.918 -15.211 1.00 48.75 384 SER A O 1
ATOM 3022 N N . PRO A 1 385 ? 17.994 21.540 -16.853 1.00 50.66 385 PRO A N 1
ATOM 3023 C CA . PRO A 1 385 ? 16.598 21.980 -16.812 1.00 50.66 385 PRO A CA 1
ATOM 3024 C C . PRO A 1 385 ? 15.902 21.449 -15.539 1.00 50.66 385 PRO A C 1
ATOM 3026 O O . PRO A 1 385 ? 16.067 20.279 -15.197 1.00 50.66 385 PRO A O 1
ATOM 3029 N N . GLU A 1 386 ? 15.151 22.291 -14.817 1.00 52.75 386 GLU A N 1
ATOM 3030 C CA . GLU A 1 386 ? 14.379 21.887 -13.620 1.00 52.75 386 GLU A CA 1
ATOM 3031 C C . GLU A 1 386 ? 12.888 21.608 -13.930 1.00 52.75 386 GLU A C 1
ATOM 3033 O O . GLU A 1 386 ? 12.383 21.934 -15.003 1.00 52.75 386 GLU A O 1
ATOM 3038 N N . GLU A 1 387 ? 12.220 20.952 -12.971 1.00 50.88 387 GLU A N 1
ATOM 3039 C CA . GLU A 1 387 ? 10.937 20.226 -13.032 1.00 50.88 387 GLU A CA 1
ATOM 3040 C C . GLU A 1 387 ? 9.714 20.956 -13.631 1.00 50.88 387 GLU A C 1
ATOM 3042 O O . GLU A 1 387 ? 9.445 22.135 -13.384 1.00 50.88 387 GLU A O 1
ATOM 3047 N N . MET A 1 388 ? 8.874 20.175 -14.325 1.00 51.34 388 MET A N 1
ATOM 3048 C CA . MET A 1 388 ? 7.502 20.541 -14.683 1.00 51.34 388 MET A CA 1
ATOM 3049 C C . MET A 1 388 ? 6.606 20.526 -13.437 1.00 51.34 388 MET A C 1
ATOM 3051 O O . MET A 1 388 ? 6.415 19.483 -12.816 1.00 51.34 388 MET A O 1
ATOM 3055 N N . HIS A 1 389 ? 5.984 21.656 -13.095 1.00 45.44 389 HIS A N 1
ATOM 3056 C CA . HIS A 1 389 ? 4.965 21.688 -12.043 1.00 45.44 389 HIS A CA 1
ATOM 3057 C C . HIS A 1 389 ? 3.559 21.634 -12.645 1.00 45.44 389 HIS A C 1
ATOM 3059 O O . HIS A 1 389 ? 3.121 22.582 -13.302 1.00 45.44 389 HIS A O 1
ATOM 3065 N N . TYR A 1 390 ? 2.833 20.550 -12.356 1.00 45.91 390 TYR A N 1
ATOM 3066 C CA . TYR A 1 390 ? 1.384 20.480 -12.533 1.00 45.91 390 TYR A CA 1
ATOM 3067 C C . TYR A 1 390 ? 0.692 21.102 -11.315 1.00 45.91 390 TYR A C 1
ATOM 3069 O O . TYR A 1 390 ? 0.844 20.637 -10.186 1.00 45.91 390 TYR A O 1
ATOM 3077 N N . ASN A 1 391 ? -0.063 22.175 -11.535 1.00 43.09 391 ASN A N 1
ATOM 3078 C CA . ASN A 1 391 ? -0.926 22.769 -10.526 1.00 43.09 391 ASN A CA 1
ATOM 3079 C C . ASN A 1 391 ? -2.355 22.256 -10.730 1.00 43.09 391 ASN A C 1
ATOM 3081 O O . ASN A 1 391 ? -3.067 22.711 -11.631 1.00 43.09 391 ASN A O 1
ATOM 3085 N N . SER A 1 392 ? -2.766 21.322 -9.874 1.00 36.84 392 SER A N 1
ATOM 3086 C CA . SER A 1 392 ? -4.077 20.671 -9.926 1.00 36.84 392 SER A CA 1
ATOM 3087 C C . SER A 1 392 ? -5.249 21.612 -9.645 1.00 36.84 392 SER A C 1
ATOM 3089 O O . SER A 1 392 ? -6.349 21.354 -10.118 1.00 36.84 392 SER A O 1
ATOM 3091 N N . ASP A 1 393 ? -5.037 22.715 -8.919 1.00 33.78 393 ASP A N 1
ATOM 3092 C CA . ASP A 1 393 ? -6.113 23.657 -8.567 1.00 33.78 393 ASP A CA 1
ATOM 3093 C C . ASP A 1 393 ? -6.554 24.517 -9.761 1.00 33.78 393 ASP A C 1
ATOM 3095 O O . ASP A 1 393 ? -7.605 25.161 -9.724 1.00 33.78 393 ASP A O 1
ATOM 3099 N N . PHE A 1 394 ? -5.745 24.551 -10.823 1.00 39.62 394 PHE A N 1
ATOM 3100 C CA . PHE A 1 394 ? -6.010 25.348 -12.017 1.00 39.62 394 PHE A CA 1
ATOM 3101 C C . PHE A 1 394 ? -5.873 24.567 -13.331 1.00 39.62 394 PHE A C 1
ATOM 3103 O O . PHE A 1 394 ? -5.957 25.211 -14.376 1.00 39.62 394 PHE A O 1
ATOM 3110 N N . GLU A 1 395 ? -5.648 23.245 -13.273 1.00 38.66 395 GLU A N 1
ATOM 3111 C CA . GLU A 1 395 ? -5.397 22.348 -14.420 1.00 38.66 395 GLU A CA 1
ATOM 3112 C C . GLU A 1 395 ? -4.302 22.883 -15.362 1.00 38.66 395 GLU A C 1
ATOM 3114 O O . GLU A 1 395 ? -4.520 23.105 -16.551 1.00 38.66 395 GLU A O 1
ATOM 3119 N N . ARG A 1 396 ? -3.116 23.191 -14.816 1.00 50.88 396 ARG A N 1
ATOM 3120 C CA . ARG A 1 396 ? -2.039 23.870 -15.567 1.00 50.88 396 ARG A CA 1
ATOM 3121 C C . ARG A 1 396 ? -0.677 23.224 -15.360 1.00 50.88 396 ARG A C 1
ATOM 3123 O O . ARG A 1 396 ? -0.297 22.970 -14.222 1.00 50.88 396 ARG A O 1
ATOM 3130 N N . LEU A 1 397 ? 0.077 23.072 -16.449 1.00 47.28 397 LEU A N 1
ATOM 3131 C CA . LEU A 1 397 ? 1.516 22.793 -16.453 1.00 47.28 397 LEU A CA 1
ATOM 3132 C C . LEU A 1 397 ? 2.276 24.069 -16.818 1.00 47.28 397 LEU A C 1
ATOM 3134 O O . LEU A 1 397 ? 1.977 24.703 -17.830 1.00 47.28 397 LEU A O 1
ATOM 3138 N N . THR A 1 398 ? 3.240 24.443 -15.982 1.00 54.59 398 THR A N 1
ATOM 3139 C CA . THR A 1 398 ? 4.124 25.587 -16.226 1.00 54.59 398 THR A CA 1
ATOM 3140 C C . THR A 1 398 ? 5.540 25.079 -16.431 1.00 54.59 398 THR A C 1
ATOM 3142 O O . THR A 1 398 ? 6.068 24.376 -15.568 1.00 54.59 398 THR A O 1
ATOM 3145 N N . LEU A 1 399 ? 6.168 25.479 -17.536 1.00 55.53 399 LEU A N 1
ATOM 3146 C CA . LEU A 1 399 ? 7.600 25.281 -17.727 1.00 55.53 399 LEU A CA 1
ATOM 3147 C C . LEU A 1 399 ? 8.367 26.355 -16.949 1.00 55.53 399 LEU A C 1
ATOM 3149 O O . LEU A 1 399 ? 8.068 27.530 -17.136 1.00 55.53 399 LEU A O 1
ATOM 3153 N N . GLY A 1 400 ? 9.310 25.975 -16.081 1.00 57.53 400 GLY A N 1
ATOM 3154 C CA . GLY A 1 400 ? 10.077 26.895 -15.235 1.00 57.53 400 GLY A CA 1
ATOM 3155 C C . GLY A 1 400 ? 11.586 26.801 -15.472 1.00 57.53 400 GLY A C 1
ATOM 3156 O O . GLY A 1 400 ? 12.156 25.740 -15.260 1.00 57.53 400 GLY A O 1
ATOM 3157 N N . LEU A 1 401 ? 12.254 27.903 -15.833 1.00 56.69 401 LEU A N 1
ATOM 3158 C CA . LEU A 1 401 ? 13.729 27.956 -15.885 1.00 56.69 401 LEU A CA 1
ATOM 3159 C C . LEU A 1 401 ? 14.279 28.812 -14.732 1.00 56.69 401 LEU A C 1
ATOM 3161 O O . LEU A 1 401 ? 13.800 29.931 -14.512 1.00 56.69 401 LEU A O 1
ATOM 3165 N N . LYS A 1 402 ? 15.287 28.295 -14.010 1.00 54.22 402 LYS A N 1
ATOM 3166 C CA . LYS A 1 402 ? 15.995 28.974 -12.908 1.00 54.22 402 LYS A CA 1
ATOM 3167 C C . LYS A 1 402 ? 17.418 29.342 -13.345 1.00 54.22 402 LYS A C 1
ATOM 3169 O O . LYS A 1 402 ? 18.140 28.500 -13.864 1.00 54.22 402 LYS A O 1
ATOM 3174 N N . SER A 1 403 ? 17.828 30.592 -13.128 1.00 54.88 403 SER A N 1
ATOM 3175 C CA . SER A 1 403 ? 19.199 31.053 -13.409 1.00 54.88 403 SER A CA 1
ATOM 3176 C C . SER A 1 403 ? 20.112 30.854 -12.193 1.00 54.88 403 SER A C 1
ATOM 3178 O O . SER A 1 403 ? 19.688 31.119 -11.068 1.00 54.88 403 SER A O 1
ATOM 3180 N N . ALA A 1 404 ? 21.369 30.449 -12.415 1.00 51.09 404 ALA A N 1
ATOM 3181 C CA . ALA A 1 404 ? 22.411 30.342 -11.382 1.00 51.09 404 ALA A CA 1
ATOM 3182 C C . ALA A 1 404 ? 23.540 31.386 -11.564 1.00 51.09 404 ALA A C 1
ATOM 3184 O O . ALA A 1 404 ? 24.686 31.163 -11.166 1.00 51.09 404 ALA A O 1
ATOM 3185 N N . HIS A 1 405 ? 23.240 32.523 -12.205 1.00 52.81 405 HIS A N 1
ATOM 3186 C CA . HIS A 1 405 ? 24.236 33.528 -12.592 1.00 52.81 405 HIS A CA 1
ATOM 3187 C C . HIS A 1 405 ? 24.925 34.211 -11.377 1.00 52.81 405 HIS A C 1
ATOM 3189 O O . HIS A 1 405 ? 24.237 34.592 -10.426 1.00 52.81 405 HIS A O 1
ATOM 3195 N N . PRO A 1 406 ? 26.259 34.450 -11.400 1.00 49.00 406 PRO A N 1
ATOM 3196 C CA . PRO A 1 406 ? 27.037 34.957 -10.255 1.00 49.00 406 PRO A CA 1
ATOM 3197 C C . PRO A 1 406 ? 26.614 36.318 -9.678 1.00 49.00 406 PRO A C 1
ATOM 3199 O O . PRO A 1 406 ? 26.855 36.568 -8.497 1.00 49.00 406 PRO A O 1
ATOM 3202 N N . ASP A 1 407 ? 25.997 37.188 -10.482 1.00 47.94 407 ASP A N 1
ATOM 3203 C CA . ASP A 1 407 ? 25.477 38.497 -10.042 1.00 47.94 407 ASP A CA 1
ATOM 3204 C C . ASP A 1 407 ? 24.054 38.441 -9.458 1.00 47.94 407 ASP A C 1
ATOM 3206 O O . ASP A 1 407 ? 23.597 39.404 -8.843 1.00 47.94 407 ASP A O 1
ATOM 3210 N N . HIS A 1 408 ? 23.386 37.287 -9.557 1.00 51.94 408 HIS A N 1
ATOM 3211 C CA . HIS A 1 408 ? 22.133 36.980 -8.862 1.00 51.94 408 HIS A CA 1
ATOM 3212 C C . HIS A 1 408 ? 22.246 35.667 -8.057 1.00 51.94 408 HIS A C 1
ATOM 3214 O O . HIS A 1 408 ? 21.443 34.754 -8.253 1.00 51.94 408 HIS A O 1
ATOM 3220 N N . PRO A 1 409 ? 23.222 35.528 -7.137 1.00 44.22 409 PRO A N 1
ATOM 3221 C CA . PRO A 1 409 ? 23.654 34.210 -6.683 1.00 44.22 409 PRO A CA 1
ATOM 3222 C C . PRO A 1 409 ? 22.792 33.572 -5.583 1.00 44.22 409 PRO A C 1
ATOM 3224 O O . PRO A 1 409 ? 23.143 32.494 -5.132 1.00 44.22 409 PRO A O 1
ATOM 3227 N N . ASP A 1 410 ? 21.692 34.176 -5.124 1.00 48.75 410 ASP A N 1
ATOM 3228 C CA . ASP A 1 410 ? 20.917 33.620 -3.999 1.00 48.75 410 ASP A CA 1
ATOM 3229 C C . ASP A 1 410 ? 19.476 34.161 -3.928 1.00 48.75 410 ASP A C 1
ATOM 3231 O O . ASP A 1 410 ? 19.070 34.752 -2.928 1.00 48.75 410 ASP A O 1
ATOM 3235 N N . THR A 1 411 ? 18.651 33.968 -4.963 1.00 43.75 411 THR A N 1
ATOM 3236 C CA . THR A 1 411 ? 17.194 34.099 -4.770 1.00 43.75 411 THR A CA 1
ATOM 3237 C C . THR A 1 411 ? 16.399 33.147 -5.659 1.00 43.75 411 THR A C 1
ATOM 3239 O O . THR A 1 411 ? 16.538 33.146 -6.875 1.00 43.75 411 THR A O 1
ATOM 3242 N N . ASP A 1 412 ? 15.470 32.402 -5.064 1.00 45.34 412 ASP A N 1
ATOM 3243 C CA . ASP A 1 412 ? 14.409 31.634 -5.734 1.00 45.34 412 ASP A CA 1
ATOM 3244 C C . ASP A 1 412 ? 13.407 32.505 -6.543 1.00 45.34 412 ASP A C 1
ATOM 3246 O O . ASP A 1 412 ? 12.245 32.125 -6.706 1.00 45.34 412 ASP A O 1
ATOM 3250 N N . GLN A 1 413 ? 13.797 33.707 -6.992 1.00 48.28 413 GLN A N 1
ATOM 3251 C CA . GLN A 1 413 ? 12.873 34.800 -7.323 1.00 48.28 413 GLN A CA 1
ATOM 3252 C C . GLN A 1 413 ? 12.702 35.128 -8.807 1.00 48.28 413 GLN A C 1
ATOM 3254 O O . GLN A 1 413 ? 11.704 35.775 -9.121 1.00 48.28 413 GLN A O 1
ATOM 3259 N N . ILE A 1 414 ? 13.605 34.713 -9.702 1.00 53.00 414 ILE A N 1
ATOM 3260 C CA . ILE A 1 414 ? 13.440 34.920 -11.150 1.00 53.00 414 ILE A CA 1
ATOM 3261 C C . ILE A 1 414 ? 13.149 33.566 -11.786 1.00 53.00 414 ILE A C 1
ATOM 3263 O O . ILE A 1 414 ? 14.017 32.696 -11.833 1.00 53.00 414 ILE A O 1
ATOM 3267 N N . ARG A 1 415 ? 11.903 33.380 -12.230 1.00 58.56 415 ARG A N 1
ATOM 3268 C CA . ARG A 1 415 ? 11.464 32.176 -12.944 1.00 58.56 415 ARG A CA 1
ATOM 3269 C C . ARG A 1 415 ? 10.941 32.567 -14.309 1.00 58.56 415 ARG A C 1
ATOM 3271 O O . ARG A 1 415 ? 10.015 33.373 -14.403 1.00 58.56 415 ARG A O 1
ATOM 3278 N N . TYR A 1 416 ? 11.497 31.968 -15.348 1.00 64.44 416 TYR A N 1
ATOM 3279 C CA . TYR A 1 416 ? 10.955 32.089 -16.694 1.00 64.44 416 TYR A CA 1
ATOM 3280 C C . TYR A 1 416 ? 9.830 31.090 -16.857 1.00 64.44 416 TYR A C 1
ATOM 3282 O O . TYR A 1 416 ? 10.002 29.927 -16.506 1.00 64.44 416 TYR A O 1
ATOM 3290 N N . THR A 1 417 ? 8.689 31.552 -17.351 1.00 60.59 417 THR A N 1
ATOM 3291 C CA . THR A 1 417 ? 7.506 30.720 -17.521 1.00 60.59 417 THR A CA 1
ATOM 3292 C C . THR A 1 417 ? 6.982 30.786 -18.937 1.00 60.59 417 THR A C 1
ATOM 3294 O O . THR A 1 417 ? 6.626 31.862 -19.422 1.00 60.59 417 THR A O 1
ATOM 3297 N N . PHE A 1 418 ? 6.873 29.620 -19.562 1.00 61.88 418 PHE A N 1
ATOM 3298 C CA . PHE A 1 418 ? 6.089 29.429 -20.773 1.00 61.88 418 PHE A CA 1
ATOM 3299 C C . PHE A 1 418 ? 4.747 28.824 -20.361 1.00 61.88 418 PHE A C 1
ATOM 3301 O O . PHE A 1 418 ? 4.694 27.717 -19.823 1.00 61.88 418 PHE A O 1
ATOM 3308 N N . GLN A 1 419 ? 3.675 29.594 -20.529 1.00 61.81 419 GLN A N 1
ATOM 3309 C CA . GLN A 1 419 ? 2.337 29.234 -20.086 1.00 61.81 419 GLN A CA 1
ATOM 3310 C C . GLN A 1 419 ? 1.312 29.437 -21.211 1.00 61.81 419 GLN A C 1
ATOM 3312 O O . GLN A 1 419 ? 0.715 30.511 -21.343 1.00 61.81 419 GLN A O 1
ATOM 3317 N N . PRO A 1 420 ? 1.005 28.395 -21.987 1.00 56.75 420 PRO A N 1
ATOM 3318 C CA . PRO A 1 420 ? -0.261 28.338 -22.711 1.00 56.75 420 PRO A CA 1
ATOM 3319 C C . PRO A 1 420 ? -1.432 28.475 -21.733 1.00 56.75 420 PRO A C 1
ATOM 3321 O O . PRO A 1 420 ? -1.617 27.663 -20.826 1.00 56.75 420 PRO A O 1
ATOM 3324 N N . ARG A 1 421 ? -2.212 29.552 -21.864 1.00 51.66 421 ARG A N 1
ATOM 3325 C CA . ARG A 1 421 ? -3.359 29.813 -20.995 1.00 51.66 421 ARG A CA 1
ATOM 3326 C C . ARG A 1 421 ? -4.627 29.624 -21.804 1.00 51.66 421 ARG A C 1
ATOM 3328 O O . ARG A 1 421 ? -5.214 30.582 -22.292 1.00 51.66 421 ARG A O 1
ATOM 3335 N N . VAL A 1 422 ? -5.064 28.377 -21.893 1.00 49.00 422 VAL A N 1
ATOM 3336 C CA . VAL A 1 422 ? -6.303 28.025 -22.582 1.00 49.00 422 VAL A CA 1
ATOM 3337 C C . VAL A 1 422 ? -7.455 28.143 -21.576 1.00 49.00 422 VAL A C 1
ATOM 3339 O O . VAL A 1 422 ? -7.746 27.221 -20.822 1.00 49.00 422 VAL A O 1
ATOM 3342 N N . HIS A 1 423 ? -8.050 29.333 -21.439 1.00 44.91 423 HIS A N 1
ATOM 3343 C CA . HIS A 1 423 ? -9.301 29.479 -20.681 1.00 44.91 423 HIS A CA 1
ATOM 3344 C C . HIS A 1 423 ? -10.481 29.122 -21.594 1.00 44.91 423 HIS A C 1
ATOM 3346 O O . HIS A 1 423 ? -10.402 29.312 -22.802 1.00 44.91 423 HIS A O 1
ATOM 3352 N N . LEU A 1 424 ? -11.594 28.688 -20.993 1.00 41.69 424 LEU A N 1
ATOM 3353 C CA . LEU A 1 424 ? -12.855 28.274 -21.637 1.00 41.69 424 LEU A CA 1
ATOM 3354 C C . LEU A 1 424 ? -13.451 29.235 -22.692 1.00 41.69 424 LEU A C 1
ATOM 3356 O O . LEU A 1 424 ? -14.363 28.827 -23.402 1.00 41.69 424 LEU A O 1
ATOM 3360 N N . ASP A 1 425 ? -12.947 30.468 -22.813 1.00 41.62 425 ASP A N 1
ATOM 3361 C CA . ASP A 1 425 ? -13.485 31.489 -23.716 1.00 41.62 425 ASP A CA 1
ATOM 3362 C C . ASP A 1 425 ? -12.432 32.177 -24.623 1.00 41.62 425 ASP A C 1
ATOM 3364 O O . ASP A 1 425 ? -12.843 32.961 -25.477 1.00 41.62 425 ASP A O 1
ATOM 3368 N N . ASP A 1 426 ? -11.113 31.936 -24.466 1.00 53.12 426 ASP A N 1
ATOM 3369 C CA . ASP A 1 426 ? -10.080 32.665 -25.241 1.00 53.12 426 ASP A CA 1
ATOM 3370 C C . ASP A 1 426 ? -8.727 31.905 -25.351 1.00 53.12 426 ASP A C 1
ATOM 3372 O O . ASP A 1 426 ? -8.110 31.611 -24.315 1.00 53.12 426 ASP A O 1
ATOM 3376 N N . PRO A 1 427 ? -8.251 31.566 -26.568 1.00 57.53 427 PRO A N 1
ATOM 3377 C CA . PRO A 1 427 ? -6.983 30.873 -26.789 1.00 57.53 427 PRO A CA 1
ATOM 3378 C C . PRO A 1 427 ? -5.792 31.852 -26.809 1.00 57.53 427 PRO A C 1
ATOM 3380 O O . PRO A 1 427 ? -5.498 32.487 -27.821 1.00 57.53 427 PRO A O 1
ATOM 3383 N N . VAL A 1 428 ? -5.103 31.994 -25.670 1.00 60.28 428 VAL A N 1
ATOM 3384 C CA . VAL A 1 428 ? -3.994 32.956 -25.518 1.00 60.28 428 VAL A CA 1
ATOM 3385 C C . VAL A 1 428 ? -2.723 32.279 -25.007 1.00 60.28 428 VAL A C 1
ATOM 3387 O O . VAL A 1 428 ? -2.737 31.574 -23.992 1.00 60.28 428 VAL A O 1
ATOM 3390 N N . LEU A 1 429 ? -1.588 32.545 -25.661 1.00 63.72 429 LEU A N 1
ATOM 3391 C CA . LEU A 1 429 ? -0.272 32.046 -25.254 1.00 63.72 429 LEU A CA 1
ATOM 3392 C C . LEU A 1 429 ? 0.390 33.103 -24.385 1.00 63.72 429 LEU A C 1
ATOM 3394 O O . LEU A 1 429 ? 0.541 34.241 -24.823 1.00 63.72 429 LEU A O 1
ATOM 3398 N N . GLN A 1 430 ? 0.782 32.755 -23.159 1.00 63.03 430 GLN A N 1
ATOM 3399 C CA . GLN A 1 430 ? 1.486 33.672 -22.264 1.00 63.03 430 GLN A CA 1
ATOM 3400 C C . GLN A 1 430 ? 2.924 33.207 -22.085 1.00 63.03 430 GLN A C 1
ATOM 3402 O O . GLN A 1 430 ? 3.189 32.093 -21.645 1.00 63.03 430 GLN A O 1
ATOM 3407 N N . VAL A 1 431 ? 3.862 34.089 -22.386 1.00 63.84 431 VAL A N 1
ATOM 3408 C CA . VAL A 1 431 ? 5.288 33.873 -22.161 1.00 63.84 431 VAL A CA 1
ATOM 3409 C C . VAL A 1 431 ? 5.768 34.991 -21.254 1.00 63.84 431 VAL A C 1
ATOM 3411 O O . VAL A 1 431 ? 5.479 36.157 -21.512 1.00 63.84 431 VAL A O 1
ATOM 3414 N N . GLY A 1 432 ? 6.445 34.685 -20.152 1.00 64.44 432 GLY A N 1
ATOM 3415 C CA . GLY A 1 432 ? 6.758 35.727 -19.179 1.00 64.44 432 GLY A CA 1
ATOM 3416 C C . GLY A 1 432 ? 7.800 35.354 -18.147 1.00 64.44 432 GLY A C 1
ATOM 3417 O O . GLY A 1 432 ? 8.293 34.231 -18.101 1.00 64.44 432 GLY A O 1
ATOM 3418 N N . VAL A 1 433 ? 8.118 36.329 -17.301 1.00 60.09 433 VAL A N 1
ATOM 3419 C CA . VAL A 1 433 ? 9.030 36.152 -16.172 1.00 60.09 433 VAL A CA 1
ATOM 3420 C C . VAL A 1 433 ? 8.275 36.470 -14.893 1.00 60.09 433 VAL A C 1
ATOM 3422 O O . VAL A 1 433 ? 7.720 37.560 -14.715 1.00 60.09 433 VAL A O 1
ATOM 3425 N N . HIS A 1 434 ? 8.258 35.509 -13.980 1.00 57.72 434 HIS A N 1
ATOM 3426 C CA . HIS A 1 434 ? 7.862 35.746 -12.606 1.00 57.72 434 HIS A CA 1
ATOM 3427 C C . HIS A 1 434 ? 9.038 36.377 -11.879 1.00 57.72 434 HIS A C 1
ATOM 3429 O O . HIS A 1 434 ? 10.039 35.709 -11.619 1.00 57.72 434 HIS A O 1
ATOM 3435 N N . VAL A 1 435 ? 8.893 37.662 -11.556 1.00 55.22 435 VAL A N 1
ATOM 3436 C CA . VAL A 1 435 ? 9.871 38.415 -10.778 1.00 55.22 435 VAL A CA 1
ATOM 3437 C C . VAL A 1 435 ? 9.164 39.047 -9.589 1.00 55.22 435 VAL A C 1
ATOM 3439 O O . VAL A 1 435 ? 8.153 39.728 -9.747 1.00 55.22 435 VAL A O 1
ATOM 3442 N N . LEU A 1 436 ? 9.671 38.782 -8.386 1.00 50.31 436 LEU A N 1
ATOM 3443 C CA . LEU A 1 436 ? 9.132 39.344 -7.142 1.00 50.31 436 LEU A CA 1
ATOM 3444 C C . LEU A 1 436 ? 9.711 40.737 -6.808 1.00 50.31 436 LEU A C 1
ATOM 3446 O O . LEU A 1 436 ? 9.263 41.352 -5.842 1.00 50.31 436 LEU A O 1
ATOM 3450 N N . ASP A 1 437 ? 10.671 41.222 -7.602 1.00 53.50 437 ASP A N 1
ATOM 3451 C CA . ASP A 1 437 ? 11.411 42.480 -7.426 1.00 53.50 437 ASP A CA 1
ATOM 3452 C C . ASP A 1 437 ? 10.833 43.627 -8.293 1.00 53.50 437 ASP A C 1
ATOM 3454 O O . ASP A 1 437 ? 10.607 43.455 -9.494 1.00 53.50 437 ASP A O 1
ATOM 3458 N N . GLU A 1 438 ? 10.587 44.799 -7.688 1.00 56.12 438 GLU A N 1
ATOM 3459 C CA . GLU A 1 438 ? 10.015 45.985 -8.355 1.00 56.12 438 GLU A CA 1
ATOM 3460 C C . GLU A 1 438 ? 10.981 46.657 -9.356 1.00 56.12 438 GLU A C 1
ATOM 3462 O O . GLU A 1 438 ? 10.512 47.191 -10.360 1.00 56.12 438 GLU A O 1
ATOM 3467 N N . GLU A 1 439 ? 12.305 46.613 -9.153 1.00 57.44 439 GLU A N 1
ATOM 3468 C CA . GLU A 1 439 ? 13.279 47.218 -10.086 1.00 57.44 439 GLU A CA 1
ATOM 3469 C C . GLU A 1 439 ? 13.349 46.427 -11.401 1.00 57.44 439 GLU A C 1
ATOM 3471 O O . GLU A 1 439 ? 13.394 46.999 -12.492 1.00 57.44 439 GLU A O 1
ATOM 3476 N N . MET A 1 440 ? 13.262 45.099 -11.313 1.00 56.62 440 MET A N 1
ATOM 3477 C CA . MET A 1 440 ? 13.203 44.215 -12.481 1.00 56.62 440 MET A CA 1
ATOM 3478 C C . MET A 1 440 ? 11.904 44.377 -13.281 1.00 56.62 440 MET A C 1
ATOM 3480 O O . MET A 1 440 ? 11.895 44.193 -14.500 1.00 56.62 440 MET A O 1
ATOM 3484 N N . HIS A 1 441 ? 10.810 44.761 -12.620 1.00 56.16 441 HIS A N 1
ATOM 3485 C CA . HIS A 1 441 ? 9.541 45.040 -13.287 1.00 56.16 441 HIS A CA 1
ATOM 3486 C C . HIS A 1 441 ? 9.646 46.246 -14.241 1.00 56.16 441 HIS A C 1
ATOM 3488 O O . HIS A 1 441 ? 9.126 46.190 -15.357 1.00 56.16 441 HIS A O 1
ATOM 3494 N N . GLU A 1 442 ? 10.367 47.307 -13.853 1.00 57.38 442 GLU A N 1
ATOM 3495 C CA . GLU A 1 442 ? 10.603 48.481 -14.711 1.00 57.38 442 GLU A CA 1
ATOM 3496 C C . GLU A 1 442 ? 11.505 48.159 -15.916 1.00 57.38 442 GLU A C 1
ATOM 3498 O O . GLU A 1 442 ? 11.267 48.673 -17.013 1.00 57.38 442 GLU A O 1
ATOM 3503 N N . VAL A 1 443 ? 12.495 47.272 -15.746 1.00 60.72 443 VAL A N 1
ATOM 3504 C CA . VAL A 1 443 ? 13.361 46.796 -16.841 1.00 60.72 443 VAL A CA 1
ATOM 3505 C C . VAL A 1 443 ? 12.535 46.070 -17.899 1.00 60.72 443 VAL A C 1
ATOM 3507 O O . VAL A 1 443 ? 12.618 46.418 -19.076 1.00 60.72 443 VAL A O 1
ATOM 3510 N N . ILE A 1 444 ? 11.685 45.121 -17.490 1.00 58.97 444 ILE A N 1
ATOM 3511 C CA . ILE A 1 444 ? 10.833 44.365 -18.419 1.00 58.97 444 ILE A CA 1
ATOM 3512 C C . ILE A 1 444 ? 9.816 45.291 -19.107 1.00 58.97 444 ILE A C 1
ATOM 3514 O O . ILE A 1 444 ? 9.614 45.191 -20.317 1.00 58.97 444 ILE A O 1
ATOM 3518 N N . ALA A 1 445 ? 9.217 46.238 -18.378 1.00 58.31 445 ALA A N 1
ATOM 3519 C CA . ALA A 1 445 ? 8.298 47.219 -18.959 1.00 58.31 445 ALA A CA 1
ATOM 3520 C C . ALA A 1 445 ? 8.970 48.114 -20.026 1.00 58.31 445 ALA A C 1
ATOM 3522 O O . ALA A 1 445 ? 8.322 48.523 -20.994 1.00 58.31 445 ALA A O 1
ATOM 3523 N N . GLY A 1 446 ? 10.273 48.388 -19.888 1.00 59.28 446 GLY A N 1
ATOM 3524 C CA . GLY A 1 446 ? 11.080 49.131 -20.860 1.00 59.28 446 GLY A CA 1
ATOM 3525 C C . GLY A 1 446 ? 11.378 48.379 -22.164 1.00 59.28 446 GLY A C 1
ATOM 3526 O O . GLY A 1 446 ? 11.744 49.013 -23.152 1.00 59.28 446 GLY A O 1
ATOM 3527 N N . LEU A 1 447 ? 11.178 47.056 -22.201 1.00 60.31 447 LEU A N 1
ATOM 3528 C CA . LEU A 1 447 ? 11.405 46.207 -23.379 1.00 60.31 447 LEU A CA 1
ATOM 3529 C C . LEU A 1 447 ? 10.213 46.147 -24.336 1.00 60.31 447 LEU A C 1
ATOM 3531 O O . LEU A 1 447 ? 10.289 45.474 -25.359 1.00 60.31 447 LEU A O 1
ATOM 3535 N N . ARG A 1 448 ? 9.129 46.878 -24.046 1.00 60.28 448 ARG A N 1
ATOM 3536 C CA . ARG A 1 448 ? 7.906 46.910 -24.862 1.00 60.28 448 ARG A CA 1
ATOM 3537 C C . ARG A 1 448 ? 8.164 47.131 -26.356 1.00 60.28 448 ARG A C 1
ATOM 3539 O O . ARG A 1 448 ? 7.471 46.543 -27.175 1.00 60.28 448 ARG A O 1
ATOM 3546 N N . ASP A 1 449 ? 9.148 47.956 -26.703 1.00 58.69 449 ASP A N 1
ATOM 3547 C CA . ASP A 1 449 ? 9.468 48.295 -28.097 1.00 58.69 449 ASP A CA 1
ATOM 3548 C C . ASP A 1 449 ? 10.267 47.195 -28.834 1.00 58.69 449 ASP A C 1
ATOM 3550 O O . ASP A 1 449 ? 10.450 47.284 -30.047 1.00 58.69 449 ASP A O 1
ATOM 3554 N N . ALA A 1 450 ? 10.755 46.173 -28.118 1.00 59.22 450 ALA A N 1
ATOM 3555 C CA . ALA A 1 450 ? 11.454 45.006 -28.669 1.00 59.22 450 ALA A CA 1
ATOM 3556 C C . ALA A 1 450 ? 10.535 43.782 -28.857 1.00 59.22 450 ALA A C 1
ATOM 3558 O O . ALA A 1 450 ? 10.963 42.772 -29.411 1.00 59.22 450 ALA A O 1
ATOM 3559 N N . ILE A 1 451 ? 9.282 43.872 -28.404 1.00 57.31 451 ILE A N 1
ATOM 3560 C CA . ILE A 1 451 ? 8.276 42.814 -28.520 1.00 57.31 451 ILE A CA 1
ATOM 3561 C C . ILE A 1 451 ? 7.604 42.910 -29.906 1.00 57.31 451 ILE A C 1
ATOM 3563 O O . ILE A 1 451 ? 7.236 44.018 -30.312 1.00 57.31 451 ILE A O 1
ATOM 3567 N N . PRO A 1 452 ? 7.429 41.796 -30.648 1.00 57.62 452 PRO A N 1
ATOM 3568 C CA . PRO A 1 452 ? 6.717 41.805 -31.930 1.00 57.62 452 PRO A CA 1
ATOM 3569 C C . PRO A 1 452 ? 5.279 42.342 -31.802 1.00 57.62 452 PRO A C 1
ATOM 3571 O O . PRO A 1 452 ? 4.624 42.117 -30.790 1.00 57.62 452 PRO A O 1
ATOM 3574 N N . GLU A 1 453 ? 4.754 43.017 -32.835 1.00 56.00 453 GLU A N 1
ATOM 3575 C CA . GLU A 1 453 ? 3.401 43.623 -32.811 1.00 56.00 453 GLU A CA 1
ATOM 3576 C C . GLU A 1 453 ? 2.263 42.601 -32.605 1.00 56.00 453 GLU A C 1
ATOM 3578 O O . GLU A 1 453 ? 1.160 42.988 -32.225 1.00 56.00 453 GLU A O 1
ATOM 3583 N N . THR A 1 454 ? 2.528 41.312 -32.846 1.00 53.50 454 THR A N 1
ATOM 3584 C CA . THR A 1 454 ? 1.632 40.171 -32.586 1.00 53.50 454 THR A CA 1
ATOM 3585 C C . THR A 1 454 ? 1.450 39.872 -31.098 1.00 53.50 454 THR A C 1
ATOM 3587 O O . THR A 1 454 ? 0.559 39.102 -30.741 1.00 53.50 454 THR A O 1
ATOM 3590 N N . PHE A 1 455 ? 2.244 40.503 -30.227 1.00 54.56 455 PHE A N 1
ATOM 3591 C CA . PHE A 1 455 ? 2.185 40.287 -28.794 1.00 54.56 455 PHE A CA 1
ATOM 3592 C C . PHE A 1 455 ? 1.947 41.578 -27.998 1.00 54.56 455 PHE A C 1
ATOM 3594 O O . PHE A 1 455 ? 2.551 42.623 -28.239 1.00 54.56 455 PHE A O 1
ATOM 3601 N N . GLU A 1 456 ? 1.099 41.494 -26.973 1.00 57.16 456 GLU A N 1
ATOM 3602 C CA . GLU A 1 456 ? 0.804 42.612 -26.074 1.00 57.16 456 GLU A CA 1
ATOM 3603 C C . GLU A 1 456 ? 1.459 42.423 -24.695 1.00 57.16 456 GLU A C 1
ATOM 3605 O O . GLU A 1 456 ? 1.484 41.323 -24.137 1.00 57.16 456 GLU A O 1
ATOM 3610 N N . TYR A 1 457 ? 1.974 43.517 -24.121 1.00 58.69 457 TYR A N 1
ATOM 3611 C CA . TYR A 1 457 ? 2.482 43.552 -22.745 1.00 58.69 457 TYR A CA 1
ATOM 3612 C C . TYR A 1 457 ? 1.337 43.775 -21.755 1.00 58.69 457 TYR A C 1
ATOM 3614 O O . TYR A 1 457 ? 0.606 44.764 -21.863 1.00 58.69 457 TYR A O 1
ATOM 3622 N N . TYR A 1 458 ? 1.213 42.897 -20.757 1.00 58.19 458 TYR A N 1
ATOM 3623 C CA . TYR A 1 458 ? 0.137 42.974 -19.770 1.00 58.19 458 TYR A CA 1
ATOM 3624 C C . TYR A 1 458 ? 0.634 43.380 -18.389 1.00 58.19 458 TYR A C 1
ATOM 3626 O O . TYR A 1 458 ? 1.295 42.620 -17.686 1.00 58.19 458 TYR A O 1
ATOM 3634 N N . GLU A 1 459 ? 0.218 44.573 -17.975 1.00 55.28 459 GLU A N 1
ATOM 3635 C CA . GLU A 1 459 ? 0.516 45.164 -16.675 1.00 55.28 459 GLU A CA 1
ATOM 3636 C C . GLU A 1 459 ? -0.697 44.970 -15.745 1.00 55.28 459 GLU A C 1
ATOM 3638 O O . GLU A 1 459 ? -1.778 45.506 -16.001 1.00 55.28 459 GLU A O 1
ATOM 3643 N N . GLY A 1 460 ? -0.573 44.152 -14.690 1.00 48.31 460 GLY A N 1
ATOM 3644 C CA . GLY A 1 460 ? -1.702 43.930 -13.768 1.00 48.31 460 GLY A CA 1
ATOM 3645 C C . GLY A 1 460 ? -1.616 42.759 -12.783 1.00 48.31 460 GLY A C 1
ATOM 3646 O O . GLY A 1 460 ? -2.471 42.649 -11.901 1.00 48.31 460 GLY A O 1
ATOM 3647 N N . HIS A 1 461 ? -0.603 41.897 -12.879 1.00 50.94 461 HIS A N 1
ATOM 3648 C CA . HIS A 1 461 ? -0.375 40.796 -11.937 1.00 50.94 461 HIS A CA 1
ATOM 3649 C C . HIS A 1 461 ? 1.036 40.878 -11.331 1.00 50.94 461 HIS A C 1
ATOM 3651 O O . HIS A 1 461 ? 1.847 41.680 -11.777 1.00 50.94 461 HIS A O 1
ATOM 3657 N N . LYS A 1 462 ? 1.348 40.067 -10.305 1.00 48.91 462 LYS A N 1
ATOM 3658 C CA . LYS A 1 462 ? 2.686 40.011 -9.662 1.00 48.91 462 LYS A CA 1
ATOM 3659 C C . LYS A 1 462 ? 3.791 39.426 -10.578 1.00 48.91 462 LYS A C 1
ATOM 3661 O O . LYS A 1 462 ? 4.730 38.815 -10.085 1.00 48.91 462 LYS A O 1
ATOM 3666 N N . TYR A 1 463 ? 3.612 39.497 -11.893 1.00 54.31 463 TYR A N 1
ATOM 3667 C CA . TYR A 1 463 ? 4.487 38.950 -12.922 1.00 54.31 463 TYR A CA 1
ATOM 3668 C C . TYR A 1 463 ? 4.270 39.721 -14.227 1.00 54.31 463 TYR A C 1
ATOM 3670 O O . TYR A 1 463 ? 3.164 40.202 -14.490 1.00 54.31 463 TYR A O 1
ATOM 3678 N N . SER A 1 464 ? 5.325 39.829 -15.031 1.00 57.12 464 SER A N 1
ATOM 3679 C CA . SER A 1 464 ? 5.291 40.464 -16.349 1.00 57.12 464 SER A CA 1
ATOM 3680 C C . SER A 1 464 ? 5.187 39.381 -17.419 1.00 57.12 464 SER A C 1
ATOM 3682 O O . SER A 1 464 ? 5.983 38.442 -17.424 1.00 57.12 464 SER A O 1
ATOM 3684 N N . ALA A 1 465 ? 4.209 39.498 -18.318 1.00 60.22 465 ALA A N 1
ATOM 3685 C CA . ALA A 1 465 ? 3.993 38.532 -19.391 1.00 60.22 465 ALA A CA 1
ATOM 3686 C C . ALA A 1 465 ? 3.696 39.220 -20.728 1.00 60.22 465 ALA A C 1
ATOM 3688 O O . ALA A 1 465 ? 3.023 40.253 -20.794 1.00 60.22 465 ALA A O 1
ATOM 3689 N N . ILE A 1 466 ? 4.202 38.588 -21.777 1.00 60.44 466 ILE A N 1
ATOM 3690 C CA . ILE A 1 466 ? 3.966 38.844 -23.188 1.00 60.44 466 ILE A CA 1
ATOM 3691 C C . ILE A 1 466 ? 2.850 37.882 -23.619 1.00 60.44 466 ILE A C 1
ATOM 3693 O O . ILE A 1 466 ? 2.934 36.687 -23.325 1.00 60.44 466 ILE A O 1
ATOM 3697 N N . LYS A 1 467 ? 1.784 38.372 -24.262 1.00 61.16 467 LYS A N 1
ATOM 3698 C CA . LYS A 1 467 ? 0.694 37.501 -24.738 1.00 61.16 467 LYS A CA 1
ATOM 3699 C C . LYS A 1 467 ? 0.576 37.496 -26.250 1.00 61.16 467 LYS A C 1
ATOM 3701 O O . LYS A 1 467 ? 0.520 38.581 -26.812 1.00 61.16 467 LYS A O 1
ATOM 3706 N N . ALA A 1 468 ? 0.454 36.314 -26.849 1.00 61.56 468 ALA A N 1
ATOM 3707 C CA . ALA A 1 468 ? 0.050 36.126 -28.243 1.00 61.56 468 ALA A CA 1
ATOM 3708 C C . ALA A 1 468 ? -1.386 35.612 -28.322 1.00 61.56 468 ALA A C 1
ATOM 3710 O O . ALA A 1 468 ? -1.761 34.694 -27.587 1.00 61.56 468 ALA A O 1
ATOM 3711 N N . GLU A 1 469 ? -2.153 36.177 -29.247 1.00 59.28 469 GLU A N 1
ATOM 3712 C CA . GLU A 1 469 ? -3.455 35.658 -29.666 1.00 59.28 469 GLU A CA 1
ATOM 3713 C C . GLU A 1 469 ? -3.266 34.853 -30.955 1.00 59.28 469 GLU A C 1
ATOM 3715 O O . GLU A 1 469 ? -2.648 35.347 -31.899 1.00 59.28 469 GLU A O 1
ATOM 3720 N N . TRP A 1 470 ? -3.806 33.635 -31.011 1.00 63.50 470 TRP A N 1
ATOM 3721 C CA . TRP A 1 470 ? -3.774 32.810 -32.220 1.00 63.50 470 TRP A CA 1
ATOM 3722 C C . TRP A 1 470 ? -5.186 32.596 -32.777 1.00 63.50 470 TRP A C 1
ATOM 3724 O O . TRP A 1 470 ? -6.194 32.760 -32.091 1.00 63.50 470 TRP A O 1
ATOM 3734 N N . SER A 1 471 ? -5.274 32.319 -34.078 1.00 51.81 471 SER A N 1
ATOM 3735 C CA . SER A 1 471 ? -6.499 32.581 -34.850 1.00 51.81 471 SER A CA 1
ATOM 3736 C C . SER A 1 471 ? -7.541 31.452 -34.874 1.00 51.81 471 SER A C 1
ATOM 3738 O O . SER A 1 471 ? -8.646 31.660 -35.389 1.00 51.81 471 SER A O 1
ATOM 3740 N N . GLU A 1 472 ? -7.230 30.272 -34.332 1.00 56.12 472 GLU A N 1
ATOM 3741 C CA . GLU A 1 472 ? -8.109 29.100 -34.402 1.00 56.12 472 GLU A CA 1
ATOM 3742 C C . GLU A 1 472 ? -9.083 28.988 -33.219 1.00 56.12 472 GLU A C 1
ATOM 3744 O O . GLU A 1 472 ? -8.718 29.074 -32.048 1.00 56.12 472 GLU A O 1
ATOM 3749 N N . SER A 1 473 ? -10.363 28.740 -33.526 1.00 53.88 473 SER A N 1
ATOM 3750 C CA . SER A 1 473 ? -11.377 28.455 -32.510 1.00 53.88 473 SER A CA 1
ATOM 3751 C C . SER A 1 473 ? -11.255 27.009 -32.027 1.00 53.88 473 SER A C 1
ATOM 3753 O O . SER A 1 473 ? -11.743 26.090 -32.691 1.00 53.88 473 SER A O 1
ATOM 3755 N N . VAL A 1 474 ? -10.656 26.805 -30.858 1.00 54.41 474 VAL A N 1
ATOM 3756 C CA . VAL A 1 474 ? -10.630 25.496 -30.194 1.00 54.41 474 VAL A CA 1
ATOM 3757 C C . VAL A 1 474 ? -11.994 25.225 -29.548 1.00 54.41 474 VAL A C 1
ATOM 3759 O O . VAL A 1 474 ? -12.503 26.046 -28.789 1.00 54.41 474 VAL A O 1
ATOM 3762 N N . ALA A 1 475 ? -12.616 24.082 -29.861 1.00 48.53 475 ALA A N 1
ATOM 3763 C CA . ALA A 1 475 ? -13.974 23.759 -29.403 1.00 48.53 475 ALA A CA 1
ATOM 3764 C C . ALA A 1 475 ? -14.058 23.404 -27.905 1.00 48.53 475 ALA A C 1
ATOM 3766 O O . ALA A 1 475 ? -15.062 23.722 -27.268 1.00 48.53 475 ALA A O 1
ATOM 3767 N N . ASN A 1 476 ? -13.023 22.757 -27.355 1.00 53.19 476 ASN A N 1
ATOM 3768 C CA . ASN A 1 476 ? -12.865 22.506 -25.925 1.00 53.19 476 ASN A CA 1
ATOM 3769 C C . ASN A 1 476 ? -11.368 22.519 -25.543 1.00 53.19 476 ASN A C 1
ATOM 3771 O O . ASN A 1 476 ? -10.649 21.578 -25.872 1.00 53.19 476 ASN A O 1
ATOM 3775 N N . PRO A 1 477 ? -10.894 23.565 -24.850 1.00 51.59 477 PRO A N 1
ATOM 3776 C CA . PRO A 1 477 ? -9.526 23.684 -24.339 1.00 51.59 477 PRO A CA 1
ATOM 3777 C C . PRO A 1 477 ? -8.992 22.497 -23.531 1.00 51.59 477 PRO A C 1
ATOM 3779 O O . PRO A 1 477 ? -7.789 22.262 -23.539 1.00 51.59 477 PRO A O 1
ATOM 3782 N N . HIS A 1 478 ? -9.869 21.778 -22.822 1.00 50.22 478 HIS A N 1
ATOM 3783 C CA . HIS A 1 478 ? -9.485 20.680 -21.926 1.00 50.22 478 HIS A CA 1
ATOM 3784 C C . HIS A 1 478 ? -9.146 19.378 -22.668 1.00 50.22 478 HIS A C 1
ATOM 3786 O O . HIS A 1 478 ? -8.582 18.472 -22.063 1.00 50.22 478 HIS A O 1
ATOM 3792 N N . ASP A 1 479 ? -9.462 19.303 -23.964 1.00 51.06 479 ASP A N 1
ATOM 3793 C CA . ASP A 1 479 ? -9.202 18.135 -24.810 1.00 51.06 479 ASP A CA 1
ATOM 3794 C C . ASP A 1 479 ? -7.960 18.338 -25.706 1.00 51.06 479 ASP A C 1
ATOM 3796 O O . ASP A 1 479 ? -7.704 17.529 -26.595 1.00 51.06 479 ASP A O 1
ATOM 3800 N N . LEU A 1 480 ? -7.211 19.436 -25.520 1.00 56.25 480 LEU A N 1
ATOM 3801 C CA . LEU A 1 480 ? -5.988 19.706 -26.279 1.00 56.25 480 LEU A CA 1
ATOM 3802 C C . LEU A 1 480 ? -4.845 18.811 -25.780 1.00 56.25 480 LEU A C 1
ATOM 3804 O O . LEU A 1 480 ? -4.259 19.058 -24.725 1.00 56.25 480 LEU A O 1
ATOM 3808 N N . ASP A 1 481 ? -4.509 17.790 -26.564 1.00 57.59 481 ASP A N 1
ATOM 3809 C CA . ASP A 1 481 ? -3.234 17.081 -26.465 1.00 57.59 481 ASP A CA 1
ATOM 3810 C C . ASP A 1 481 ? -2.091 17.893 -27.121 1.00 57.59 481 ASP A C 1
ATOM 3812 O O . ASP A 1 481 ? -2.281 19.028 -27.568 1.00 57.59 481 ASP A O 1
ATOM 3816 N N . GLY A 1 482 ? -0.868 17.354 -27.128 1.00 60.12 482 GLY A N 1
ATOM 3817 C CA . GLY A 1 482 ? 0.303 18.066 -27.651 1.00 60.12 482 GLY A CA 1
ATOM 3818 C C . GLY A 1 482 ? 0.241 18.308 -29.162 1.00 60.12 482 GLY A C 1
ATOM 3819 O O . GLY A 1 482 ? 0.732 19.336 -29.624 1.00 60.12 482 GLY A O 1
ATOM 3820 N N . GLU A 1 483 ? -0.420 17.425 -29.921 1.00 61.25 483 GLU A N 1
ATOM 3821 C CA . GLU A 1 483 ? -0.644 17.587 -31.364 1.00 61.25 483 GLU A CA 1
ATOM 3822 C C . GLU A 1 483 ? -1.657 18.693 -31.639 1.00 61.25 483 GLU A C 1
ATOM 3824 O O . GLU A 1 483 ? -1.358 19.635 -32.367 1.00 61.25 483 GLU A O 1
ATOM 3829 N N . ALA A 1 484 ? -2.834 18.615 -31.017 1.00 62.44 484 ALA A N 1
ATOM 3830 C CA . ALA A 1 484 ? -3.897 19.592 -31.195 1.00 62.44 484 ALA A CA 1
ATOM 3831 C C . ALA A 1 484 ? -3.465 20.985 -30.723 1.00 62.44 484 ALA A C 1
ATOM 3833 O O . ALA A 1 484 ? -3.876 21.990 -31.302 1.00 62.44 484 ALA A O 1
ATOM 3834 N N . PHE A 1 485 ? -2.616 21.059 -29.694 1.00 64.81 485 PHE A N 1
ATOM 3835 C CA . PHE A 1 485 ? -2.022 22.312 -29.250 1.00 64.81 485 PHE A CA 1
ATOM 3836 C C . PHE A 1 485 ? -1.023 22.877 -30.270 1.00 64.81 485 PHE A C 1
ATOM 3838 O O . PHE A 1 485 ? -1.123 24.054 -30.611 1.00 64.81 485 PHE A O 1
ATOM 3845 N N . ALA A 1 486 ? -0.095 22.062 -30.783 1.00 64.81 486 ALA A N 1
ATOM 3846 C CA . ALA A 1 486 ? 0.868 22.497 -31.797 1.00 64.81 486 ALA A CA 1
ATOM 3847 C C . ALA A 1 486 ? 0.179 22.916 -33.109 1.00 64.81 486 ALA A C 1
ATOM 3849 O O . ALA A 1 486 ? 0.524 23.945 -33.688 1.00 64.81 486 ALA A O 1
ATOM 3850 N N . GLU A 1 487 ? -0.837 22.163 -33.543 1.00 66.56 487 GLU A N 1
ATOM 3851 C CA . GLU A 1 487 ? -1.650 22.491 -34.717 1.00 66.56 487 GLU A CA 1
ATOM 3852 C C . GLU A 1 487 ? -2.428 23.801 -34.520 1.00 66.56 487 GLU A C 1
ATOM 3854 O O . GLU A 1 487 ? -2.419 24.646 -35.414 1.00 66.56 487 GLU A O 1
ATOM 3859 N N . ALA A 1 488 ? -3.050 24.001 -33.350 1.00 64.12 488 ALA A N 1
ATOM 3860 C CA . ALA A 1 488 ? -3.825 25.209 -33.058 1.00 64.12 488 ALA A CA 1
ATOM 3861 C C . ALA A 1 488 ? -2.954 26.464 -32.926 1.00 64.12 488 ALA A C 1
ATOM 3863 O O . ALA A 1 488 ? -3.401 27.558 -33.274 1.00 64.12 488 ALA A O 1
ATOM 3864 N N . LEU A 1 489 ? -1.739 26.316 -32.391 1.00 64.38 489 LEU A N 1
ATOM 3865 C CA . LEU A 1 489 ? -0.816 27.424 -32.183 1.00 64.38 489 LEU A CA 1
ATOM 3866 C C . LEU A 1 489 ? -0.137 27.866 -33.487 1.00 64.38 489 LEU A C 1
ATOM 3868 O O . LEU A 1 489 ? 0.278 29.008 -33.556 1.00 64.38 489 LEU A O 1
ATOM 3872 N N . ASP A 1 490 ? -0.084 27.009 -34.508 1.00 68.56 490 ASP A N 1
ATOM 3873 C CA . ASP A 1 490 ? 0.715 27.149 -35.730 1.00 68.56 490 ASP A CA 1
ATOM 3874 C C . ASP A 1 490 ? 2.239 27.302 -35.497 1.00 68.56 490 ASP A C 1
ATOM 3876 O O . ASP A 1 490 ? 2.722 27.902 -34.533 1.00 68.56 490 ASP A O 1
ATOM 3880 N N . ASP A 1 491 ? 3.038 26.710 -36.397 1.00 68.69 491 ASP A N 1
ATOM 3881 C CA . ASP A 1 491 ? 4.505 26.678 -36.271 1.00 68.69 491 ASP A CA 1
ATOM 3882 C C . ASP A 1 491 ? 5.125 28.087 -36.247 1.00 68.69 491 ASP A C 1
ATOM 3884 O O . ASP A 1 491 ? 6.211 28.285 -35.700 1.00 68.69 491 ASP A O 1
ATOM 3888 N N . GLU A 1 492 ? 4.475 29.072 -36.873 1.00 70.38 492 GLU A N 1
ATOM 3889 C CA . GLU A 1 492 ? 4.981 30.442 -36.969 1.00 70.38 492 GLU A CA 1
ATOM 3890 C C . GLU A 1 492 ? 4.861 31.145 -35.613 1.00 70.38 492 GLU A C 1
ATOM 3892 O O . GLU A 1 492 ? 5.873 31.571 -35.054 1.00 70.38 492 GLU A O 1
ATOM 3897 N N . THR A 1 493 ? 3.664 31.164 -35.025 1.00 67.88 493 THR A N 1
ATOM 3898 C CA . THR A 1 493 ? 3.388 31.779 -33.719 1.00 67.88 493 THR A CA 1
ATOM 3899 C C . THR A 1 493 ? 4.145 31.069 -32.597 1.00 67.88 493 THR A C 1
ATOM 3901 O O . THR A 1 493 ? 4.649 31.721 -31.678 1.00 67.88 493 THR A O 1
ATOM 3904 N N . PHE A 1 494 ? 4.287 29.741 -32.674 1.00 71.06 494 PHE A N 1
ATOM 3905 C CA . PHE A 1 494 ? 5.092 28.977 -31.720 1.00 71.06 494 PHE A CA 1
ATOM 3906 C C . PHE A 1 494 ? 6.561 29.403 -31.732 1.00 71.06 494 PHE A C 1
ATOM 3908 O O . PHE A 1 494 ? 7.135 29.709 -30.684 1.00 71.06 494 PHE A O 1
ATOM 3915 N N . ASN A 1 495 ? 7.167 29.471 -32.921 1.00 73.56 495 ASN A N 1
ATOM 3916 C CA . ASN A 1 495 ? 8.557 29.887 -33.068 1.00 73.56 495 ASN A CA 1
ATOM 3917 C C . ASN A 1 495 ? 8.758 31.356 -32.677 1.00 73.56 495 ASN A C 1
ATOM 3919 O O . ASN A 1 495 ? 9.769 31.684 -32.055 1.00 73.56 495 ASN A O 1
ATOM 3923 N N . GLU A 1 496 ? 7.800 32.236 -32.979 1.00 71.19 496 GLU A N 1
ATOM 3924 C CA . GLU A 1 496 ? 7.826 33.628 -32.520 1.00 71.19 496 GLU A CA 1
ATOM 3925 C C . GLU A 1 496 ? 7.796 33.724 -30.990 1.00 71.19 496 GLU A C 1
ATOM 3927 O O . GLU A 1 496 ? 8.585 34.465 -30.402 1.00 71.19 496 GLU A O 1
ATOM 3932 N N . ALA A 1 497 ? 6.942 32.940 -30.326 1.00 69.69 497 ALA A N 1
ATOM 3933 C CA . ALA A 1 497 ? 6.850 32.913 -28.870 1.00 69.69 497 ALA A CA 1
ATOM 3934 C C . ALA A 1 497 ? 8.114 32.336 -28.217 1.00 69.69 497 ALA A C 1
ATOM 3936 O O . ALA A 1 497 ? 8.584 32.865 -27.204 1.00 69.69 497 ALA A O 1
ATOM 3937 N N . LYS A 1 498 ? 8.695 31.292 -28.823 1.00 74.38 498 LYS A N 1
ATOM 3938 C CA . LYS A 1 498 ? 9.984 30.722 -28.416 1.00 74.38 498 LYS A CA 1
ATOM 3939 C C . LYS A 1 498 ? 11.088 31.777 -28.497 1.00 74.38 498 LYS A C 1
ATOM 3941 O O . LYS A 1 498 ? 11.750 32.052 -27.499 1.00 74.38 498 LYS A O 1
ATOM 3946 N N . GLN A 1 499 ? 11.226 32.451 -29.642 1.00 73.88 499 GLN A N 1
ATOM 3947 C CA . GLN A 1 499 ? 12.235 33.499 -29.825 1.00 73.88 499 GLN A CA 1
ATOM 3948 C C . GLN A 1 499 ? 12.013 34.715 -28.923 1.00 73.88 499 GLN A C 1
ATOM 3950 O O . GLN A 1 499 ? 12.985 35.307 -28.451 1.00 73.88 499 GLN A O 1
ATOM 3955 N N . ALA A 1 500 ? 10.762 35.085 -28.645 1.00 70.19 500 ALA A N 1
ATOM 3956 C CA . ALA A 1 500 ? 10.451 36.144 -27.692 1.00 70.19 500 ALA A CA 1
ATOM 3957 C C . ALA A 1 500 ? 10.916 35.781 -26.271 1.00 70.19 500 ALA A C 1
ATOM 3959 O O . ALA A 1 500 ? 11.476 36.638 -25.586 1.00 70.19 500 ALA A O 1
ATOM 3960 N N . LEU A 1 501 ? 10.749 34.520 -25.843 1.00 71.75 501 LEU A N 1
ATOM 3961 C CA . LEU A 1 501 ? 11.259 34.035 -24.555 1.00 71.75 501 LEU A CA 1
ATOM 3962 C C . LEU A 1 501 ? 12.789 34.078 -24.500 1.00 71.75 501 LEU A C 1
ATOM 3964 O O . LEU A 1 501 ? 13.346 34.594 -23.533 1.00 71.75 501 LEU A O 1
ATOM 3968 N N . VAL A 1 502 ? 13.459 33.586 -25.546 1.00 73.44 502 VAL A N 1
ATOM 3969 C CA . VAL A 1 502 ? 14.926 33.613 -25.655 1.00 73.44 502 VAL A CA 1
ATOM 3970 C C . VAL A 1 502 ? 15.450 35.047 -25.615 1.00 73.44 502 VAL A C 1
ATOM 3972 O O . VAL A 1 502 ? 16.288 35.370 -24.779 1.00 73.44 502 VAL A O 1
ATOM 3975 N N . THR A 1 503 ? 14.882 35.945 -26.422 1.00 71.88 503 THR A N 1
ATOM 3976 C CA . THR A 1 503 ? 15.271 37.366 -26.459 1.00 71.88 503 THR A CA 1
ATOM 3977 C C . THR A 1 503 ? 15.073 38.034 -25.098 1.00 71.88 503 THR A C 1
ATOM 3979 O O . THR A 1 503 ? 15.900 38.840 -24.668 1.00 71.88 503 THR A O 1
ATOM 3982 N N . LEU A 1 504 ? 13.986 37.706 -24.395 1.00 69.00 504 LEU A N 1
ATOM 3983 C CA . LEU A 1 504 ? 13.701 38.220 -23.058 1.00 69.00 504 LEU A CA 1
ATOM 3984 C C . LEU A 1 504 ? 14.748 37.749 -22.040 1.00 69.00 504 LEU A C 1
ATOM 3986 O O . LEU A 1 504 ? 15.250 38.567 -21.272 1.00 69.00 504 LEU A O 1
ATOM 3990 N N . ILE A 1 505 ? 15.108 36.464 -22.070 1.00 68.75 505 ILE A N 1
ATOM 3991 C CA . ILE A 1 505 ? 16.159 35.876 -21.228 1.00 68.75 505 ILE A CA 1
ATOM 3992 C C . ILE A 1 505 ? 17.512 36.540 -21.516 1.00 68.75 505 ILE A C 1
ATOM 3994 O O . ILE A 1 505 ? 18.163 37.035 -20.598 1.00 68.75 505 ILE A O 1
ATOM 3998 N N . GLU A 1 506 ? 17.910 36.633 -22.785 1.00 68.56 506 GLU A N 1
ATOM 3999 C CA . GLU A 1 506 ? 19.166 37.269 -23.204 1.00 68.56 506 GLU A CA 1
ATOM 4000 C C . GLU A 1 506 ? 19.234 38.752 -22.818 1.00 68.56 506 GLU A C 1
ATOM 4002 O O . GLU A 1 506 ? 20.288 39.259 -22.434 1.00 68.56 506 GLU A O 1
ATOM 4007 N N . THR A 1 507 ? 18.107 39.461 -22.880 1.00 64.12 507 THR A N 1
ATOM 4008 C CA . THR A 1 507 ? 18.058 40.888 -22.548 1.00 64.12 507 THR A CA 1
ATOM 4009 C C . THR A 1 507 ? 18.093 41.141 -21.040 1.00 64.12 507 THR A C 1
ATOM 4011 O O . THR A 1 507 ? 18.656 42.146 -20.603 1.00 64.12 507 THR A O 1
ATOM 4014 N N . LEU A 1 508 ? 17.510 40.248 -20.234 1.00 60.94 508 LEU A N 1
ATOM 4015 C CA . LEU A 1 508 ? 17.522 40.342 -18.769 1.00 60.94 508 LEU A CA 1
ATOM 4016 C C . LEU A 1 508 ? 18.854 39.915 -18.141 1.00 60.94 508 LEU A C 1
ATOM 4018 O O . LEU A 1 508 ? 19.106 40.268 -16.990 1.00 60.94 508 LEU A O 1
ATOM 4022 N N . HIS A 1 509 ? 19.711 39.211 -18.887 1.00 62.19 509 HIS A N 1
ATOM 4023 C CA . HIS A 1 509 ? 21.033 38.742 -18.461 1.00 62.19 509 HIS A CA 1
ATOM 4024 C C . HIS A 1 509 ? 22.156 39.384 -19.317 1.00 62.19 509 HIS A C 1
ATOM 4026 O O . HIS A 1 509 ? 22.767 38.722 -20.154 1.00 62.19 509 HIS A O 1
ATOM 4032 N N . PRO A 1 510 ? 22.469 40.687 -19.148 1.00 53.47 510 PRO A N 1
ATOM 4033 C CA . PRO A 1 510 ? 23.085 41.510 -20.188 1.00 53.47 510 PRO A CA 1
ATOM 4034 C C . PRO A 1 510 ? 24.626 41.600 -20.166 1.00 53.47 510 PRO A C 1
ATOM 4036 O O . PRO A 1 510 ? 25.172 42.538 -20.756 1.00 53.47 510 PRO A O 1
ATOM 4039 N N . GLU A 1 511 ? 25.379 40.669 -19.563 1.00 48.62 511 GLU A N 1
ATOM 4040 C CA . GLU A 1 511 ? 26.862 40.758 -19.530 1.00 48.62 511 GLU A CA 1
ATOM 4041 C C . GLU A 1 511 ? 27.551 40.733 -20.922 1.00 48.62 511 GLU A C 1
ATOM 4043 O O . GLU A 1 511 ? 28.766 40.904 -21.013 1.00 48.62 511 GLU A O 1
ATOM 4048 N N . PHE A 1 512 ? 26.806 40.658 -22.033 1.00 44.28 512 PHE A N 1
ATOM 4049 C CA . PHE A 1 512 ? 27.341 40.815 -23.391 1.00 44.28 512 PHE A CA 1
ATOM 4050 C C . PHE A 1 512 ? 26.942 42.083 -24.176 1.00 44.28 512 PHE A C 1
ATOM 4052 O O . PHE A 1 512 ? 27.398 42.221 -25.313 1.00 44.28 512 PHE A O 1
ATOM 4059 N N . VAL A 1 513 ? 26.203 43.061 -23.622 1.00 39.22 513 VAL A N 1
ATOM 4060 C CA . VAL A 1 513 ? 25.842 44.290 -24.389 1.00 39.22 513 VAL A CA 1
ATOM 4061 C C . VAL A 1 513 ? 26.587 45.572 -23.972 1.00 39.22 513 VAL A C 1
ATOM 4063 O O . VAL A 1 513 ? 26.581 46.545 -24.725 1.00 39.22 513 VAL A O 1
ATOM 4066 N N . SER A 1 514 ? 27.359 45.602 -22.880 1.00 34.19 514 SER A N 1
ATOM 4067 C CA . SER A 1 514 ? 28.267 46.744 -22.645 1.00 34.19 514 SER A CA 1
ATOM 4068 C C . SER A 1 514 ? 29.571 46.391 -21.932 1.00 34.19 514 SER A C 1
ATOM 4070 O O . SER A 1 514 ? 29.911 46.963 -20.895 1.00 34.19 514 SER A O 1
ATOM 4072 N N . ALA A 1 515 ? 30.396 45.562 -22.572 1.00 36.50 515 ALA A N 1
ATOM 4073 C CA . ALA A 1 515 ? 31.830 45.843 -22.578 1.00 36.50 515 ALA A CA 1
ATOM 4074 C C . ALA A 1 515 ? 32.068 47.121 -23.409 1.00 36.50 515 ALA A C 1
ATOM 4076 O O . ALA A 1 515 ? 32.392 47.047 -24.586 1.00 36.50 515 ALA A O 1
ATOM 4077 N N . GLU A 1 516 ? 31.796 48.268 -22.780 1.00 32.06 516 GLU A N 1
ATOM 4078 C CA . GLU A 1 516 ? 32.238 49.651 -23.031 1.00 32.06 516 GLU A CA 1
ATOM 4079 C C . GLU A 1 516 ? 31.147 50.555 -22.431 1.00 32.06 516 GLU A C 1
ATOM 4081 O O . GLU A 1 516 ? 30.017 50.607 -22.899 1.00 32.06 516 GLU A O 1
ATOM 4086 N N . THR A 1 517 ? 31.400 51.320 -21.373 1.00 26.59 517 THR A N 1
ATOM 4087 C CA . THR A 1 517 ? 32.319 52.467 -21.386 1.00 26.59 517 THR A CA 1
ATOM 4088 C C . THR A 1 517 ? 32.615 52.939 -19.939 1.00 26.59 517 THR A C 1
ATOM 4090 O O . THR A 1 517 ? 31.842 52.633 -19.039 1.00 26.59 517 THR A O 1
ATOM 4093 N N . PRO A 1 518 ? 33.623 53.811 -19.751 1.00 37.69 518 PRO A N 1
ATOM 4094 C CA . PRO A 1 518 ? 34.819 53.627 -18.914 1.00 37.69 518 PRO A CA 1
ATOM 4095 C C . PRO A 1 518 ? 34.651 53.639 -17.381 1.00 37.69 518 PRO A C 1
ATOM 4097 O O . PRO A 1 518 ? 33.711 54.290 -16.872 1.00 37.69 518 PRO A O 1
#

Sequence (518 aa):
MNGLDVEIETPDKPTQADEIERQLDAKKQVVFYGPPGTGKTYIAKEFADWWVHENTEGTPRDDQVQAVTFHPSFSYEDFLEGLSADATESGAVEYEIDDGVLKRIADTAADAYRNADSPASAPPYVLIIDEINRGNLSQIFGETITLLESDKRESFTTQLAHSDESFSLPPNLYLIGTMNTADRSIALVDAALRRRFRFLPFPPDTDVLADHHGLDPTALPDEAREADDRFESLLALSIRAIETINDNITDAPDLSKGQQIGHSYLFGVETVDGIVDAWRFDILPLIEEYYFGQFDRIRRHLFDGAGDAVVNWDDERIRQFGDAALASFLMELTELDTDYESKSVDSVASPGDSRSPSPTYPEFLGALNEELYEEVGDTLNADSPEEMHYNSDFERLTLGLKSAHPDHPDTDQIRYTFQPRVHLDDPVLQVGVHVLDEEMHEVIAGLRDAIPETFEYYEGHKYSAIKAEWSESVANPHDLDGEAFAEALDDETFNEAKQALVTLIETLHPEFVSAETP

Foldseek 3Di:
DDDPPPPPPQQDQDPCLVVVVVQCLVQLEAEEEFAPALCQVVCLVSSQSNVLSVQADDDDDPQLEEEDEDAAPQFLCQAAKNWDWDQDPVRDTDIDIDGHDNNVSQVVQVVQCVPAPHNSNRGAGEYEYEQCQNYPNCGNCPPCLVLLGLVNAVVPWDQDDPPRDTDHGHNRYGYYYYHQPLPPVTDDDPPSVPVNHHYDYRAADLCVQCVLVPHHPVPLLVQLAVPQALVSNLLSLLSLLLVQLLVLQCVDPQHHRSLRDHSNLNNPDQAQVSSVCSVQPPVVVSLCVSVVLPVVCCCVRRQVNADVLQDDSVVSDGDDHGNVSSSRRSCSSNVHDHPSVPHDNDRPDDDDDDDDPDAFQVRLVVVLQVVLCVLCVVLQVDPDQDDWDQDPVQRFTWRWDHGCDPVCNDDPFWIWTFGQDDDPPFGKTKTWIQGQDPVVVVLLVVCQVVQDPQWDWDDDDNTTIIMGGFDDDDPGPVPDTSVNVCVRCDPVNVVSSSVVSSVSSCSSRPPPPDPDDD

pLDDT: mean 77.87, std 19.55, range [26.59, 98.5]

Secondary structure (DSSP, 8-state):
--------PPPPPPTTHHHHHHHHHHHSEEEEEESTTSSHHHHHHHHHHHHHHHHSSSSPPTTSEEEEE--TT--HHHHTEEEEEEE-TTS-EEEEEEEPHHHHHHHHHHHHHHHSSSGGGSPPEEEEEETGGGS-HHHHTGGGGGTTSTTTTTT--EE-TTT--EE---TTEEEEEEEESS-TTSPPPPHHHHTTSEEEE----HHHHHHHTT--GGGHHHHHHH-SBHHHHHHHHHHHHHHHHHHHHHH-TT--GGGPPPGGGGTT--SHHHHHHIIIIIIHHHHHHHTTT-HHHHHHHTSTT--TTTEETTTTEEPP--HHHHHHHHHHHHT----GGGSB------SS-----PPPHHHHHHHHHHHHHHHHHHHHT-SSPPPPEEETTTTEEEEEEE---TTSTT-TTEEEEEEEEEETTEEEEEEEEEE--HHHHHHHHHGGGGS-TTEEEEEEESEEEEEEE-S---S-GGG--HHHHHHHH-HHHHHHHHHHHHHHHHHHS-TTT-----

Organism: NCBI:txid1126241

InterPro domains:
  IPR003593 AAA+ ATPase domain [SM00382] (26-203)
  IPR011704 ATPase, dynein-related, AAA domain [PF07728] (30-197)
  IPR027417 P-loop containing nucleoside triphosphate hydrolase [G3DSA:3.40.50.300] (13-209)
  IPR027417 P-loop containing nucleoside triphosphate hydrolase [SSF52540] (26-250)
  IPR052934 Methylated DNA Recognition and Restriction Enzymes [PTHR37291] (15-310)
  IPR060524 McrB, alpha-helical lid domain [PF28529] (239-299)

Radius of gyration: 29.74 Å; chains: 1; bounding box: 76×75×69 Å